Protein AF-A0A142XH70-F1 (afdb_monomer_lite)

Foldseek 3Di:
DDPPPVDPPPPPPPDPQPDAEAQAPQVLLVQLLVLLLVVCVVVVPDPLLSLLSNLLSSQLQLLCLAPQNQVQLVHDFFFHGHPHRLVNDGRPDCQLEDSLLVSLLCCCWFCVRNVVLVPGDPSSNLLNNCLSQQLVHHLQPFRAPSNQDDPVDDSQLSCQSRQCSNLSNVVVCVVQNPVRSVVSSVSSNVSSVVSVVVNVSHHHDDTHGDGGDDDGDPPTPSDPDDDAQDFQAKAADDVLQVLRVLLLLLLLLLQCQVFPSKWWADDDRMITIRGPDHLLVSLVQLLPWDWDWAQADPVGAGHDQQQTWTWTDGPPTPDIDTQRLQKDWDQDPNDTHIDTDPPQSQDDDPDGPNNQLVQLSVVSVVCSVVDDPVCSRHLQVDKDFGLHFSQSGQVQDDDPPDQADDSNVVSNTTIGRSSSRSSSSSSCRQQPAAADPVNQKTKFKGAHGTHRSVVVSCNGRVVDHHPPMWMWMWGWDDDHPGIHTHGIDTDPPDDDD

Structure (mmCIF, N/CA/C/O backbone):
data_AF-A0A142XH70-F1
#
_entry.id   AF-A0A142XH70-F1
#
loop_
_atom_site.group_PDB
_atom_site.id
_atom_site.type_symbol
_atom_site.label_atom_id
_atom_site.label_alt_id
_atom_site.label_comp_id
_atom_site.label_asym_id
_atom_site.label_entity_id
_atom_site.label_seq_id
_atom_site.pdbx_PDB_ins_code
_atom_site.Cartn_x
_atom_site.Cartn_y
_atom_site.Cartn_z
_atom_site.occupancy
_atom_site.B_iso_or_equiv
_atom_site.auth_seq_id
_atom_site.auth_comp_id
_atom_site.auth_asym_id
_atom_site.auth_atom_id
_atom_site.pdbx_PDB_model_num
ATOM 1 N N . MET A 1 1 ? 10.515 -39.634 -1.511 1.00 37.31 1 MET A N 1
ATOM 2 C CA . MET A 1 1 ? 10.393 -38.606 -2.564 1.00 37.31 1 MET A CA 1
ATOM 3 C C . MET A 1 1 ? 11.789 -38.116 -2.891 1.00 37.31 1 MET A C 1
ATOM 5 O O . MET A 1 1 ? 12.404 -37.463 -2.063 1.00 37.31 1 MET A O 1
ATOM 9 N N . ALA A 1 2 ? 12.336 -38.554 -4.024 1.00 27.33 2 ALA A N 1
ATOM 10 C CA . ALA A 1 2 ? 13.676 -38.179 -4.453 1.00 27.33 2 ALA A CA 1
ATOM 11 C C . ALA A 1 2 ? 13.659 -36.714 -4.901 1.00 27.33 2 ALA A C 1
ATOM 13 O O . ALA A 1 2 ? 12.906 -36.351 -5.803 1.00 27.33 2 ALA A O 1
ATOM 14 N N . HIS A 1 3 ? 14.461 -35.875 -4.250 1.00 28.91 3 HIS A N 1
ATOM 15 C CA . HIS A 1 3 ? 14.697 -34.512 -4.698 1.00 28.91 3 HIS A CA 1
ATOM 16 C C . HIS A 1 3 ? 15.323 -34.571 -6.092 1.00 28.91 3 HIS A C 1
ATOM 18 O O . HIS A 1 3 ? 16.450 -35.042 -6.257 1.00 28.91 3 HIS A O 1
ATOM 24 N N . LEU A 1 4 ? 14.580 -34.107 -7.097 1.00 26.92 4 LEU A N 1
ATOM 25 C CA . LEU A 1 4 ? 15.096 -33.811 -8.427 1.00 26.92 4 LEU A CA 1
ATOM 26 C C . LEU A 1 4 ? 16.029 -32.599 -8.295 1.00 26.92 4 LEU A C 1
ATOM 28 O O . LEU A 1 4 ? 15.672 -31.460 -8.572 1.00 26.92 4 LEU A O 1
ATOM 32 N N . ILE A 1 5 ? 17.241 -32.848 -7.800 1.00 30.89 5 ILE A N 1
ATOM 33 C CA . ILE A 1 5 ? 18.359 -31.933 -7.974 1.00 30.89 5 ILE A CA 1
ATOM 34 C C . ILE A 1 5 ? 18.705 -32.043 -9.451 1.00 30.89 5 ILE A C 1
ATOM 36 O O . ILE A 1 5 ? 19.364 -32.994 -9.879 1.00 30.89 5 ILE A O 1
ATOM 40 N N . HIS A 1 6 ? 18.225 -31.089 -10.244 1.00 29.34 6 HIS A N 1
ATOM 41 C CA . HIS A 1 6 ? 18.718 -30.900 -11.594 1.00 29.34 6 HIS A CA 1
ATOM 42 C C . HIS A 1 6 ? 20.184 -30.472 -11.464 1.00 29.34 6 HIS A C 1
ATOM 44 O O . HIS A 1 6 ? 20.504 -29.294 -11.337 1.00 29.34 6 HIS A O 1
ATOM 50 N N . ARG A 1 7 ? 21.101 -31.446 -11.426 1.00 28.70 7 ARG A N 1
ATOM 51 C CA . ARG A 1 7 ? 22.509 -31.161 -11.692 1.00 28.70 7 ARG A CA 1
ATOM 52 C C . ARG A 1 7 ? 22.536 -30.545 -13.091 1.00 28.70 7 ARG A C 1
ATOM 54 O O . ARG A 1 7 ? 21.964 -31.161 -14.001 1.00 28.70 7 ARG A O 1
ATOM 61 N N . PRO A 1 8 ? 23.141 -29.361 -13.287 1.00 31.95 8 PRO A N 1
ATOM 62 C CA . PRO A 1 8 ? 23.388 -28.870 -14.628 1.00 31.95 8 PRO A CA 1
ATOM 63 C C . PRO A 1 8 ? 24.138 -29.988 -15.339 1.00 31.95 8 PRO A C 1
ATOM 65 O O . PRO A 1 8 ? 25.173 -30.449 -14.850 1.00 31.95 8 PRO A O 1
ATOM 68 N N . ARG A 1 9 ? 23.585 -30.499 -16.443 1.00 33.81 9 ARG A N 1
ATOM 69 C CA . ARG A 1 9 ? 24.392 -31.317 -17.341 1.00 33.81 9 ARG A CA 1
ATOM 70 C C . ARG A 1 9 ? 25.577 -30.437 -17.701 1.00 33.81 9 ARG A C 1
ATOM 72 O O . ARG A 1 9 ? 25.390 -29.378 -18.293 1.00 33.81 9 ARG A O 1
ATOM 79 N N . THR A 1 10 ? 26.764 -30.865 -17.292 1.00 41.50 10 THR A N 1
ATOM 80 C CA . THR A 1 10 ? 28.046 -30.394 -17.793 1.00 41.50 10 THR A CA 1
ATOM 81 C C . THR A 1 10 ? 27.966 -30.410 -19.312 1.00 41.50 10 THR A C 1
ATOM 83 O O . THR A 1 10 ? 28.154 -31.444 -19.950 1.00 41.50 10 THR A O 1
ATOM 86 N N . ARG A 1 11 ? 27.633 -29.265 -19.909 1.00 36.25 11 ARG A N 1
ATOM 87 C CA . ARG A 1 11 ? 27.842 -29.041 -21.329 1.00 36.25 11 ARG A CA 1
ATOM 88 C C . ARG A 1 11 ? 29.256 -28.508 -21.455 1.00 36.25 11 ARG A C 1
ATOM 90 O O . ARG A 1 11 ? 29.499 -27.313 -21.533 1.00 36.25 11 ARG A O 1
ATOM 97 N N . ALA A 1 12 ? 30.189 -29.454 -21.472 1.00 37.94 12 ALA A N 1
ATOM 98 C CA . ALA A 1 12 ? 31.359 -29.317 -22.312 1.00 37.94 12 ALA A CA 1
ATOM 99 C C . ALA A 1 12 ? 30.855 -29.211 -23.761 1.00 37.94 12 ALA A C 1
ATOM 101 O O . ALA A 1 12 ? 30.708 -30.203 -24.466 1.00 37.94 12 ALA A O 1
ATOM 102 N N . VAL A 1 13 ? 30.502 -27.998 -24.169 1.00 37.31 13 VAL A N 1
ATOM 103 C CA . VAL A 1 13 ? 30.744 -27.550 -25.530 1.00 37.31 13 VAL A CA 1
ATOM 104 C C . VAL A 1 13 ? 31.841 -26.526 -25.350 1.00 37.31 13 VAL A C 1
ATOM 106 O O . VAL A 1 13 ? 31.617 -25.445 -24.812 1.00 37.31 13 VAL A O 1
ATOM 109 N N . VAL A 1 14 ? 33.055 -26.925 -25.714 1.00 38.94 14 VAL A N 1
ATOM 110 C CA . VAL A 1 14 ? 34.102 -25.981 -26.085 1.00 38.94 14 VAL A CA 1
ATOM 111 C C . VAL A 1 14 ? 33.528 -25.231 -27.285 1.00 38.94 14 VAL A C 1
ATOM 113 O O . VAL A 1 14 ? 33.648 -25.684 -28.417 1.00 38.94 14 VAL A O 1
ATOM 116 N N . LEU A 1 15 ? 32.774 -24.164 -27.016 1.00 40.44 15 LEU A N 1
ATOM 117 C CA . LEU A 1 15 ? 32.514 -23.134 -28.004 1.00 40.44 15 LEU A CA 1
ATOM 118 C C . LEU A 1 15 ? 33.882 -22.542 -28.316 1.00 40.44 15 LEU A C 1
ATOM 120 O O . LEU A 1 15 ? 34.674 -22.288 -27.402 1.00 40.44 15 LEU A O 1
ATOM 124 N N . GLU A 1 16 ? 34.190 -22.413 -29.597 1.00 41.97 16 GLU A N 1
ATOM 125 C CA . GLU A 1 16 ? 35.379 -21.723 -30.069 1.00 41.97 16 GLU A CA 1
ATOM 126 C C . GLU A 1 16 ? 35.459 -20.363 -29.362 1.00 41.97 16 GLU A C 1
ATOM 128 O O . GLU A 1 16 ? 34.686 -19.452 -29.634 1.00 41.97 16 GLU A O 1
ATOM 133 N N . ARG A 1 17 ? 36.377 -20.234 -28.395 1.00 49.09 17 ARG A N 1
ATOM 134 C CA . ARG A 1 17 ? 36.563 -19.057 -27.520 1.00 49.09 17 ARG A CA 1
ATOM 135 C C . ARG A 1 17 ? 37.072 -17.804 -28.260 1.00 49.09 17 ARG A C 1
ATOM 137 O O . ARG A 1 17 ? 37.673 -16.930 -27.643 1.00 49.09 17 ARG A O 1
ATOM 144 N N . ASN A 1 18 ? 36.872 -17.725 -29.573 1.00 51.84 18 ASN A N 1
ATOM 145 C CA . ASN A 1 18 ? 37.473 -16.719 -30.445 1.00 51.84 18 ASN A CA 1
ATOM 146 C C . ASN A 1 18 ? 36.469 -15.773 -31.111 1.00 51.84 18 ASN A C 1
ATOM 148 O O . ASN A 1 18 ? 36.910 -14.784 -31.698 1.00 51.84 18 ASN A O 1
ATOM 152 N N . GLU A 1 19 ? 35.158 -16.010 -31.020 1.00 73.50 19 GLU A N 1
ATOM 153 C CA . GLU A 1 19 ? 34.182 -15.041 -31.525 1.00 73.50 19 GLU A CA 1
ATOM 154 C C . GLU A 1 19 ? 34.046 -13.884 -30.532 1.00 73.50 19 GLU A C 1
ATOM 156 O O . GLU A 1 19 ? 33.446 -14.010 -29.465 1.00 73.50 19 GLU A O 1
ATOM 161 N N . LYS A 1 20 ? 34.671 -12.752 -30.870 1.00 83.75 20 LYS A N 1
ATOM 162 C CA . LYS A 1 20 ? 34.487 -11.498 -30.143 1.00 83.75 20 LYS A CA 1
ATOM 163 C C . LYS A 1 20 ? 33.174 -10.855 -30.582 1.00 83.75 20 LYS A C 1
ATOM 165 O O . LYS A 1 20 ? 32.917 -10.791 -31.782 1.00 83.75 20 LYS A O 1
ATOM 170 N N . ALA A 1 21 ? 32.393 -10.317 -29.650 1.00 86.81 21 ALA A N 1
ATOM 171 C CA . ALA A 1 21 ? 31.133 -9.645 -29.971 1.00 86.81 21 ALA A CA 1
ATOM 172 C C . ALA A 1 21 ? 30.991 -8.309 -29.240 1.00 86.81 21 ALA A C 1
ATOM 174 O O . ALA A 1 21 ? 31.447 -8.144 -28.105 1.00 86.81 21 ALA A O 1
ATOM 175 N N . TRP A 1 22 ? 30.346 -7.346 -29.898 1.00 88.62 22 TRP A N 1
ATOM 176 C CA . TRP A 1 22 ? 29.946 -6.099 -29.260 1.00 88.62 22 TRP A CA 1
ATOM 177 C C . TRP A 1 22 ? 28.791 -6.374 -28.278 1.00 88.62 22 TRP A C 1
ATOM 179 O O . TRP A 1 22 ? 27.820 -7.033 -28.660 1.00 88.62 22 TRP A O 1
ATOM 189 N N . PRO A 1 23 ? 28.846 -5.903 -27.017 1.00 91.25 23 PRO A N 1
ATOM 190 C CA . PRO A 1 23 ? 27.784 -6.123 -26.033 1.00 91.25 23 PRO A CA 1
ATOM 191 C C . PRO A 1 23 ? 26.613 -5.149 -26.254 1.00 91.25 23 PRO A C 1
ATOM 193 O O . PRO A 1 23 ? 26.291 -4.342 -25.375 1.00 91.25 23 PRO A O 1
ATOM 196 N N . SER A 1 24 ? 26.010 -5.186 -27.446 1.00 93.88 24 SER A N 1
ATOM 197 C CA . SER A 1 24 ? 24.950 -4.262 -27.853 1.00 93.88 24 SER A CA 1
ATOM 198 C C . SER A 1 24 ? 23.722 -4.359 -26.944 1.00 93.88 24 SER A C 1
ATOM 200 O O . SER A 1 24 ? 23.327 -5.443 -26.502 1.00 93.88 24 SER A O 1
ATOM 202 N N . LEU A 1 25 ? 23.106 -3.206 -26.666 1.00 95.69 25 LEU A N 1
ATOM 203 C CA . LEU A 1 25 ? 21.877 -3.121 -25.880 1.00 95.69 25 LEU A CA 1
ATOM 204 C C . LEU A 1 25 ? 20.743 -3.910 -26.541 1.00 95.69 25 LEU A C 1
ATOM 206 O O . LEU A 1 25 ? 20.131 -4.754 -25.895 1.00 95.69 25 LEU A O 1
ATOM 210 N N . ASP A 1 26 ? 20.524 -3.710 -27.839 1.00 94.75 26 ASP A N 1
ATOM 211 C CA . ASP A 1 26 ? 19.473 -4.407 -28.588 1.00 94.75 26 ASP A CA 1
ATOM 212 C C . ASP A 1 26 ? 19.679 -5.927 -28.603 1.00 94.75 26 ASP A C 1
ATOM 214 O O . ASP A 1 26 ? 18.725 -6.689 -28.429 1.00 94.75 26 ASP A O 1
ATOM 218 N N . GLY A 1 27 ? 20.930 -6.378 -28.759 1.00 94.50 27 GLY A N 1
ATOM 219 C CA . GLY A 1 27 ? 21.274 -7.797 -28.710 1.00 94.50 27 GLY A CA 1
ATOM 220 C C . GLY A 1 27 ? 20.956 -8.419 -27.351 1.00 94.50 27 GLY A C 1
ATOM 221 O O . GLY A 1 27 ? 20.403 -9.518 -27.290 1.00 94.50 27 GLY A O 1
ATOM 222 N N . HIS A 1 28 ? 21.244 -7.699 -26.264 1.00 96.38 28 HIS A N 1
ATOM 223 C CA . HIS A 1 28 ? 20.894 -8.124 -24.912 1.00 96.38 28 HIS A CA 1
ATOM 224 C C . HIS A 1 28 ? 19.377 -8.181 -24.694 1.00 96.38 28 HIS A C 1
ATOM 226 O O . HIS A 1 28 ? 18.849 -9.212 -24.281 1.00 96.38 28 HIS A O 1
ATOM 232 N N . LEU A 1 29 ? 18.647 -7.117 -25.044 1.00 97.62 29 LEU A N 1
ATOM 233 C CA . LEU A 1 29 ? 17.187 -7.064 -24.908 1.00 97.62 29 LEU A CA 1
ATOM 234 C C . LEU A 1 29 ? 16.500 -8.202 -25.682 1.00 97.62 29 LEU A C 1
ATOM 236 O O . LEU A 1 29 ? 15.580 -8.846 -25.168 1.00 97.62 29 LEU A O 1
ATOM 240 N N . ALA A 1 30 ? 16.967 -8.501 -26.899 1.00 97.62 30 ALA A N 1
ATOM 241 C CA . ALA A 1 30 ? 16.473 -9.620 -27.697 1.00 97.62 30 ALA A CA 1
ATOM 242 C C . ALA A 1 30 ? 16.797 -10.986 -27.062 1.00 97.62 30 ALA A C 1
ATOM 244 O O . ALA A 1 30 ? 15.931 -11.866 -27.030 1.00 97.62 30 ALA A O 1
ATOM 245 N N . GLY A 1 31 ? 18.010 -11.154 -26.527 1.00 97.19 31 GLY A N 1
ATOM 246 C CA . GLY A 1 31 ? 18.442 -12.370 -25.835 1.00 97.19 31 GLY A CA 1
ATOM 247 C C . GLY A 1 31 ? 17.608 -12.661 -24.588 1.00 97.19 31 GLY A C 1
ATOM 248 O O . GLY A 1 31 ? 17.019 -13.739 -24.469 1.00 97.19 31 GLY A O 1
ATOM 249 N N . VAL A 1 32 ? 17.463 -11.672 -23.701 1.00 98.38 32 VAL A N 1
ATOM 250 C CA . VAL A 1 32 ? 16.662 -11.784 -22.470 1.00 98.38 32 VAL A CA 1
ATOM 251 C C . VAL A 1 32 ? 15.197 -12.078 -22.794 1.00 98.38 32 VAL A C 1
ATOM 253 O O . VAL A 1 32 ? 14.593 -12.958 -22.174 1.00 98.38 32 VAL A O 1
ATOM 256 N N . LYS A 1 33 ? 14.632 -11.423 -23.817 1.00 98.50 33 LYS A N 1
ATOM 257 C CA . LYS A 1 33 ? 13.279 -11.710 -24.312 1.00 98.50 33 LYS A CA 1
ATOM 258 C C . LYS A 1 33 ? 13.118 -13.161 -24.763 1.00 98.50 33 LYS A C 1
ATOM 260 O O . LYS A 1 33 ? 12.180 -13.820 -24.320 1.00 98.50 33 LYS A O 1
ATOM 265 N N . GLY A 1 34 ? 14.029 -13.678 -25.589 1.00 98.12 34 GLY A N 1
ATOM 266 C CA . GLY A 1 34 ? 13.979 -15.067 -26.057 1.00 98.12 34 GLY A CA 1
ATOM 267 C C . GLY A 1 34 ? 14.081 -16.086 -24.915 1.00 98.12 34 GLY A C 1
ATOM 268 O O . GLY A 1 34 ? 13.356 -17.083 -24.894 1.00 98.12 34 GLY A O 1
ATOM 269 N N . ILE A 1 35 ? 14.921 -15.814 -23.912 1.00 98.44 35 ILE A N 1
ATOM 270 C CA . ILE A 1 35 ? 15.037 -16.658 -22.713 1.00 98.44 35 ILE A CA 1
ATOM 271 C C . ILE A 1 35 ? 13.744 -16.616 -21.888 1.00 98.44 35 ILE A C 1
ATOM 273 O O . ILE A 1 35 ? 13.253 -17.664 -21.467 1.00 98.44 35 ILE A O 1
ATOM 277 N N . ALA A 1 36 ? 13.155 -15.435 -21.686 1.00 98.19 36 ALA A N 1
ATOM 278 C CA . ALA A 1 36 ? 11.892 -15.290 -20.965 1.00 98.19 36 ALA A CA 1
ATOM 279 C C . ALA A 1 36 ? 10.721 -15.989 -21.680 1.00 98.19 36 ALA A C 1
ATOM 281 O O . ALA A 1 36 ? 9.878 -16.596 -21.016 1.00 98.19 36 ALA A O 1
ATOM 282 N N . GLU A 1 37 ? 10.681 -15.964 -23.018 1.00 98.12 37 GLU A N 1
ATOM 283 C CA . GLU A 1 37 ? 9.718 -16.729 -23.826 1.00 98.12 37 GLU A CA 1
ATOM 284 C C . GLU A 1 37 ? 9.872 -18.237 -23.590 1.00 98.12 37 GLU A C 1
ATOM 286 O O . GLU A 1 37 ? 8.887 -18.925 -23.309 1.00 98.12 37 GLU A O 1
ATOM 291 N N . ALA A 1 38 ? 11.107 -18.747 -23.618 1.00 97.94 38 ALA A N 1
ATOM 292 C CA . ALA A 1 38 ? 11.390 -20.157 -23.365 1.00 97.94 38 ALA A CA 1
ATOM 293 C C . ALA A 1 38 ? 11.015 -20.584 -21.935 1.00 97.94 38 ALA A C 1
ATOM 295 O O . ALA A 1 38 ? 10.392 -21.632 -21.751 1.00 97.94 38 ALA A O 1
ATOM 296 N N . ILE A 1 39 ? 11.346 -19.766 -20.927 1.00 97.56 39 ILE A N 1
ATOM 297 C CA . ILE A 1 39 ? 10.954 -19.992 -19.527 1.00 97.56 39 ILE A CA 1
ATOM 298 C C . ILE A 1 39 ? 9.427 -20.036 -19.408 1.00 97.56 39 ILE A C 1
ATOM 300 O O . ILE A 1 39 ? 8.882 -20.969 -18.819 1.00 97.56 39 ILE A O 1
ATOM 304 N N . SER A 1 40 ? 8.731 -19.059 -19.993 1.00 97.19 40 SER A N 1
ATOM 305 C CA . SER A 1 40 ? 7.270 -18.950 -19.909 1.00 97.19 40 SER A CA 1
ATOM 306 C C . SER A 1 40 ? 6.566 -20.152 -20.539 1.00 97.19 40 SER A C 1
ATOM 308 O O . SER A 1 40 ? 5.614 -20.675 -19.959 1.00 97.19 40 SER A O 1
ATOM 310 N N . LEU A 1 41 ? 7.064 -20.622 -21.689 1.00 97.06 41 LEU A N 1
ATOM 311 C CA . LEU A 1 41 ? 6.550 -21.805 -22.376 1.00 97.06 41 LEU A CA 1
ATOM 312 C C . LEU A 1 41 ? 6.750 -23.078 -21.543 1.00 97.06 41 LEU A C 1
ATOM 314 O O . LEU A 1 41 ? 5.814 -23.856 -21.380 1.00 97.06 41 LEU A O 1
ATOM 318 N N . GLN A 1 42 ? 7.951 -23.281 -20.995 1.00 97.69 42 GLN A N 1
ATOM 319 C CA . GLN A 1 42 ? 8.280 -24.463 -20.186 1.00 97.69 42 GLN A CA 1
ATOM 320 C C . GLN A 1 42 ? 7.468 -24.532 -18.888 1.00 97.69 42 GLN A C 1
ATOM 322 O O . GLN A 1 42 ? 7.090 -25.615 -18.449 1.00 97.69 42 GLN A O 1
ATOM 327 N N . LEU A 1 43 ? 7.192 -23.380 -18.275 1.00 97.31 43 LEU A N 1
ATOM 328 C CA . LEU A 1 43 ? 6.396 -23.290 -17.051 1.00 97.31 43 LEU A CA 1
ATOM 329 C C . LEU A 1 43 ? 4.883 -23.317 -17.305 1.00 97.31 43 LEU A C 1
ATOM 331 O O . LEU A 1 43 ? 4.120 -23.427 -16.348 1.00 97.31 43 LEU A O 1
ATOM 335 N N . GLY A 1 44 ? 4.442 -23.203 -18.562 1.00 97.00 44 GLY A N 1
ATOM 336 C CA . GLY A 1 44 ? 3.022 -23.144 -18.905 1.00 97.00 44 GLY A CA 1
ATOM 337 C C . GLY A 1 44 ? 2.317 -21.931 -18.292 1.00 97.00 44 GLY A C 1
ATOM 338 O O . GLY A 1 44 ? 1.202 -22.061 -17.788 1.00 97.00 44 GLY A O 1
ATOM 339 N N . LEU A 1 45 ? 2.974 -20.764 -18.285 1.00 96.50 45 LEU A N 1
ATOM 340 C CA . LEU A 1 45 ? 2.374 -19.541 -17.747 1.00 96.50 45 LEU A CA 1
ATOM 341 C C . LEU A 1 45 ? 1.122 -19.162 -18.545 1.00 96.50 45 LEU A C 1
ATOM 343 O O . LEU A 1 45 ? 1.080 -19.298 -19.769 1.00 96.50 45 LEU A O 1
ATOM 347 N N . VAL A 1 46 ? 0.108 -18.645 -17.849 1.00 96.06 46 VAL A N 1
ATOM 348 C CA . VAL A 1 46 ? -1.110 -18.146 -18.503 1.00 96.06 46 VAL A CA 1
ATOM 349 C C . VAL A 1 46 ? -0.768 -17.012 -19.484 1.00 96.06 46 VAL A C 1
ATOM 351 O O . VAL A 1 46 ? 0.179 -16.266 -19.218 1.00 96.06 46 VAL A O 1
ATOM 354 N N . PRO A 1 47 ? -1.519 -16.843 -20.592 1.00 95.19 47 PRO A N 1
ATOM 355 C CA . PRO A 1 47 ? -1.132 -15.955 -21.692 1.00 95.19 47 PRO A CA 1
ATOM 356 C C . PRO A 1 47 ? -0.752 -14.528 -21.273 1.00 95.19 47 PRO A C 1
ATOM 358 O O . PRO A 1 47 ? 0.291 -14.034 -21.696 1.00 95.19 47 PRO A O 1
ATOM 361 N N . ASP A 1 48 ? -1.532 -13.900 -20.390 1.00 95.00 48 ASP A N 1
ATOM 362 C CA . ASP A 1 48 ? -1.264 -12.537 -19.910 1.00 95.00 48 ASP A CA 1
ATOM 363 C C . ASP A 1 48 ? 0.049 -12.443 -19.119 1.00 95.00 48 ASP A C 1
ATOM 365 O O . ASP A 1 48 ? 0.837 -11.519 -19.319 1.00 95.00 48 ASP A O 1
ATOM 369 N N . VAL A 1 49 ? 0.328 -13.428 -18.260 1.00 97.94 49 VAL A N 1
ATOM 370 C CA . VAL A 1 49 ? 1.564 -13.486 -17.464 1.00 97.94 49 VAL A CA 1
ATOM 371 C C . VAL A 1 49 ? 2.768 -13.786 -18.356 1.00 97.94 49 VAL A C 1
ATOM 373 O O . VAL A 1 49 ? 3.805 -13.138 -18.223 1.00 97.94 49 VAL A O 1
ATOM 376 N N . ALA A 1 50 ? 2.631 -14.730 -19.292 1.00 97.75 50 ALA A N 1
ATOM 377 C CA . ALA A 1 50 ? 3.672 -15.059 -20.263 1.00 97.75 50 ALA A CA 1
ATOM 378 C C . ALA A 1 50 ? 4.028 -13.842 -21.129 1.00 97.75 50 ALA A C 1
ATOM 380 O O . ALA A 1 50 ? 5.201 -13.549 -21.365 1.00 97.75 50 ALA A O 1
ATOM 381 N N . ASN A 1 51 ? 3.018 -13.095 -21.573 1.00 97.69 51 ASN A N 1
ATOM 382 C CA . ASN A 1 51 ? 3.224 -11.915 -22.391 1.00 97.69 51 ASN A CA 1
ATOM 383 C C . ASN A 1 51 ? 3.827 -10.747 -21.593 1.00 97.69 51 ASN A C 1
ATOM 385 O O . ASN A 1 51 ? 4.734 -10.086 -22.099 1.00 97.69 51 ASN A O 1
ATOM 389 N N . ALA A 1 52 ? 3.420 -10.542 -20.335 1.00 98.38 52 ALA A N 1
ATOM 390 C CA . ALA A 1 52 ? 4.062 -9.577 -19.443 1.00 98.38 52 ALA A CA 1
ATOM 391 C C . ALA A 1 52 ? 5.538 -9.924 -19.192 1.00 98.38 52 ALA A C 1
ATOM 393 O O . ALA A 1 52 ? 6.390 -9.040 -19.281 1.00 98.38 52 ALA A O 1
ATOM 394 N N . ALA A 1 53 ? 5.865 -11.197 -18.939 1.00 98.12 53 ALA A N 1
ATOM 395 C CA . ALA A 1 53 ? 7.241 -11.668 -18.761 1.00 98.12 53 ALA A CA 1
ATOM 396 C C . ALA A 1 53 ? 8.090 -11.444 -20.024 1.00 98.12 53 ALA A C 1
ATOM 398 O O . ALA A 1 53 ? 9.198 -10.922 -19.949 1.00 98.12 53 ALA A O 1
ATOM 399 N N . ARG A 1 54 ? 7.545 -11.767 -21.199 1.00 98.38 54 ARG A N 1
ATOM 400 C CA . ARG A 1 54 ? 8.197 -11.568 -22.500 1.00 98.38 54 ARG A CA 1
ATOM 401 C C . ARG A 1 54 ? 8.457 -10.097 -22.828 1.00 98.38 54 ARG A C 1
ATOM 403 O O . ARG A 1 54 ? 9.553 -9.746 -23.258 1.00 98.38 54 ARG A O 1
ATOM 410 N N . LEU A 1 55 ? 7.449 -9.237 -22.681 1.00 98.44 55 LEU A N 1
ATOM 411 C CA . LEU A 1 55 ? 7.583 -7.815 -23.000 1.00 98.44 55 LEU A CA 1
ATOM 412 C C . LEU A 1 55 ? 8.488 -7.101 -21.993 1.00 98.44 55 LEU A C 1
ATOM 414 O O . LEU A 1 55 ? 9.373 -6.362 -22.408 1.00 98.44 55 LEU A O 1
ATOM 418 N N . SER A 1 56 ? 8.327 -7.372 -20.693 1.00 98.44 56 SER A N 1
ATOM 419 C CA . SER A 1 56 ? 9.221 -6.819 -19.668 1.00 98.44 56 SER A CA 1
ATOM 420 C C . SER A 1 56 ? 10.670 -7.244 -19.901 1.00 98.44 56 SER A C 1
ATOM 422 O O . SER A 1 56 ? 11.550 -6.397 -19.846 1.00 98.44 56 SER A O 1
ATOM 424 N N . ALA A 1 57 ? 10.926 -8.498 -20.278 1.00 98.31 57 ALA A N 1
ATOM 425 C CA . ALA A 1 57 ? 12.254 -8.974 -20.663 1.00 98.31 57 ALA A CA 1
ATOM 426 C C . ALA A 1 57 ? 12.873 -8.186 -21.823 1.00 98.31 57 ALA A C 1
ATOM 428 O O . ALA A 1 57 ? 14.029 -7.776 -21.739 1.00 98.31 57 ALA A O 1
ATOM 429 N N . GLY A 1 58 ? 12.092 -7.902 -22.864 1.00 98.12 58 GLY A N 1
ATOM 430 C CA . GLY A 1 58 ? 12.558 -7.103 -23.997 1.00 98.12 58 GLY A CA 1
ATOM 431 C C . GLY A 1 58 ? 12.721 -5.610 -23.708 1.00 98.12 58 GLY A C 1
ATOM 432 O O . GLY A 1 58 ? 13.321 -4.922 -24.526 1.00 98.12 58 GLY A O 1
ATOM 433 N N . TRP A 1 59 ? 12.186 -5.101 -22.593 1.00 98.38 59 TRP A N 1
ATOM 434 C CA . TRP A 1 59 ? 12.121 -3.662 -22.303 1.00 98.38 59 TRP A CA 1
ATOM 435 C C . TRP A 1 59 ? 12.743 -3.254 -20.961 1.00 98.38 59 TRP A C 1
ATOM 437 O O . TRP A 1 59 ? 12.761 -2.069 -20.634 1.00 98.38 59 TRP A O 1
ATOM 447 N N . HIS A 1 60 ? 13.247 -4.202 -20.165 1.00 98.06 60 HIS A N 1
ATOM 448 C CA . HIS A 1 60 ? 13.706 -3.932 -18.799 1.00 98.06 60 HIS A CA 1
ATOM 449 C C . HIS A 1 60 ? 14.848 -2.909 -18.737 1.00 98.06 60 HIS A C 1
ATOM 451 O O . HIS A 1 60 ? 14.901 -2.092 -17.816 1.00 98.06 60 HIS A O 1
ATOM 457 N N . ASP A 1 61 ? 15.687 -2.901 -19.770 1.00 97.75 61 ASP A N 1
ATOM 458 C CA . ASP A 1 61 ? 16.939 -2.156 -19.842 1.00 97.75 61 ASP A CA 1
ATOM 459 C C . ASP A 1 61 ? 16.929 -0.996 -20.850 1.00 97.75 61 ASP A C 1
ATOM 461 O O . ASP A 1 61 ? 17.978 -0.416 -21.121 1.00 97.75 61 ASP A O 1
ATOM 465 N N . LEU A 1 62 ? 15.765 -0.598 -21.381 1.00 97.12 62 LEU A N 1
ATOM 466 C CA . LEU A 1 62 ? 15.650 0.548 -22.304 1.00 97.12 62 LEU A CA 1
ATOM 467 C C . LEU A 1 62 ? 16.309 1.820 -21.750 1.00 97.12 62 LEU A C 1
ATOM 469 O O . LEU A 1 62 ? 16.996 2.541 -22.471 1.00 97.12 62 LEU A O 1
ATOM 473 N N . GLY A 1 63 ? 16.184 2.056 -20.443 1.00 96.25 63 GLY A N 1
ATOM 474 C CA . GLY A 1 63 ? 16.808 3.181 -19.758 1.00 96.25 63 GLY A CA 1
ATOM 475 C C . GLY A 1 63 ? 18.339 3.199 -19.816 1.00 96.25 63 GLY A C 1
ATOM 476 O O . GLY A 1 63 ? 18.935 4.240 -19.546 1.00 96.25 63 GLY A O 1
ATOM 477 N N . LYS A 1 64 ? 19.003 2.101 -20.197 1.00 96.31 64 LYS A N 1
ATOM 478 C CA . LYS A 1 64 ? 20.454 2.094 -20.428 1.00 96.31 64 LYS A CA 1
ATOM 479 C C . LYS A 1 64 ? 20.853 2.921 -21.645 1.00 96.31 64 LYS A C 1
ATOM 481 O O . LYS A 1 64 ? 21.996 3.353 -21.704 1.00 96.31 64 LYS A O 1
ATOM 486 N N . ASP A 1 65 ? 19.945 3.209 -22.578 1.00 95.38 65 ASP A N 1
ATOM 487 C CA . ASP A 1 65 ? 20.206 4.098 -23.721 1.00 95.38 65 ASP A CA 1
ATOM 488 C C . ASP A 1 65 ? 20.466 5.560 -23.303 1.00 95.38 65 ASP A C 1
ATOM 490 O O . ASP A 1 65 ? 21.047 6.340 -24.057 1.00 95.38 65 ASP A O 1
ATOM 494 N N . ARG A 1 66 ? 20.092 5.949 -22.073 1.00 94.81 66 ARG A N 1
ATOM 495 C CA . ARG A 1 66 ? 20.352 7.299 -21.561 1.00 94.81 66 ARG A CA 1
ATOM 496 C C . ARG A 1 66 ? 21.838 7.623 -21.601 1.00 94.81 66 ARG A C 1
ATOM 498 O O . ARG A 1 66 ? 22.692 6.829 -21.199 1.00 94.81 66 ARG A O 1
ATOM 505 N N . GLY A 1 67 ? 22.153 8.846 -22.006 1.00 94.62 67 GLY A N 1
ATOM 506 C CA . GLY A 1 67 ? 23.526 9.312 -22.087 1.00 94.62 67 GLY A CA 1
ATOM 507 C C . GLY A 1 67 ? 24.259 9.273 -20.746 1.00 94.62 67 GLY A C 1
ATOM 508 O O . GLY A 1 67 ? 25.463 9.018 -20.733 1.00 94.62 67 GLY A O 1
ATOM 509 N N . VAL A 1 68 ? 23.573 9.509 -19.622 1.00 93.88 68 VAL A N 1
ATOM 510 C CA . VAL A 1 68 ? 24.153 9.343 -18.274 1.00 93.88 68 VAL A CA 1
ATOM 511 C C . VAL A 1 68 ? 24.652 7.916 -18.035 1.00 93.88 68 VAL A C 1
ATOM 513 O O . VAL A 1 68 ? 25.766 7.739 -17.544 1.00 93.88 68 VAL A O 1
ATOM 516 N N . TRP A 1 69 ? 23.887 6.908 -18.457 1.00 95.44 69 TRP A N 1
ATOM 517 C CA . TRP A 1 69 ? 24.253 5.507 -18.288 1.00 95.44 69 TRP A CA 1
ATOM 518 C C . TRP A 1 69 ? 25.367 5.103 -19.260 1.00 95.44 69 TRP A C 1
ATOM 520 O O . TRP A 1 69 ? 26.378 4.551 -18.832 1.00 95.44 69 TRP A O 1
ATOM 530 N N . GLN A 1 70 ? 25.246 5.455 -20.545 1.00 95.19 70 GLN A N 1
ATOM 531 C CA . GLN A 1 70 ? 26.239 5.102 -21.571 1.00 95.19 70 GLN A CA 1
ATOM 532 C C . GLN A 1 70 ? 27.616 5.736 -21.308 1.00 95.19 70 GLN A C 1
ATOM 534 O O . GLN A 1 70 ? 28.640 5.069 -21.468 1.00 95.19 70 GLN A O 1
ATOM 539 N N . ARG A 1 71 ? 27.662 6.991 -20.827 1.00 93.00 71 ARG A N 1
ATOM 540 C CA . ARG A 1 71 ? 28.913 7.614 -20.350 1.00 93.00 71 ARG A CA 1
ATOM 541 C C . ARG A 1 71 ? 29.496 6.851 -19.165 1.00 93.00 71 ARG A C 1
ATOM 543 O O . ARG A 1 71 ? 30.687 6.555 -19.173 1.00 93.00 71 ARG A O 1
ATOM 550 N N . GLY A 1 72 ? 28.663 6.513 -18.178 1.00 91.75 72 GLY A N 1
ATOM 551 C CA . GLY A 1 72 ? 29.076 5.728 -17.013 1.00 91.75 72 GLY A CA 1
ATOM 552 C C . GLY A 1 72 ? 29.612 4.342 -17.386 1.00 91.75 72 GLY A C 1
ATOM 553 O O . GLY A 1 72 ? 30.539 3.856 -16.746 1.00 91.75 72 GLY A O 1
ATOM 554 N N . ALA A 1 73 ? 29.085 3.732 -18.451 1.00 91.75 73 ALA A N 1
ATOM 555 C CA . ALA A 1 73 ? 29.525 2.440 -18.976 1.00 91.75 73 ALA A CA 1
ATOM 556 C C . ALA A 1 73 ? 30.831 2.492 -19.799 1.00 91.75 73 ALA A C 1
ATOM 558 O O . ALA A 1 73 ? 31.362 1.437 -20.163 1.00 91.75 73 ALA A O 1
ATOM 559 N N . GLY A 1 74 ? 31.356 3.692 -20.079 1.00 90.19 74 GLY A N 1
ATOM 560 C CA . GLY A 1 74 ? 32.571 3.908 -20.871 1.00 90.19 74 GLY A CA 1
ATOM 561 C C . GLY A 1 74 ? 32.354 3.900 -22.388 1.00 90.19 74 GLY A C 1
ATOM 562 O O . GLY A 1 74 ? 33.320 3.740 -23.135 1.00 90.19 74 GLY A O 1
ATOM 563 N N . ASN A 1 75 ? 31.111 4.050 -22.856 1.00 92.38 75 ASN A N 1
ATOM 564 C CA . ASN A 1 75 ? 30.800 4.057 -24.284 1.00 92.38 75 ASN A CA 1
ATOM 565 C C . ASN A 1 75 ? 31.128 5.414 -24.945 1.00 92.38 75 ASN A C 1
ATOM 567 O O . ASN A 1 75 ? 31.243 6.441 -24.268 1.00 92.38 75 ASN A O 1
ATOM 571 N N . THR A 1 76 ? 31.248 5.445 -26.276 1.00 90.50 76 THR A N 1
ATOM 572 C CA . THR A 1 76 ? 31.419 6.678 -27.068 1.00 90.50 76 THR A CA 1
ATOM 573 C C . THR A 1 76 ? 30.181 6.981 -27.904 1.00 90.50 76 THR A C 1
ATOM 575 O O . THR A 1 76 ? 29.459 6.072 -28.294 1.00 90.50 76 THR A O 1
ATOM 578 N N . ARG A 1 77 ? 29.904 8.270 -28.154 1.00 87.25 77 ARG A N 1
ATOM 579 C CA . ARG A 1 77 ? 28.652 8.737 -28.791 1.00 87.25 77 ARG A CA 1
ATOM 580 C C . ARG A 1 77 ? 28.439 8.257 -30.231 1.00 87.25 77 ARG A C 1
ATOM 582 O O . ARG A 1 77 ? 27.327 8.371 -30.728 1.00 87.25 77 ARG A O 1
ATOM 589 N N . ASP A 1 78 ? 29.498 7.804 -30.886 1.00 89.44 78 ASP A N 1
ATOM 590 C CA . ASP A 1 78 ? 29.548 7.278 -32.253 1.00 89.44 78 ASP A CA 1
ATOM 591 C C . ASP A 1 78 ? 29.441 5.743 -32.322 1.00 89.44 78 ASP A C 1
ATOM 593 O O . ASP A 1 78 ? 29.485 5.161 -33.408 1.00 89.44 78 ASP A O 1
ATOM 597 N N . ALA A 1 79 ? 29.292 5.086 -31.170 1.00 92.06 79 ALA A N 1
ATOM 598 C CA . ALA A 1 79 ? 29.074 3.654 -31.066 1.00 92.06 79 ALA A CA 1
ATOM 599 C C . ALA A 1 79 ? 27.626 3.335 -30.675 1.00 92.06 79 ALA A C 1
ATOM 601 O O . ALA A 1 79 ? 26.943 4.121 -30.014 1.00 92.06 79 ALA A O 1
ATOM 602 N N . ALA A 1 80 ? 27.163 2.148 -31.058 1.00 93.56 80 ALA A N 1
ATOM 603 C CA . ALA A 1 80 ? 25.872 1.621 -30.645 1.00 93.56 80 ALA A CA 1
ATOM 604 C C . ALA A 1 80 ? 25.780 1.516 -29.106 1.00 93.56 80 ALA A C 1
ATOM 606 O O . ALA A 1 80 ? 26.799 1.260 -28.448 1.00 93.56 80 ALA A O 1
ATOM 607 N N . PRO A 1 81 ? 24.584 1.701 -28.511 1.00 95.44 81 PRO A N 1
ATOM 608 C CA . PRO A 1 81 ? 24.394 1.573 -27.070 1.00 95.44 81 PRO A CA 1
ATOM 609 C C . PRO A 1 81 ? 24.820 0.189 -26.570 1.00 95.44 81 PRO A C 1
ATOM 611 O O . PRO A 1 81 ? 24.557 -0.824 -27.221 1.00 95.44 81 PRO A O 1
ATOM 614 N N . VAL A 1 82 ? 25.449 0.135 -25.396 1.00 94.31 82 VAL A N 1
ATOM 615 C CA . VAL A 1 82 ? 25.864 -1.126 -24.760 1.00 94.31 82 VAL A CA 1
ATOM 616 C C . VAL A 1 82 ? 24.920 -1.526 -23.630 1.00 94.31 82 VAL A C 1
ATOM 618 O O . VAL A 1 82 ? 24.338 -0.664 -22.975 1.00 94.31 82 VAL A O 1
ATOM 621 N N . ALA A 1 83 ? 24.787 -2.830 -23.378 1.00 93.12 83 ALA A N 1
ATOM 622 C CA . ALA A 1 83 ? 24.042 -3.382 -22.237 1.00 93.12 83 ALA A CA 1
ATOM 623 C C . ALA A 1 83 ? 24.890 -3.525 -20.963 1.00 93.12 83 ALA A C 1
ATOM 625 O O . ALA A 1 83 ? 24.368 -3.607 -19.844 1.00 93.12 83 ALA A O 1
ATOM 626 N N . LYS A 1 84 ? 26.214 -3.591 -21.131 1.00 88.81 84 LYS A N 1
ATOM 627 C CA . LYS A 1 84 ? 27.206 -3.855 -20.083 1.00 88.81 84 LYS A CA 1
ATOM 628 C C . LYS A 1 84 ? 28.355 -2.860 -20.185 1.00 88.81 84 LYS A C 1
ATOM 630 O O . LYS A 1 84 ? 28.578 -2.252 -21.227 1.00 88.81 84 LYS A O 1
ATOM 635 N N . THR A 1 85 ? 29.093 -2.696 -19.095 1.00 85.38 85 THR A N 1
ATOM 636 C CA . THR A 1 85 ? 30.261 -1.815 -19.080 1.00 85.38 85 THR A CA 1
ATOM 637 C C . THR A 1 85 ? 31.430 -2.457 -19.822 1.00 85.38 85 THR A C 1
ATOM 639 O O . THR A 1 85 ? 31.694 -3.650 -19.680 1.00 85.38 85 THR A O 1
ATOM 642 N N . LEU A 1 86 ? 32.172 -1.662 -20.597 1.00 78.50 86 LEU A N 1
ATOM 643 C CA . LEU A 1 86 ? 33.240 -2.171 -21.474 1.00 78.50 86 LEU A CA 1
ATOM 644 C C . LEU A 1 86 ? 34.479 -2.692 -20.719 1.00 78.50 86 LEU A C 1
ATOM 646 O O . LEU A 1 86 ? 35.382 -3.273 -21.316 1.00 78.50 86 LEU A O 1
ATOM 650 N N . HIS A 1 87 ? 34.544 -2.486 -19.402 1.00 72.19 87 HIS A N 1
ATOM 651 C CA . HIS A 1 87 ? 35.683 -2.874 -18.563 1.00 72.19 87 HIS A CA 1
ATOM 652 C C . HIS A 1 87 ? 35.272 -3.627 -17.288 1.00 72.19 87 HIS A C 1
ATOM 654 O O . HIS A 1 87 ? 36.064 -3.717 -16.351 1.00 72.19 87 HIS A O 1
ATOM 660 N N . GLY A 1 88 ? 34.029 -4.119 -17.210 1.00 67.94 88 GLY A N 1
ATOM 661 C CA . GLY A 1 88 ? 33.529 -4.888 -16.062 1.00 67.94 88 GLY A CA 1
ATOM 662 C C . GLY A 1 88 ? 33.408 -4.101 -14.749 1.00 67.94 88 GLY A C 1
ATOM 663 O O . GLY A 1 88 ? 33.143 -4.684 -13.700 1.00 67.94 88 GLY A O 1
ATOM 664 N N . ARG A 1 89 ? 33.603 -2.777 -14.778 1.00 68.94 89 ARG A N 1
ATOM 665 C CA . ARG A 1 89 ? 33.387 -1.895 -13.622 1.00 68.94 89 ARG A CA 1
ATOM 666 C C . ARG A 1 89 ? 31.925 -1.460 -13.554 1.00 68.94 89 ARG A C 1
ATOM 668 O O . ARG A 1 89 ? 31.305 -1.339 -14.607 1.00 68.94 89 ARG A O 1
ATOM 675 N N . PRO A 1 90 ? 31.358 -1.199 -12.368 1.00 76.19 90 PRO A N 1
ATOM 676 C CA . PRO A 1 90 ? 30.046 -0.570 -12.273 1.00 76.19 90 PRO A CA 1
ATOM 677 C C . PRO A 1 90 ? 30.025 0.771 -13.023 1.00 76.19 90 PRO A C 1
ATOM 679 O O . PRO A 1 90 ? 31.045 1.462 -13.030 1.00 76.19 90 PRO A O 1
ATOM 682 N N . PRO A 1 91 ? 28.893 1.156 -13.636 1.00 80.81 91 PRO A N 1
ATOM 683 C CA . PRO A 1 91 ? 28.774 2.462 -14.269 1.00 80.81 91 PRO A CA 1
ATOM 684 C C . PRO A 1 91 ? 28.989 3.586 -13.246 1.00 80.81 91 PRO A C 1
ATOM 686 O O . PRO A 1 91 ? 28.401 3.584 -12.162 1.00 80.81 91 PRO A O 1
ATOM 689 N N . GLU A 1 92 ? 29.846 4.544 -13.589 1.00 83.81 92 GLU A N 1
ATOM 690 C CA . GLU A 1 92 ? 30.224 5.654 -12.707 1.00 83.81 92 GLU A CA 1
ATOM 691 C C . GLU A 1 92 ? 29.301 6.875 -12.893 1.00 83.81 92 GLU A C 1
ATOM 693 O O . GLU A 1 92 ? 28.678 7.050 -13.939 1.00 83.81 92 GLU A O 1
ATOM 698 N N . ASN A 1 93 ? 29.236 7.754 -11.884 1.00 84.75 93 ASN A N 1
ATOM 699 C CA . ASN A 1 93 ? 28.568 9.068 -11.950 1.00 84.75 93 ASN A CA 1
ATOM 700 C C . ASN A 1 93 ? 27.070 9.048 -12.320 1.00 84.75 93 ASN A C 1
ATOM 702 O O . ASN A 1 93 ? 26.563 9.988 -12.933 1.00 84.75 93 ASN A O 1
ATOM 706 N N . LEU A 1 94 ? 26.341 8.004 -11.912 1.00 87.94 94 LEU A N 1
ATOM 707 C CA . LEU A 1 94 ? 24.897 7.905 -12.154 1.00 87.94 94 LEU A CA 1
ATOM 708 C C . LEU A 1 94 ? 24.060 8.906 -11.335 1.00 87.94 94 LEU A C 1
ATOM 710 O O . LEU A 1 94 ? 22.936 9.195 -11.717 1.00 87.94 94 LEU A O 1
ATOM 714 N N . ASN A 1 95 ? 24.575 9.453 -10.225 1.00 87.25 95 ASN A N 1
ATOM 715 C CA . ASN A 1 95 ? 23.902 10.490 -9.418 1.00 87.25 95 ASN A CA 1
ATOM 716 C C . ASN A 1 95 ? 22.435 10.173 -9.054 1.00 87.25 95 ASN A C 1
ATOM 718 O O . ASN A 1 95 ? 21.566 11.033 -9.135 1.00 87.25 95 ASN A O 1
ATOM 722 N N . GLY A 1 96 ? 22.154 8.925 -8.665 1.00 87.88 96 GLY A N 1
ATOM 723 C CA . GLY A 1 96 ? 20.798 8.475 -8.326 1.00 87.88 96 GLY A CA 1
ATOM 724 C C . GLY A 1 96 ? 19.971 7.985 -9.518 1.00 87.88 96 GLY A C 1
ATOM 725 O O . GLY A 1 96 ? 18.924 7.384 -9.298 1.00 87.88 96 GLY A O 1
ATOM 726 N N . PHE A 1 97 ? 20.454 8.147 -10.755 1.00 93.31 97 PHE A N 1
ATOM 727 C CA . PHE A 1 97 ? 19.811 7.614 -11.954 1.00 93.31 97 PHE A CA 1
ATOM 728 C C . PHE A 1 97 ? 19.591 6.101 -11.860 1.00 93.31 97 PHE A C 1
ATOM 730 O O . PHE A 1 97 ? 20.495 5.334 -11.510 1.00 93.31 97 PHE A O 1
ATOM 737 N N . ARG A 1 98 ? 18.380 5.688 -12.228 1.00 94.19 98 ARG A N 1
ATOM 738 C CA . ARG A 1 98 ? 17.918 4.303 -12.271 1.00 94.19 98 ARG A CA 1
ATOM 739 C C . ARG A 1 98 ? 17.435 3.998 -13.678 1.00 94.19 98 ARG A C 1
ATOM 741 O O . ARG A 1 98 ? 16.432 4.562 -14.119 1.00 94.19 98 ARG A O 1
ATOM 748 N N . HIS A 1 99 ? 18.125 3.099 -14.381 1.00 95.50 99 HIS A N 1
ATOM 749 C CA . HIS A 1 99 ? 17.705 2.706 -15.726 1.00 95.50 99 HIS A CA 1
ATOM 750 C C . HIS A 1 99 ? 16.342 2.011 -15.700 1.00 95.50 99 HIS A C 1
ATOM 752 O O . HIS A 1 99 ? 15.608 2.111 -16.670 1.00 95.50 99 HIS A O 1
ATOM 758 N N . GLU A 1 100 ? 15.946 1.415 -14.574 1.00 96.88 100 GLU A N 1
ATOM 759 C CA . GLU A 1 100 ? 14.626 0.805 -14.414 1.00 96.88 100 GLU A CA 1
ATOM 760 C C . GLU A 1 100 ? 13.518 1.857 -14.494 1.00 96.88 100 GLU A C 1
ATOM 762 O O . GLU A 1 100 ? 12.547 1.668 -15.217 1.00 96.88 100 GLU A O 1
ATOM 767 N N . LEU A 1 101 ? 13.678 2.995 -13.804 1.00 95.75 101 LEU A N 1
ATOM 768 C CA . LEU A 1 101 ? 12.718 4.100 -13.861 1.00 95.75 101 LEU A CA 1
ATOM 769 C C . LEU A 1 101 ? 12.643 4.685 -15.278 1.00 95.75 101 LEU A C 1
ATOM 771 O O . LEU A 1 101 ? 11.549 4.902 -15.798 1.00 95.75 101 LEU A O 1
ATOM 775 N N . ALA A 1 102 ? 13.798 4.895 -15.912 1.00 95.69 102 ALA A N 1
ATOM 776 C CA . ALA A 1 102 ? 13.875 5.399 -17.280 1.00 95.69 102 ALA A CA 1
ATOM 777 C C . ALA A 1 102 ? 13.227 4.439 -18.297 1.00 95.69 102 ALA A C 1
ATOM 779 O O . ALA A 1 102 ? 12.519 4.896 -19.193 1.00 95.69 102 ALA A O 1
ATOM 780 N N . SER A 1 103 ? 13.371 3.119 -18.119 1.00 97.31 103 SER A N 1
ATOM 781 C CA . SER A 1 1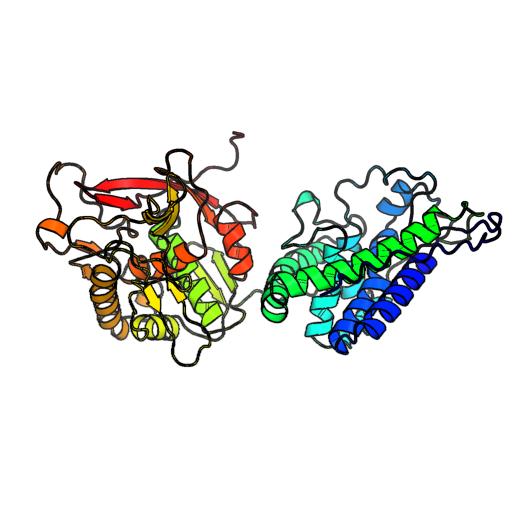03 ? 12.670 2.118 -18.932 1.00 97.31 103 SER A CA 1
ATOM 782 C C . SER A 1 103 ? 11.149 2.240 -18.803 1.00 97.31 103 SER A C 1
ATOM 784 O O . SER A 1 103 ? 10.443 2.156 -19.802 1.00 97.31 103 SER A O 1
ATOM 786 N N . LEU A 1 104 ? 10.618 2.487 -17.599 1.00 96.56 104 LEU A N 1
ATOM 787 C CA . LEU A 1 104 ? 9.173 2.686 -17.403 1.00 96.56 104 LEU A CA 1
ATOM 788 C C . LEU A 1 104 ? 8.659 3.952 -18.096 1.00 96.56 104 LEU A C 1
ATOM 790 O O . LEU A 1 104 ? 7.560 3.939 -18.653 1.00 96.56 104 LEU A O 1
ATOM 794 N N . ILE A 1 105 ? 9.451 5.029 -18.070 1.00 94.50 105 ILE A N 1
ATOM 795 C CA . ILE A 1 105 ? 9.153 6.271 -18.793 1.00 94.50 105 ILE A CA 1
ATOM 796 C C . ILE A 1 105 ? 9.052 5.984 -20.296 1.00 94.50 105 ILE A C 1
ATOM 798 O O . ILE A 1 105 ? 8.072 6.380 -20.925 1.00 94.50 105 ILE A O 1
ATOM 802 N N . ASP A 1 106 ? 10.008 5.246 -20.862 1.00 94.62 106 ASP A N 1
ATOM 803 C CA . ASP A 1 106 ? 9.972 4.893 -22.283 1.00 94.62 106 ASP A CA 1
ATOM 804 C C . ASP A 1 106 ? 8.763 3.996 -22.599 1.00 94.62 106 ASP A C 1
ATOM 806 O O . ASP A 1 106 ? 7.998 4.291 -23.513 1.00 94.62 106 ASP A O 1
ATOM 810 N N . ILE A 1 107 ? 8.484 2.972 -21.787 1.00 95.56 107 ILE A N 1
ATOM 811 C CA . ILE A 1 107 ? 7.326 2.087 -22.003 1.00 95.56 107 ILE A CA 1
ATOM 812 C C . ILE A 1 107 ? 6.001 2.862 -22.022 1.00 95.56 107 ILE A C 1
ATOM 814 O O . ILE A 1 107 ? 5.142 2.572 -22.854 1.00 95.56 107 ILE A O 1
ATOM 818 N N . LYS A 1 108 ? 5.812 3.837 -21.123 1.00 93.00 108 LYS A N 1
ATOM 819 C CA . LYS A 1 108 ? 4.548 4.586 -21.038 1.00 93.00 108 LYS A CA 1
ATOM 820 C C . LYS A 1 108 ? 4.418 5.698 -22.069 1.00 93.00 108 LYS A C 1
ATOM 822 O O . LYS A 1 108 ? 3.306 5.941 -22.533 1.00 93.00 108 LYS A O 1
ATOM 827 N N . PHE A 1 109 ? 5.504 6.399 -22.383 1.00 90.31 109 PHE A N 1
ATOM 828 C CA . PHE A 1 109 ? 5.417 7.673 -23.101 1.00 90.31 109 PHE A CA 1
ATOM 829 C C . PHE A 1 109 ? 6.027 7.628 -24.501 1.00 90.31 109 PHE A C 1
ATOM 831 O O . PHE A 1 109 ? 5.524 8.306 -25.391 1.00 90.31 109 PHE A O 1
ATOM 838 N N . ASP A 1 110 ? 7.049 6.810 -24.745 1.00 90.31 110 ASP A N 1
ATOM 839 C CA . ASP A 1 110 ? 7.686 6.731 -26.058 1.00 90.31 110 ASP A CA 1
ATOM 840 C C . ASP A 1 110 ? 6.841 5.887 -27.037 1.00 90.31 110 ASP A C 1
ATOM 842 O O . ASP A 1 110 ? 6.637 4.697 -26.782 1.00 90.31 110 ASP A O 1
ATOM 846 N N . PRO A 1 111 ? 6.367 6.447 -28.173 1.00 89.50 111 PRO A N 1
ATOM 847 C CA . PRO A 1 111 ? 5.457 5.774 -29.111 1.00 89.50 111 PRO A CA 1
ATOM 848 C C . PRO A 1 111 ? 5.938 4.419 -29.632 1.00 89.50 111 PRO A C 1
ATOM 850 O O . PRO A 1 111 ? 5.108 3.570 -29.970 1.00 89.50 111 PRO A O 1
ATOM 853 N N . LEU A 1 112 ? 7.259 4.206 -29.672 1.00 89.81 112 LEU A N 1
ATOM 854 C CA . LEU A 1 112 ? 7.874 2.935 -30.061 1.00 89.81 112 LEU A CA 1
ATOM 855 C C . LEU A 1 112 ? 7.440 1.777 -29.145 1.00 89.81 112 LEU A C 1
ATOM 857 O O . LEU A 1 112 ? 7.275 0.647 -29.604 1.00 89.81 112 LEU A O 1
ATOM 861 N N . HIS A 1 113 ? 7.206 2.072 -27.868 1.00 93.69 113 HIS A N 1
ATOM 862 C CA . HIS A 1 113 ? 6.849 1.099 -26.842 1.00 93.69 113 HIS A CA 1
ATOM 863 C C . HIS A 1 113 ? 5.398 1.262 -26.386 1.00 93.69 113 HIS A C 1
ATOM 865 O O . HIS A 1 113 ? 4.663 0.272 -26.300 1.00 93.69 113 HIS A O 1
ATOM 871 N N . SER A 1 114 ? 4.954 2.505 -26.179 1.00 92.94 114 SER A N 1
ATOM 872 C CA . SER A 1 114 ? 3.633 2.822 -25.634 1.00 92.94 114 SER A CA 1
ATOM 873 C C . SER A 1 114 ? 2.494 2.312 -26.515 1.00 92.94 114 SER A C 1
ATOM 875 O O . SER A 1 114 ? 1.516 1.781 -25.994 1.00 92.94 114 SER A O 1
ATOM 877 N N . SER A 1 115 ? 2.650 2.335 -27.843 1.00 92.62 115 SER A N 1
ATOM 878 C CA . SER A 1 115 ? 1.658 1.778 -28.774 1.00 92.62 115 SER A CA 1
ATOM 879 C C . SER A 1 115 ? 1.415 0.286 -28.526 1.00 92.62 115 SER A C 1
ATOM 881 O O . SER A 1 115 ? 0.273 -0.163 -28.475 1.00 92.62 115 SER A O 1
ATOM 883 N N . THR A 1 116 ? 2.482 -0.492 -28.314 1.00 95.88 116 THR A N 1
ATOM 884 C CA . THR A 1 116 ? 2.359 -1.924 -28.000 1.00 95.88 116 THR A CA 1
ATOM 885 C C . THR A 1 116 ? 1.837 -2.120 -26.581 1.00 95.88 116 THR A C 1
ATOM 887 O O . THR A 1 116 ? 0.950 -2.945 -26.367 1.00 95.88 116 THR A O 1
ATOM 890 N N . PHE A 1 117 ? 2.340 -1.353 -25.613 1.00 95.75 117 PHE A N 1
ATOM 891 C CA . PHE A 1 117 ? 1.913 -1.404 -24.215 1.00 95.75 117 PHE A CA 1
ATOM 892 C C . PHE A 1 117 ? 0.399 -1.173 -24.056 1.00 95.75 117 PHE A C 1
ATOM 894 O O . PHE A 1 117 ? -0.278 -1.973 -23.411 1.00 95.75 117 PHE A O 1
ATOM 901 N N . LEU A 1 118 ? -0.154 -0.153 -24.719 1.00 94.38 118 LEU A N 1
ATOM 902 C CA . LEU A 1 118 ? -1.571 0.213 -24.626 1.00 94.38 118 LEU A CA 1
ATOM 903 C C . LEU A 1 118 ? -2.525 -0.842 -25.209 1.00 94.38 118 LEU A C 1
ATOM 905 O O . LEU A 1 118 ? -3.695 -0.868 -24.839 1.00 94.38 118 LEU A O 1
ATOM 909 N N . THR A 1 119 ? -2.043 -1.734 -26.083 1.00 96.25 119 THR A N 1
ATOM 910 C CA . THR A 1 119 ? -2.852 -2.852 -26.615 1.00 96.25 119 THR A CA 1
ATOM 911 C C . THR A 1 119 ? -2.943 -4.050 -25.667 1.00 96.25 119 THR A C 1
ATOM 913 O O . THR A 1 119 ? -3.733 -4.960 -25.912 1.00 96.25 119 THR A O 1
ATOM 916 N N . GLN A 1 120 ? -2.144 -4.077 -24.594 1.00 97.25 120 GLN A N 1
ATOM 917 C CA . GLN A 1 120 ? -2.150 -5.179 -23.631 1.00 97.25 120 GLN A CA 1
ATOM 918 C C . GLN A 1 120 ? -3.328 -5.079 -22.658 1.00 97.25 120 GLN A C 1
ATOM 920 O O . GLN A 1 120 ? -3.858 -3.994 -22.418 1.00 97.25 120 GLN A O 1
ATOM 925 N N . THR A 1 121 ? -3.714 -6.207 -22.054 1.00 95.81 121 THR A N 1
ATOM 926 C CA . THR A 1 121 ? -4.732 -6.224 -20.991 1.00 95.81 121 THR A CA 1
ATOM 927 C C . THR A 1 121 ? -4.266 -5.407 -19.778 1.00 95.81 121 THR A C 1
ATOM 929 O O . THR A 1 121 ? -3.058 -5.334 -19.531 1.00 95.81 121 THR A O 1
ATOM 932 N N . PRO A 1 122 ? -5.177 -4.834 -18.966 1.00 93.19 122 PRO A N 1
ATOM 933 C CA . PRO A 1 122 ? -4.788 -4.075 -17.773 1.00 93.19 122 PRO A CA 1
ATOM 934 C C . PRO A 1 122 ? -3.873 -4.863 -16.822 1.00 93.19 122 PRO A C 1
ATOM 936 O O . PRO A 1 122 ? -2.863 -4.348 -16.351 1.00 93.19 122 PRO A O 1
ATOM 939 N N . THR A 1 123 ? -4.161 -6.150 -16.603 1.00 91.56 123 THR A N 1
ATOM 940 C CA . THR A 1 123 ? -3.327 -7.028 -15.768 1.00 91.56 123 THR A CA 1
ATOM 941 C C . THR A 1 123 ? -1.927 -7.219 -16.354 1.00 91.56 123 THR A C 1
ATOM 943 O O . THR A 1 123 ? -0.939 -7.175 -15.618 1.00 91.56 123 THR A O 1
ATOM 946 N N . CYS A 1 124 ? -1.821 -7.402 -17.675 1.00 96.50 124 CYS A N 1
ATOM 947 C CA . CYS A 1 124 ? -0.536 -7.510 -18.360 1.00 96.50 124 CYS A CA 1
ATOM 948 C C . CYS A 1 124 ? 0.257 -6.198 -18.276 1.00 96.50 124 CYS A C 1
ATOM 950 O O . CYS A 1 124 ? 1.463 -6.246 -18.041 1.00 96.50 124 CYS A O 1
ATOM 952 N N . GLN A 1 125 ? -0.397 -5.044 -18.443 1.00 97.00 125 GLN A N 1
ATOM 953 C CA . GLN A 1 125 ? 0.234 -3.724 -18.337 1.00 97.00 125 GLN A CA 1
ATOM 954 C C . GLN A 1 125 ? 0.865 -3.516 -16.954 1.00 97.00 125 GLN A C 1
ATOM 956 O O . GLN A 1 125 ? 2.051 -3.194 -16.860 1.00 97.00 125 GLN A O 1
ATOM 961 N N . GLU A 1 126 ? 0.103 -3.762 -15.884 1.00 96.00 126 GLU A N 1
ATOM 962 C CA . GLU A 1 126 ? 0.599 -3.586 -14.518 1.00 96.00 126 GLU A CA 1
ATOM 963 C C . GLU A 1 126 ? 1.724 -4.568 -14.187 1.00 96.00 126 GLU A C 1
ATOM 965 O O . GLU A 1 126 ? 2.762 -4.161 -13.664 1.00 96.00 126 GLU A O 1
ATOM 970 N N . LEU A 1 127 ? 1.572 -5.852 -14.531 1.00 98.19 127 LEU A N 1
ATOM 971 C CA . LEU A 1 127 ? 2.617 -6.839 -14.266 1.00 98.19 127 LEU A CA 1
ATOM 972 C C . LEU A 1 127 ? 3.900 -6.520 -15.044 1.00 98.19 127 LEU A C 1
ATOM 974 O O . LEU A 1 127 ? 4.984 -6.583 -14.474 1.00 98.19 127 LEU A O 1
ATOM 978 N N . LEU A 1 128 ? 3.797 -6.129 -16.315 1.00 98.12 128 LEU A N 1
ATOM 979 C CA . LEU A 1 128 ? 4.942 -5.762 -17.148 1.00 98.12 128 LEU A CA 1
ATOM 980 C C . LEU A 1 128 ? 5.741 -4.613 -16.528 1.00 98.12 128 LEU A C 1
ATOM 982 O O . LEU A 1 128 ? 6.948 -4.755 -16.322 1.00 98.12 128 LEU A O 1
ATOM 986 N N . LEU A 1 129 ? 5.077 -3.496 -16.204 1.00 97.69 129 LEU A N 1
ATOM 987 C CA . LEU A 1 129 ? 5.735 -2.338 -15.591 1.00 97.69 129 LEU A CA 1
ATOM 988 C C . LEU A 1 129 ? 6.364 -2.717 -14.248 1.00 97.69 129 LEU A C 1
ATOM 990 O O . LEU A 1 129 ? 7.455 -2.268 -13.914 1.00 97.69 129 LEU A O 1
ATOM 994 N N . HIS A 1 130 ? 5.706 -3.580 -13.478 1.00 97.94 130 HIS A N 1
ATOM 995 C CA . HIS A 1 130 ? 6.224 -4.040 -12.197 1.00 97.94 130 HIS A CA 1
ATOM 996 C C . HIS A 1 130 ? 7.483 -4.898 -12.336 1.00 97.94 130 HIS A C 1
ATOM 998 O O . HIS A 1 130 ? 8.454 -4.696 -11.609 1.00 97.94 130 HIS A O 1
ATOM 1004 N N . LEU A 1 131 ? 7.512 -5.830 -13.288 1.00 98.31 131 LEU A N 1
ATOM 1005 C CA . LEU A 1 131 ? 8.695 -6.652 -13.544 1.00 98.31 131 LEU A CA 1
ATOM 1006 C C . LEU A 1 131 ? 9.885 -5.776 -13.963 1.0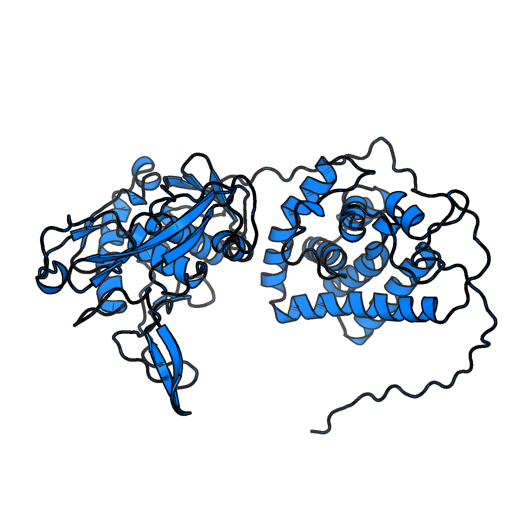0 98.31 131 LEU A C 1
ATOM 1008 O O . LEU A 1 131 ? 10.966 -5.902 -13.386 1.00 98.31 131 LEU A O 1
ATOM 1012 N N . VAL A 1 132 ? 9.670 -4.816 -14.870 1.00 98.31 132 VAL A N 1
ATOM 1013 C CA . VAL A 1 132 ? 10.704 -3.841 -15.257 1.00 98.31 132 VAL A CA 1
ATOM 1014 C C . VAL A 1 132 ? 11.161 -3.006 -14.059 1.00 98.31 132 VAL A C 1
ATOM 1016 O O . VAL A 1 132 ? 12.359 -2.869 -13.845 1.00 98.31 132 VAL A O 1
ATOM 1019 N N . ALA A 1 133 ? 10.251 -2.510 -13.220 1.00 96.94 133 ALA A N 1
ATOM 1020 C CA . ALA A 1 133 ? 10.610 -1.705 -12.050 1.00 96.94 133 ALA A CA 1
ATOM 1021 C C . ALA A 1 133 ? 11.481 -2.463 -11.029 1.00 96.94 133 ALA A C 1
ATOM 1023 O O . ALA A 1 133 ? 12.305 -1.864 -10.334 1.00 96.94 133 ALA A O 1
ATOM 1024 N N . THR A 1 134 ? 11.265 -3.777 -10.905 1.00 96.62 134 THR A N 1
ATOM 1025 C CA . THR A 1 134 ? 11.758 -4.585 -9.780 1.00 96.62 134 THR A CA 1
ATOM 1026 C C . THR A 1 134 ? 12.916 -5.518 -10.105 1.00 96.62 134 THR A C 1
ATOM 1028 O O . THR A 1 134 ? 13.428 -6.171 -9.191 1.00 96.62 134 THR A O 1
ATOM 1031 N N . HIS A 1 135 ? 13.391 -5.570 -11.353 1.00 95.00 135 HIS A N 1
ATOM 1032 C CA . HIS A 1 135 ? 14.421 -6.540 -11.746 1.00 95.00 135 HIS A CA 1
ATOM 1033 C C . HIS A 1 135 ? 15.762 -6.367 -10.997 1.00 95.00 135 HIS A C 1
ATOM 1035 O O . HIS A 1 135 ? 16.440 -7.355 -10.732 1.00 95.00 135 HIS A O 1
ATOM 1041 N N . HIS A 1 136 ? 16.091 -5.170 -10.496 1.00 90.94 136 HIS A N 1
ATOM 1042 C CA . HIS A 1 136 ? 17.207 -4.950 -9.555 1.00 90.94 136 HIS A CA 1
ATOM 1043 C C . HIS A 1 136 ? 16.765 -4.667 -8.104 1.00 90.94 136 HIS A C 1
ATOM 1045 O O . HIS A 1 136 ? 17.483 -4.042 -7.320 1.00 90.94 136 HIS A O 1
ATOM 1051 N N . GLY A 1 137 ? 15.568 -5.119 -7.723 1.00 81.00 137 GLY A N 1
ATOM 1052 C CA . GLY A 1 137 ? 15.040 -5.043 -6.357 1.00 81.00 137 GLY A CA 1
ATOM 1053 C C . GLY A 1 137 ? 14.473 -3.682 -5.937 1.00 81.00 137 GLY A C 1
ATOM 1054 O O . GLY A 1 137 ? 14.140 -3.509 -4.765 1.00 81.00 137 GLY A O 1
ATOM 1055 N N . ARG A 1 138 ? 14.354 -2.718 -6.861 1.00 85.31 138 ARG A N 1
ATOM 1056 C CA . ARG A 1 138 ? 13.648 -1.436 -6.643 1.00 85.31 138 ARG A CA 1
ATOM 1057 C C . ARG A 1 138 ? 12.156 -1.576 -6.929 1.00 85.31 138 ARG A C 1
ATOM 1059 O O . ARG A 1 138 ? 11.705 -2.678 -7.192 1.00 85.31 138 ARG A O 1
ATOM 1066 N N . GLY A 1 139 ? 11.351 -0.529 -6.738 1.00 87.12 139 GLY A N 1
ATOM 1067 C CA . GLY A 1 139 ? 9.907 -0.581 -7.019 1.00 87.12 139 GLY A CA 1
ATOM 1068 C C . GLY A 1 139 ? 9.070 -1.482 -6.090 1.00 87.12 139 GLY A C 1
ATOM 1069 O O . GLY A 1 139 ? 7.888 -1.689 -6.347 1.00 87.12 139 GLY A O 1
ATOM 1070 N N . ARG A 1 140 ? 9.643 -2.006 -4.991 1.00 89.81 140 ARG A N 1
ATOM 1071 C CA . ARG A 1 140 ? 8.951 -2.836 -3.980 1.00 89.81 140 ARG A CA 1
ATOM 1072 C C . ARG A 1 140 ? 8.937 -2.161 -2.597 1.00 89.81 140 ARG A C 1
ATOM 1074 O O . ARG A 1 140 ? 9.821 -2.438 -1.791 1.00 89.81 140 ARG A O 1
ATOM 1081 N N . PRO A 1 141 ? 7.968 -1.292 -2.265 1.00 90.50 141 PRO A N 1
ATOM 1082 C CA . PRO A 1 141 ? 6.810 -0.886 -3.064 1.00 90.50 141 PRO A CA 1
ATOM 1083 C C . PRO A 1 141 ? 7.008 0.411 -3.870 1.00 90.50 141 PRO A C 1
ATOM 1085 O O . PRO A 1 141 ? 6.052 0.884 -4.467 1.00 90.50 141 PRO A O 1
ATOM 1088 N N . HIS A 1 142 ? 8.180 1.056 -3.827 1.00 88.75 142 HIS A N 1
ATOM 1089 C CA . HIS A 1 142 ? 8.372 2.395 -4.404 1.00 88.75 142 HIS A CA 1
ATOM 1090 C C . HIS A 1 142 ? 9.823 2.642 -4.851 1.00 88.75 142 HIS A C 1
ATOM 1092 O O . HIS A 1 142 ? 10.719 1.848 -4.545 1.00 88.75 142 HIS A O 1
ATOM 1098 N N . PHE A 1 143 ? 10.039 3.757 -5.554 1.00 89.50 143 PHE A N 1
ATOM 1099 C CA . PHE A 1 143 ? 11.358 4.344 -5.791 1.00 89.50 143 PHE A CA 1
ATOM 1100 C C . PHE A 1 143 ? 11.630 5.429 -4.735 1.00 89.50 143 PHE A C 1
ATOM 1102 O O . PHE A 1 143 ? 10.788 6.314 -4.570 1.00 89.50 143 PHE A O 1
ATOM 1109 N N . PRO A 1 144 ? 12.768 5.391 -4.017 1.00 85.81 144 PRO A N 1
ATOM 1110 C CA . PRO A 1 144 ? 13.160 6.468 -3.109 1.00 85.81 144 PRO A CA 1
ATOM 1111 C C . PRO A 1 144 ? 13.269 7.816 -3.833 1.00 85.81 144 PRO A C 1
ATOM 1113 O O . PRO A 1 144 ? 13.677 7.853 -4.989 1.00 85.81 144 PRO A O 1
ATOM 1116 N N . LEU A 1 145 ? 13.013 8.930 -3.136 1.00 81.56 145 LEU A N 1
ATOM 1117 C CA . LEU A 1 145 ? 13.024 10.276 -3.734 1.00 81.56 145 LEU A CA 1
ATOM 1118 C C . LEU A 1 145 ? 14.335 10.606 -4.475 1.00 81.56 145 LEU A C 1
ATOM 1120 O O . LEU A 1 145 ? 14.311 11.148 -5.572 1.00 81.56 145 LEU A O 1
ATOM 1124 N N . LYS A 1 146 ? 15.483 10.204 -3.917 1.00 85.88 146 LYS A N 1
ATOM 1125 C CA . LYS A 1 146 ? 16.811 10.387 -4.538 1.00 85.88 146 LYS A CA 1
ATOM 1126 C C . LYS A 1 146 ? 17.021 9.607 -5.847 1.00 85.88 146 LYS A C 1
ATOM 1128 O O . LYS A 1 146 ? 17.991 9.851 -6.550 1.00 85.88 146 LYS A O 1
ATOM 1133 N N . GLU A 1 147 ? 16.167 8.624 -6.114 1.00 88.56 147 GLU A N 1
ATOM 1134 C CA . GLU A 1 147 ? 16.186 7.746 -7.290 1.00 88.56 147 GLU A CA 1
ATOM 1135 C C . GLU A 1 147 ? 15.005 8.041 -8.236 1.00 88.56 147 GLU A C 1
ATOM 1137 O O . GLU A 1 147 ? 14.882 7.414 -9.283 1.00 88.56 147 GLU A O 1
ATOM 1142 N N . ALA A 1 148 ? 14.132 8.988 -7.876 1.00 86.88 148 ALA A N 1
ATOM 1143 C CA . ALA A 1 148 ? 12.881 9.318 -8.557 1.00 86.88 148 ALA A CA 1
ATOM 1144 C C . ALA A 1 148 ? 13.066 10.381 -9.661 1.00 86.88 148 ALA A C 1
ATOM 1146 O O . ALA A 1 148 ? 12.264 11.306 -9.776 1.00 86.88 148 ALA A O 1
ATOM 1147 N N . THR A 1 149 ? 14.138 10.283 -10.451 1.00 89.56 149 THR A N 1
ATOM 1148 C CA . THR A 1 149 ? 14.489 11.275 -11.482 1.00 89.56 149 THR A CA 1
ATOM 1149 C C . THR A 1 149 ? 15.093 10.623 -12.729 1.00 89.56 149 THR A C 1
ATOM 1151 O O . THR A 1 149 ? 15.772 9.598 -12.646 1.00 89.56 149 THR A O 1
ATOM 1154 N N . ASP A 1 150 ? 14.852 11.238 -13.888 1.00 92.50 150 ASP A N 1
ATOM 1155 C CA . ASP A 1 150 ? 15.532 10.955 -15.155 1.00 92.50 150 ASP A CA 1
ATOM 1156 C C . ASP A 1 150 ? 16.086 12.291 -15.689 1.00 92.50 150 ASP A C 1
ATOM 1158 O O . ASP A 1 150 ? 15.297 13.155 -16.067 1.00 92.50 150 ASP A O 1
ATOM 1162 N N . PRO A 1 151 ? 17.417 12.495 -15.732 1.00 91.31 151 PRO A N 1
ATOM 1163 C CA . PRO A 1 151 ? 18.015 13.779 -16.101 1.00 91.31 151 PRO A CA 1
ATOM 1164 C C . PRO A 1 151 ? 17.814 14.155 -17.577 1.00 91.31 151 PRO A C 1
ATOM 1166 O O . PRO A 1 151 ? 18.156 15.265 -17.979 1.00 91.31 151 PRO A O 1
ATOM 1169 N N . GLU A 1 152 ? 17.313 13.237 -18.405 1.00 91.75 152 GLU A N 1
ATOM 1170 C CA . GLU A 1 152 ? 17.123 13.438 -19.844 1.00 91.75 152 GLU A CA 1
ATOM 1171 C C . GLU A 1 152 ? 15.637 13.499 -20.231 1.00 91.75 152 GLU A C 1
ATOM 1173 O O . GLU A 1 152 ? 15.307 13.535 -21.423 1.00 91.75 152 GLU A O 1
ATOM 1178 N N . ARG A 1 153 ? 14.731 13.506 -19.245 1.00 90.50 153 ARG A N 1
ATOM 1179 C CA . ARG A 1 153 ? 13.277 13.587 -19.432 1.00 90.50 153 ARG A CA 1
ATOM 1180 C C . ARG A 1 153 ? 12.664 14.604 -18.459 1.00 90.50 153 ARG A C 1
ATOM 1182 O O . ARG A 1 153 ? 13.270 14.906 -17.438 1.00 90.50 153 ARG A O 1
ATOM 1189 N N . PRO A 1 154 ? 11.475 15.162 -18.753 1.00 88.00 154 PRO A N 1
ATOM 1190 C CA . PRO A 1 154 ? 10.804 16.066 -17.822 1.00 88.00 154 PRO A CA 1
ATOM 1191 C C . PRO A 1 154 ? 10.469 15.381 -16.489 1.00 88.00 154 PRO A C 1
ATOM 1193 O O . PRO A 1 154 ? 10.002 14.240 -16.483 1.00 88.00 154 PRO A O 1
ATOM 1196 N N . ASP A 1 155 ? 10.596 16.109 -15.375 1.00 85.50 155 ASP A N 1
ATOM 1197 C CA . ASP A 1 155 ? 10.285 15.597 -14.028 1.00 85.50 155 ASP A CA 1
ATOM 1198 C C . ASP A 1 155 ? 8.859 15.038 -13.914 1.00 85.50 155 ASP A C 1
ATOM 1200 O O . ASP A 1 155 ? 8.617 14.078 -13.184 1.00 85.50 155 ASP A O 1
ATOM 1204 N N . THR A 1 156 ? 7.912 15.592 -14.676 1.00 84.44 156 THR A N 1
ATOM 1205 C CA . THR A 1 156 ? 6.515 15.136 -14.706 1.00 84.44 156 THR A CA 1
ATOM 1206 C C . THR A 1 156 ? 6.370 13.673 -15.136 1.00 84.44 156 THR A C 1
ATOM 1208 O O . THR A 1 156 ? 5.483 12.980 -14.631 1.00 84.44 156 THR A O 1
ATOM 1211 N N . ALA A 1 157 ? 7.253 13.170 -16.006 1.00 87.69 157 ALA A N 1
ATOM 1212 C CA . ALA A 1 157 ? 7.248 11.772 -16.430 1.00 87.69 157 ALA A CA 1
ATOM 1213 C C . ALA A 1 157 ? 7.672 10.846 -15.280 1.00 87.69 157 ALA A C 1
ATOM 1215 O O . ALA A 1 157 ? 6.972 9.882 -14.963 1.00 87.69 157 ALA A O 1
ATOM 1216 N N . ALA A 1 158 ? 8.780 11.175 -14.609 1.00 89.19 158 ALA A N 1
ATOM 1217 C CA . ALA A 1 158 ? 9.269 10.425 -13.454 1.00 89.19 158 ALA A CA 1
ATOM 1218 C C . ALA A 1 158 ? 8.256 10.450 -12.299 1.00 89.19 158 ALA A C 1
ATOM 1220 O O . ALA A 1 158 ? 7.942 9.406 -11.727 1.00 89.19 158 ALA A O 1
ATOM 1221 N N . GLN A 1 159 ? 7.676 11.618 -12.009 1.00 84.88 159 GLN A N 1
ATOM 1222 C CA . GLN A 1 159 ? 6.654 11.786 -10.975 1.00 84.88 159 GLN A CA 1
ATOM 1223 C C . GLN A 1 159 ? 5.417 10.918 -11.235 1.00 84.88 159 GLN A C 1
ATOM 1225 O O . GLN A 1 159 ? 4.923 10.292 -10.300 1.00 84.88 159 GLN A O 1
ATOM 1230 N N . SER A 1 160 ? 4.948 10.815 -12.487 1.00 84.31 160 SER A N 1
ATOM 1231 C CA . SER A 1 160 ? 3.835 9.919 -12.847 1.00 84.31 160 SER A CA 1
ATOM 1232 C C . SER A 1 160 ? 4.163 8.454 -12.544 1.00 84.31 160 SER A C 1
ATOM 1234 O O . SER A 1 160 ? 3.366 7.773 -11.899 1.00 84.31 160 SER A O 1
ATOM 1236 N N . ILE A 1 161 ? 5.348 7.970 -12.934 1.00 90.31 161 ILE A N 1
ATOM 1237 C CA . ILE A 1 161 ? 5.767 6.586 -12.659 1.00 90.31 161 ILE A CA 1
ATOM 1238 C C . ILE A 1 161 ? 5.869 6.315 -11.156 1.00 90.31 161 ILE A C 1
ATOM 1240 O O . ILE A 1 161 ? 5.374 5.299 -10.656 1.00 90.31 161 ILE A O 1
ATOM 1244 N N . VAL A 1 162 ? 6.520 7.221 -10.428 1.00 88.69 162 VAL A N 1
ATOM 1245 C CA . VAL A 1 162 ? 6.753 7.098 -8.985 1.00 88.69 162 VAL A CA 1
ATOM 1246 C C . VAL A 1 162 ? 5.429 7.099 -8.230 1.00 88.69 162 VAL A C 1
ATOM 1248 O O . VAL A 1 162 ? 5.248 6.274 -7.337 1.00 88.69 162 VAL A O 1
ATOM 1251 N N . ALA A 1 163 ? 4.491 7.960 -8.630 1.00 82.31 163 ALA A N 1
ATOM 1252 C CA . ALA A 1 163 ? 3.176 8.067 -8.014 1.00 82.31 163 ALA A CA 1
ATOM 1253 C C . ALA A 1 163 ? 2.304 6.822 -8.207 1.00 82.31 163 ALA A C 1
ATOM 1255 O O . ALA A 1 163 ? 1.444 6.608 -7.364 1.00 82.31 163 ALA A O 1
ATOM 1256 N N . GLU A 1 164 ? 2.511 6.036 -9.273 1.00 87.69 164 GLU A N 1
ATOM 1257 C CA . GLU A 1 164 ? 1.733 4.826 -9.610 1.00 87.69 164 GLU A CA 1
ATOM 1258 C C . GLU A 1 164 ? 2.353 3.514 -9.103 1.00 87.69 164 GLU A C 1
ATOM 1260 O O . GLU A 1 164 ? 1.682 2.484 -8.999 1.00 87.69 164 GLU A O 1
ATOM 1265 N N . THR A 1 165 ? 3.659 3.520 -8.830 1.00 91.81 165 THR A N 1
ATOM 1266 C CA . THR A 1 165 ? 4.408 2.313 -8.447 1.00 91.81 165 THR A CA 1
ATOM 1267 C C . THR A 1 165 ? 3.847 1.637 -7.182 1.00 91.81 165 THR A C 1
ATOM 1269 O O . THR A 1 165 ? 3.678 0.413 -7.198 1.00 91.81 165 THR A O 1
ATOM 1272 N N . PRO A 1 166 ? 3.479 2.367 -6.110 1.00 89.94 166 PRO A N 1
ATOM 1273 C CA . PRO A 1 166 ? 2.940 1.729 -4.914 1.00 89.94 166 PRO A CA 1
ATOM 1274 C C . PRO A 1 166 ? 1.554 1.096 -5.115 1.00 89.94 166 PRO A C 1
ATOM 1276 O O . PRO A 1 166 ? 1.267 0.043 -4.539 1.00 89.94 166 PRO A O 1
ATOM 1279 N N . GLN A 1 167 ? 0.699 1.696 -5.944 1.00 87.19 167 GLN A N 1
ATOM 1280 C CA . GLN A 1 167 ? -0.633 1.176 -6.267 1.00 87.19 167 GLN A CA 1
ATOM 1281 C C . GLN A 1 167 ? -0.513 -0.091 -7.103 1.00 87.19 167 GLN A C 1
ATOM 1283 O O . GLN A 1 167 ? -1.129 -1.102 -6.764 1.00 87.19 167 GLN A O 1
ATOM 1288 N N . ARG A 1 168 ? 0.359 -0.073 -8.117 1.00 92.81 168 ARG A N 1
ATOM 1289 C CA . ARG A 1 168 ? 0.715 -1.254 -8.910 1.00 92.81 168 ARG A CA 1
ATOM 1290 C C . ARG A 1 168 ? 1.193 -2.402 -8.032 1.00 92.81 168 ARG A C 1
ATOM 1292 O O . ARG A 1 168 ? 0.695 -3.520 -8.153 1.00 92.81 168 ARG A O 1
ATOM 1299 N N . PHE A 1 169 ? 2.102 -2.124 -7.096 1.00 94.00 169 PHE A N 1
ATOM 1300 C CA . PHE A 1 169 ? 2.583 -3.138 -6.162 1.00 94.00 169 PHE A CA 1
ATOM 1301 C C . PHE A 1 169 ? 1.442 -3.741 -5.334 1.00 94.00 169 PHE A C 1
ATOM 1303 O O . PHE A 1 169 ? 1.370 -4.961 -5.191 1.00 94.00 169 PHE A O 1
ATOM 1310 N N . ALA A 1 170 ? 0.531 -2.919 -4.807 1.00 91.19 170 ALA A N 1
ATOM 1311 C CA . ALA A 1 170 ? -0.599 -3.410 -4.022 1.00 91.19 170 ALA A CA 1
ATOM 1312 C C . ALA A 1 170 ? -1.597 -4.232 -4.851 1.00 91.19 170 ALA A C 1
ATOM 1314 O O . ALA A 1 170 ? -2.034 -5.290 -4.394 1.00 91.19 170 ALA A O 1
ATOM 1315 N N . LEU A 1 171 ? -1.911 -3.782 -6.069 1.00 91.31 171 LEU A N 1
ATOM 1316 C CA . LEU A 1 171 ? -2.779 -4.489 -7.009 1.00 91.31 171 LEU A CA 1
ATOM 1317 C C . LEU A 1 171 ? -2.222 -5.882 -7.317 1.00 91.31 171 LEU A C 1
ATOM 1319 O O . LEU A 1 171 ? -2.915 -6.884 -7.158 1.00 91.31 171 LEU A O 1
ATOM 1323 N N . LEU A 1 172 ? -0.942 -5.965 -7.675 1.00 94.81 172 LEU A N 1
ATOM 1324 C CA . LEU A 1 172 ? -0.308 -7.234 -8.029 1.00 94.81 172 LEU A CA 1
ATOM 1325 C C . LEU A 1 172 ? -0.103 -8.149 -6.817 1.00 94.81 172 LEU A C 1
ATOM 1327 O O . LEU A 1 172 ? -0.192 -9.368 -6.941 1.00 94.81 172 LEU A O 1
ATOM 1331 N N . GLN A 1 173 ? 0.135 -7.586 -5.630 1.00 93.12 173 GLN A N 1
ATOM 1332 C CA . GLN A 1 173 ? 0.182 -8.351 -4.379 1.00 93.12 173 GLN A CA 1
ATOM 1333 C C . GLN A 1 173 ? -1.161 -8.994 -4.043 1.00 93.12 173 GLN A C 1
ATOM 1335 O O . GLN A 1 173 ? -1.195 -10.079 -3.464 1.00 93.12 173 GLN A O 1
ATOM 1340 N N . ARG A 1 174 ? -2.266 -8.335 -4.388 1.00 89.69 174 ARG A N 1
ATOM 1341 C CA . ARG A 1 174 ? -3.608 -8.881 -4.207 1.00 89.69 174 ARG A CA 1
ATOM 1342 C C . ARG A 1 174 ? -3.909 -9.992 -5.210 1.00 89.69 174 ARG A C 1
ATOM 1344 O O . ARG A 1 174 ? -4.480 -11.000 -4.809 1.00 89.69 174 ARG A O 1
ATOM 1351 N N . GLU A 1 175 ? -3.501 -9.810 -6.462 1.00 92.62 175 GLU A N 1
ATOM 1352 C CA . GLU A 1 175 ? -3.722 -10.781 -7.538 1.00 92.62 175 GLU A CA 1
ATOM 1353 C C . GLU A 1 175 ? -2.880 -12.052 -7.353 1.00 92.62 175 GLU A C 1
ATOM 1355 O O . GLU A 1 175 ? -3.397 -13.164 -7.342 1.00 92.62 175 GLU A O 1
ATOM 1360 N N . TYR A 1 176 ? -1.570 -11.896 -7.150 1.00 94.75 176 TYR A N 1
ATOM 1361 C CA . TYR A 1 176 ? -0.622 -13.016 -7.157 1.00 94.75 176 TYR A CA 1
ATOM 1362 C C . TYR A 1 176 ? -0.177 -13.457 -5.758 1.00 94.75 176 TYR A C 1
ATOM 1364 O O . TYR A 1 176 ? 0.510 -14.471 -5.601 1.00 94.75 176 TYR A O 1
ATOM 1372 N N . GLY A 1 177 ? -0.525 -12.702 -4.716 1.00 93.38 177 GLY A N 1
ATOM 1373 C CA . GLY A 1 177 ? -0.004 -12.919 -3.372 1.00 93.38 177 GLY A CA 1
ATOM 1374 C C . GLY A 1 177 ? 1.494 -12.609 -3.248 1.00 93.38 177 GLY A C 1
ATOM 1375 O O . GLY A 1 177 ? 2.227 -12.414 -4.220 1.00 93.38 177 GLY A O 1
ATOM 1376 N N . ARG A 1 178 ? 1.983 -12.633 -2.003 1.00 91.94 178 ARG A N 1
ATOM 1377 C CA . ARG A 1 178 ? 3.381 -12.290 -1.668 1.00 91.94 178 ARG A CA 1
ATOM 1378 C C . ARG A 1 178 ? 4.400 -13.163 -2.384 1.00 91.94 178 ARG A C 1
ATOM 1380 O O . ARG A 1 178 ? 5.398 -12.658 -2.893 1.00 91.94 178 ARG A O 1
ATOM 1387 N N . TRP A 1 179 ? 4.141 -14.467 -2.401 1.00 96.00 179 TRP A N 1
ATOM 1388 C CA . TRP A 1 179 ? 5.046 -15.454 -2.978 1.00 96.00 179 TRP A CA 1
ATOM 1389 C C . TRP A 1 179 ? 4.900 -15.552 -4.493 1.00 96.00 179 TRP A C 1
ATOM 1391 O O . TRP A 1 179 ? 5.916 -15.657 -5.170 1.00 96.00 179 TRP A O 1
ATOM 1401 N N . GLY A 1 180 ? 3.678 -15.454 -5.027 1.00 96.69 180 GLY A N 1
ATOM 1402 C CA . GLY A 1 180 ? 3.455 -15.484 -6.472 1.00 96.69 180 GLY A CA 1
ATOM 1403 C C . GLY A 1 180 ? 4.098 -14.288 -7.162 1.00 96.69 180 GLY A C 1
ATOM 1404 O O . GLY A 1 180 ? 4.866 -14.476 -8.100 1.00 96.69 180 GLY A O 1
ATOM 1405 N N . LEU A 1 181 ? 3.910 -13.070 -6.641 1.00 96.31 181 LEU A N 1
ATOM 1406 C CA . LEU A 1 181 ? 4.545 -11.889 -7.229 1.00 96.31 181 LEU A CA 1
ATOM 1407 C C . LEU A 1 181 ? 6.079 -11.952 -7.142 1.00 96.31 181 LEU A C 1
ATOM 1409 O O . LEU A 1 181 ? 6.766 -11.672 -8.118 1.00 96.31 181 LEU A O 1
ATOM 1413 N N . ALA A 1 182 ? 6.629 -12.375 -5.998 1.00 96.00 182 ALA A N 1
ATOM 1414 C CA . ALA A 1 182 ? 8.077 -12.561 -5.849 1.00 96.00 182 ALA A CA 1
ATOM 1415 C C . ALA A 1 182 ? 8.641 -13.652 -6.782 1.00 96.00 182 ALA A C 1
ATOM 1417 O O . ALA A 1 182 ? 9.772 -13.543 -7.262 1.00 96.00 182 ALA A O 1
ATOM 1418 N N . TYR A 1 183 ? 7.867 -14.705 -7.050 1.00 97.12 183 TYR A N 1
ATOM 1419 C CA . TYR A 1 183 ? 8.231 -15.738 -8.012 1.00 97.12 183 TYR A CA 1
ATOM 1420 C C . TYR A 1 183 ? 8.294 -15.176 -9.438 1.00 97.12 183 TYR A C 1
ATOM 1422 O O . TYR A 1 183 ? 9.317 -15.346 -10.097 1.00 97.12 183 TYR A O 1
ATOM 1430 N N . LEU A 1 184 ? 7.275 -14.429 -9.877 1.00 97.19 184 LEU A N 1
ATOM 1431 C CA . LEU A 1 184 ? 7.230 -13.818 -11.213 1.00 97.19 184 LEU A CA 1
ATOM 1432 C C . LEU A 1 184 ? 8.403 -12.857 -11.466 1.00 97.19 184 LEU A C 1
ATOM 1434 O O . LEU A 1 184 ? 9.036 -12.914 -12.515 1.00 97.19 184 LEU A O 1
ATOM 1438 N N . GLU A 1 185 ? 8.774 -12.043 -10.480 1.00 97.25 185 GLU A N 1
ATOM 1439 C CA . GLU A 1 185 ? 9.960 -11.172 -10.561 1.00 97.25 185 GLU A CA 1
ATOM 1440 C C . GLU A 1 185 ? 11.269 -11.941 -10.694 1.00 97.25 185 GLU A C 1
ATOM 1442 O O . GLU A 1 185 ? 12.248 -11.460 -11.263 1.00 97.25 185 GLU A O 1
ATOM 1447 N N . SER A 1 186 ? 11.319 -13.144 -10.127 1.00 96.69 186 SER A N 1
ATOM 1448 C CA . SER A 1 186 ? 12.496 -14.001 -10.221 1.00 96.69 186 SER A CA 1
ATOM 1449 C C . SER A 1 186 ? 12.673 -14.565 -11.629 1.00 96.69 186 SER A C 1
ATOM 1451 O O . SER A 1 186 ? 13.805 -14.847 -12.007 1.00 96.69 186 SER A O 1
ATOM 1453 N N . LEU A 1 187 ? 11.600 -14.674 -12.422 1.00 96.69 187 LEU A N 1
ATOM 1454 C CA . LEU A 1 187 ? 11.674 -15.146 -13.808 1.00 96.69 187 LEU A CA 1
ATOM 1455 C C . LEU A 1 187 ? 12.409 -14.148 -14.705 1.00 96.69 187 LEU A C 1
ATOM 1457 O O . LEU A 1 187 ? 13.311 -14.549 -15.438 1.00 96.69 187 LEU A O 1
ATOM 1461 N N . LEU A 1 188 ? 12.083 -12.853 -14.601 1.00 97.31 188 LEU A N 1
ATOM 1462 C CA . LEU A 1 188 ? 12.789 -11.812 -15.354 1.00 97.31 188 LEU A CA 1
ATOM 1463 C C . LEU A 1 188 ? 14.261 -11.730 -14.932 1.00 97.31 188 LEU A C 1
ATOM 1465 O O . LEU A 1 188 ? 15.142 -11.724 -15.783 1.00 97.31 188 LEU A O 1
ATOM 1469 N N . ARG A 1 189 ? 14.536 -11.759 -13.622 1.00 96.69 189 ARG A N 1
ATOM 1470 C CA . ARG A 1 189 ? 15.915 -11.771 -13.103 1.00 96.69 189 ARG A CA 1
ATOM 1471 C C . ARG A 1 189 ? 16.713 -12.977 -13.588 1.00 96.69 189 ARG A C 1
ATOM 1473 O O . ARG A 1 189 ? 17.889 -12.842 -13.897 1.00 96.69 189 ARG A O 1
ATOM 1480 N N . ALA A 1 190 ? 16.089 -14.151 -13.659 1.00 96.88 190 ALA A N 1
ATOM 1481 C CA . ALA A 1 190 ? 16.736 -15.341 -14.195 1.00 96.88 190 ALA A CA 1
ATOM 1482 C C . ALA A 1 190 ? 17.060 -15.182 -15.688 1.00 96.88 190 ALA A C 1
ATOM 1484 O O . ALA A 1 190 ? 18.163 -15.527 -16.098 1.00 96.88 190 ALA A O 1
ATOM 1485 N N . ALA A 1 191 ? 16.133 -14.639 -16.484 1.00 97.44 191 ALA A N 1
ATOM 1486 C CA . ALA A 1 191 ? 16.363 -14.395 -17.906 1.00 97.44 191 ALA A CA 1
ATOM 1487 C C . ALA A 1 191 ? 17.497 -13.382 -18.148 1.00 97.44 191 ALA A C 1
ATOM 1489 O O . ALA A 1 191 ? 18.380 -13.650 -18.961 1.00 97.44 191 ALA A O 1
ATOM 1490 N N . ASP A 1 192 ? 17.505 -12.274 -17.400 1.00 97.12 192 ASP A N 1
ATOM 1491 C CA . ASP A 1 192 ? 18.558 -11.252 -17.456 1.00 97.12 192 ASP A CA 1
ATOM 1492 C C . ASP A 1 192 ? 19.930 -11.837 -17.075 1.00 97.12 192 ASP A C 1
ATOM 1494 O O . ASP A 1 192 ? 20.894 -11.722 -17.832 1.00 97.12 192 ASP A O 1
ATOM 1498 N N . VAL A 1 193 ? 20.018 -12.574 -15.961 1.00 94.69 193 VAL A N 1
ATOM 1499 C CA . VAL A 1 193 ? 21.274 -13.211 -15.527 1.00 94.69 193 VAL A CA 1
ATOM 1500 C C . VAL A 1 193 ? 21.804 -14.206 -16.563 1.00 94.69 193 VAL A C 1
ATOM 1502 O O . VAL A 1 193 ? 23.010 -14.235 -16.807 1.00 94.69 193 VAL A O 1
ATOM 1505 N N . LEU A 1 194 ? 20.938 -15.011 -17.183 1.00 94.25 194 LEU A N 1
ATOM 1506 C CA . LEU A 1 194 ? 21.357 -16.000 -18.180 1.00 94.25 194 LEU A CA 1
ATOM 1507 C C . LEU A 1 194 ? 21.930 -15.346 -19.446 1.00 94.25 194 LEU A C 1
ATOM 1509 O O . LEU A 1 194 ? 22.938 -15.826 -19.965 1.00 94.25 194 LEU A O 1
ATOM 1513 N N . ASP A 1 195 ? 21.338 -14.250 -19.931 1.00 93.75 195 ASP A N 1
ATOM 1514 C CA . ASP A 1 195 ? 21.904 -13.526 -21.076 1.00 93.75 195 ASP A CA 1
ATOM 1515 C C . ASP A 1 195 ? 23.148 -12.713 -20.688 1.00 93.75 195 ASP A C 1
ATOM 1517 O O . ASP A 1 195 ? 24.134 -12.679 -21.422 1.00 93.75 195 ASP A O 1
ATOM 1521 N N . SER A 1 196 ? 23.145 -12.120 -19.494 1.00 90.00 196 SER A N 1
ATOM 1522 C CA . SER A 1 196 ? 24.302 -11.433 -18.922 1.00 90.00 196 SER A CA 1
ATOM 1523 C C . SER A 1 196 ? 25.537 -12.339 -18.855 1.00 90.00 196 SER A C 1
ATOM 1525 O O . SER A 1 196 ? 26.618 -11.906 -19.244 1.00 90.00 196 SER A O 1
ATOM 1527 N N . GLN A 1 197 ? 25.381 -13.596 -18.422 1.00 88.81 197 GLN A N 1
ATOM 1528 C CA . GLN A 1 197 ? 26.468 -14.585 -18.388 1.00 88.81 197 GLN A CA 1
ATOM 1529 C C . GLN A 1 197 ? 27.025 -14.868 -19.783 1.00 88.81 197 GLN A C 1
ATOM 1531 O O . GLN A 1 197 ? 28.238 -14.880 -19.969 1.00 88.81 197 GLN A O 1
ATOM 1536 N N . ARG A 1 198 ? 26.149 -15.018 -20.787 1.00 87.56 198 ARG A N 1
ATOM 1537 C CA . ARG A 1 198 ? 26.566 -15.178 -22.188 1.00 87.56 198 ARG A CA 1
ATOM 1538 C C . ARG A 1 198 ? 27.436 -14.002 -22.643 1.00 87.56 198 ARG A C 1
ATOM 1540 O O . ARG A 1 198 ? 28.440 -14.228 -23.311 1.00 87.56 198 ARG A O 1
ATOM 1547 N N . ILE A 1 199 ? 27.065 -12.768 -22.295 1.00 84.62 199 ILE A N 1
ATOM 1548 C CA . ILE A 1 199 ? 27.837 -11.565 -22.644 1.00 84.62 199 ILE A CA 1
ATOM 1549 C C . ILE A 1 199 ? 29.174 -11.527 -21.893 1.00 84.62 199 ILE A C 1
ATOM 1551 O O . ILE A 1 199 ? 30.199 -11.255 -22.507 1.00 84.62 199 ILE A O 1
ATOM 1555 N N . GLU A 1 200 ? 29.181 -11.815 -20.591 1.00 84.75 200 GLU A N 1
ATOM 1556 C CA . GLU A 1 200 ? 30.389 -11.799 -19.749 1.00 84.75 200 GLU A CA 1
ATOM 1557 C C . GLU A 1 200 ? 31.418 -12.860 -20.167 1.00 84.75 200 GLU A C 1
ATOM 1559 O O . GLU A 1 200 ? 32.622 -12.605 -20.118 1.00 84.75 200 GLU A O 1
ATOM 1564 N N . ASP A 1 201 ? 30.953 -14.015 -20.645 1.00 84.25 201 ASP A N 1
ATOM 1565 C CA . ASP A 1 201 ? 31.802 -15.079 -21.185 1.00 84.25 201 ASP A CA 1
ATOM 1566 C C . ASP A 1 201 ? 32.307 -14.787 -22.615 1.00 84.25 201 ASP A C 1
ATOM 1568 O O . ASP A 1 201 ? 33.193 -15.491 -23.112 1.00 84.25 201 ASP A O 1
ATOM 1572 N N . THR A 1 202 ? 31.771 -13.757 -23.283 1.00 82.31 202 THR A N 1
ATOM 1573 C CA . THR A 1 202 ? 32.132 -13.384 -24.658 1.00 82.31 202 THR A CA 1
ATOM 1574 C C . THR A 1 202 ? 33.188 -12.271 -24.662 1.00 82.31 202 THR A C 1
ATOM 1576 O O . THR A 1 202 ? 32.946 -11.186 -24.131 1.00 82.31 202 THR A O 1
ATOM 1579 N N . PRO A 1 203 ? 34.366 -12.472 -25.283 1.00 85.44 203 PRO A N 1
ATOM 1580 C CA . PRO A 1 203 ? 35.349 -11.404 -25.431 1.00 85.44 203 PRO A CA 1
ATOM 1581 C C . PRO A 1 203 ? 34.773 -10.191 -26.177 1.00 85.44 203 PRO A C 1
ATOM 1583 O O . PRO A 1 203 ? 34.087 -10.340 -27.188 1.00 85.44 203 PRO A O 1
ATOM 1586 N N . ILE A 1 204 ? 35.095 -8.982 -25.711 1.00 86.62 204 ILE A N 1
ATOM 1587 C CA . ILE A 1 204 ? 34.587 -7.741 -26.312 1.00 86.62 204 ILE A CA 1
ATOM 1588 C C . ILE A 1 204 ? 35.118 -7.593 -27.745 1.00 86.62 204 ILE A C 1
ATOM 1590 O O . ILE A 1 204 ? 36.331 -7.619 -27.982 1.00 86.62 204 ILE A O 1
ATOM 1594 N N . GLY A 1 205 ? 34.185 -7.463 -28.689 1.00 86.62 205 GLY A N 1
ATOM 1595 C CA . GLY A 1 205 ? 34.431 -7.186 -30.103 1.00 86.62 205 GLY A CA 1
ATOM 1596 C C . GLY A 1 205 ? 34.617 -5.705 -30.412 1.00 86.62 205 GLY A C 1
ATOM 1597 O O . GLY A 1 205 ? 34.618 -4.854 -29.521 1.00 86.62 205 GLY A O 1
ATOM 1598 N N . ASP A 1 206 ? 34.790 -5.405 -31.696 1.00 89.44 206 ASP A N 1
ATOM 1599 C CA . ASP A 1 206 ? 34.920 -4.030 -32.170 1.00 89.44 206 ASP A CA 1
ATOM 1600 C C . ASP A 1 206 ? 33.620 -3.242 -31.961 1.00 89.44 206 ASP A C 1
ATOM 1602 O O . ASP A 1 206 ? 32.529 -3.809 -31.892 1.00 89.44 206 ASP A O 1
ATOM 1606 N N . ARG A 1 207 ? 33.744 -1.915 -31.850 1.00 89.31 207 ARG A N 1
ATOM 1607 C CA . ARG A 1 207 ? 32.591 -1.023 -31.694 1.00 89.31 207 ARG A CA 1
ATOM 1608 C C . ARG A 1 207 ? 31.706 -1.085 -32.931 1.00 89.31 207 ARG A C 1
ATOM 1610 O O . ARG A 1 207 ? 32.177 -0.831 -34.039 1.00 89.31 207 ARG A O 1
ATOM 1617 N N . GLU A 1 208 ? 30.421 -1.338 -32.730 1.00 91.25 208 GLU A N 1
ATOM 1618 C CA . GLU A 1 208 ? 29.429 -1.200 -33.792 1.00 91.25 208 GLU A CA 1
ATOM 1619 C C . GLU A 1 208 ? 29.056 0.280 -33.968 1.00 91.25 208 GLU A C 1
ATOM 1621 O O . GLU A 1 208 ? 28.842 0.967 -32.964 1.00 91.25 208 GLU A O 1
ATOM 1626 N N . PRO A 1 209 ? 28.964 0.800 -35.205 1.00 92.31 209 PRO A N 1
ATOM 1627 C CA . PRO A 1 209 ? 28.502 2.163 -35.449 1.00 92.31 209 PRO A CA 1
ATOM 1628 C C . PRO A 1 209 ? 27.086 2.387 -34.911 1.00 92.31 209 PRO A C 1
ATOM 1630 O O . PRO A 1 209 ? 26.187 1.581 -35.147 1.00 92.31 209 PRO A O 1
ATOM 1633 N N . GLY A 1 210 ? 26.866 3.508 -34.232 1.00 90.81 210 GLY A N 1
ATOM 1634 C CA . GLY A 1 210 ? 25.552 3.874 -33.712 1.00 90.81 210 GLY A CA 1
ATOM 1635 C C . GLY A 1 210 ? 25.583 5.203 -32.971 1.00 90.81 210 GLY A C 1
ATOM 1636 O O . GLY A 1 210 ? 26.594 5.898 -32.973 1.00 90.81 210 GLY A O 1
ATOM 1637 N N . THR A 1 211 ? 24.465 5.585 -32.361 1.00 89.94 211 THR A N 1
ATOM 1638 C CA . THR A 1 211 ? 24.377 6.844 -31.610 1.00 89.94 211 THR A CA 1
ATOM 1639 C C . THR A 1 211 ? 23.477 6.710 -30.398 1.00 89.94 211 THR A C 1
ATOM 1641 O O . THR A 1 211 ? 22.415 6.098 -30.497 1.00 89.94 211 THR A O 1
ATOM 1644 N N . TRP A 1 212 ? 23.858 7.365 -29.302 1.00 91.88 212 TRP A N 1
ATOM 1645 C CA . TRP A 1 212 ? 23.060 7.482 -28.082 1.00 91.88 212 TRP A CA 1
ATOM 1646 C C . TRP A 1 212 ? 23.174 8.886 -27.453 1.00 91.88 212 TRP A C 1
ATOM 1648 O O . TRP A 1 212 ? 24.184 9.580 -27.644 1.00 91.88 212 TRP A O 1
ATOM 1658 N N . PRO A 1 213 ? 22.176 9.311 -26.656 1.00 88.44 213 PRO A N 1
ATOM 1659 C CA . PRO A 1 213 ? 20.881 8.647 -26.489 1.00 88.44 213 PRO A CA 1
ATOM 1660 C C . PRO A 1 213 ? 20.053 8.725 -27.776 1.00 88.44 213 PRO A C 1
ATOM 1662 O O . PRO A 1 213 ? 20.226 9.642 -28.588 1.00 88.44 213 PRO A O 1
ATOM 1665 N N . ARG A 1 214 ? 19.139 7.777 -27.973 1.00 84.12 214 ARG A N 1
ATOM 1666 C CA . ARG A 1 214 ? 18.167 7.836 -29.063 1.00 84.12 214 ARG A CA 1
ATOM 1667 C C . ARG A 1 214 ? 17.335 9.114 -28.938 1.00 84.12 214 ARG A C 1
ATOM 1669 O O . ARG A 1 214 ? 16.890 9.501 -27.855 1.00 84.12 214 ARG A O 1
ATOM 1676 N N . SER A 1 215 ? 17.085 9.765 -30.073 1.00 82.06 215 SER A N 1
ATOM 1677 C CA . SER A 1 215 ? 16.157 10.898 -30.127 1.00 82.06 215 SER A CA 1
ATOM 1678 C C . SER A 1 215 ? 14.721 10.426 -29.903 1.00 82.06 215 SER A C 1
ATOM 1680 O O . SER A 1 215 ? 14.275 9.460 -30.524 1.00 82.06 215 SER A O 1
ATOM 1682 N N . VAL A 1 216 ? 13.993 11.124 -29.033 1.00 78.19 216 VAL A N 1
ATOM 1683 C CA . VAL A 1 216 ? 12.557 10.902 -28.825 1.00 78.19 216 VAL A CA 1
ATOM 1684 C C . VAL A 1 216 ? 11.769 11.925 -29.647 1.00 78.19 216 VAL A C 1
ATOM 1686 O O . VAL A 1 216 ? 12.229 13.066 -29.754 1.00 78.19 216 VAL A O 1
ATOM 1689 N N . PRO A 1 217 ? 10.610 11.558 -30.232 1.00 78.62 217 PRO A N 1
ATOM 1690 C CA . PRO A 1 217 ? 9.751 12.520 -30.916 1.00 78.62 217 PRO A CA 1
ATOM 1691 C C . PRO A 1 217 ? 9.402 13.728 -30.030 1.00 78.62 217 PRO A C 1
ATOM 1693 O O . PRO A 1 217 ? 9.214 13.602 -28.818 1.00 78.62 217 PRO A O 1
ATOM 1696 N N . THR A 1 218 ? 9.336 14.920 -30.627 1.00 75.00 218 THR A N 1
ATOM 1697 C CA . THR A 1 218 ? 9.103 16.183 -29.900 1.00 75.00 218 THR A CA 1
ATOM 1698 C C . THR A 1 218 ? 7.655 16.369 -29.448 1.00 75.00 218 THR A C 1
ATOM 1700 O O . THR A 1 218 ? 7.378 17.238 -28.627 1.00 75.00 218 THR A O 1
ATOM 1703 N N . ASP A 1 219 ? 6.733 15.570 -29.976 1.00 77.81 219 ASP A N 1
ATOM 1704 C CA . ASP A 1 219 ? 5.291 15.590 -29.729 1.00 77.81 219 ASP A CA 1
ATOM 1705 C C . ASP A 1 219 ? 4.835 14.596 -28.645 1.00 77.81 219 ASP A C 1
ATOM 1707 O O . ASP A 1 219 ? 3.636 14.424 -28.421 1.00 77.81 219 ASP A O 1
ATOM 1711 N N . VAL A 1 220 ? 5.772 13.959 -27.933 1.00 78.56 220 VAL A N 1
ATOM 1712 C CA . VAL A 1 220 ? 5.440 13.040 -26.839 1.00 78.56 220 VAL A CA 1
ATOM 1713 C C . VAL A 1 220 ? 4.765 13.774 -25.680 1.00 78.56 220 VAL A C 1
ATOM 1715 O O . VAL A 1 220 ? 5.315 14.697 -25.075 1.00 78.56 220 VAL A O 1
ATOM 1718 N N . ALA A 1 221 ? 3.575 13.300 -25.312 1.00 78.75 221 ALA A N 1
ATOM 1719 C CA . ALA A 1 221 ? 2.893 13.705 -24.093 1.00 78.75 221 ALA A CA 1
ATOM 1720 C C . ALA A 1 221 ? 3.523 13.000 -22.879 1.00 78.75 221 ALA A C 1
ATOM 1722 O O . ALA A 1 221 ? 3.153 11.883 -22.525 1.00 78.75 221 ALA A O 1
ATOM 1723 N N . TRP A 1 222 ? 4.465 13.678 -22.223 1.00 71.62 222 TRP A N 1
ATOM 1724 C CA . TRP A 1 222 ? 5.234 13.169 -21.074 1.00 71.62 222 TRP A CA 1
ATOM 1725 C C . TRP A 1 222 ? 4.455 13.055 -19.758 1.00 71.62 222 TRP A C 1
ATOM 1727 O O . TRP A 1 222 ? 5.006 12.647 -18.740 1.00 71.62 222 TRP A O 1
ATOM 1737 N N . SER A 1 223 ? 3.173 13.414 -19.756 1.00 62.31 223 SER A N 1
ATOM 1738 C CA . SER A 1 223 ? 2.310 13.258 -18.594 1.00 62.31 223 SER A CA 1
ATOM 1739 C C . SER A 1 223 ? 0.924 12.800 -19.017 1.00 62.31 223 SER A C 1
ATOM 1741 O O . SER A 1 223 ? 0.171 13.552 -19.635 1.00 62.31 223 SER A O 1
ATOM 1743 N N . GLN A 1 224 ? 0.544 11.610 -18.575 1.00 57.56 224 GLN A N 1
ATOM 1744 C CA . GLN A 1 224 ? -0.832 11.385 -18.164 1.00 57.56 224 GLN A CA 1
ATOM 1745 C C . GLN A 1 224 ? -0.806 11.495 -16.647 1.00 57.56 224 GLN A C 1
ATOM 1747 O O . GLN A 1 224 ? -0.528 10.516 -15.959 1.00 57.56 224 GLN A O 1
ATOM 1752 N N . ALA A 1 225 ? -0.979 12.707 -16.111 1.00 52.34 225 ALA A N 1
ATOM 1753 C CA . ALA A 1 225 ? -1.199 12.831 -14.678 1.00 52.34 225 ALA A CA 1
ATOM 1754 C C . ALA A 1 225 ? -2.439 11.990 -14.363 1.00 52.34 225 ALA A C 1
ATOM 1756 O O . ALA A 1 225 ? -3.523 12.276 -14.879 1.00 52.34 225 ALA A O 1
ATOM 1757 N N . ARG A 1 226 ? -2.274 10.917 -13.578 1.00 58.78 226 ARG A N 1
ATOM 1758 C CA . ARG A 1 226 ? -3.416 10.172 -13.052 1.00 58.78 226 ARG A CA 1
ATOM 1759 C C . ARG A 1 226 ? -4.336 11.202 -12.407 1.00 58.78 226 ARG A C 1
ATOM 1761 O O . ARG A 1 226 ? -3.874 12.003 -11.591 1.00 58.78 226 ARG A O 1
ATOM 1768 N N . ALA A 1 227 ? -5.606 11.218 -12.814 1.00 63.62 227 ALA A N 1
ATOM 1769 C CA . ALA A 1 227 ? -6.575 12.116 -12.206 1.00 63.62 227 ALA A CA 1
ATOM 1770 C C . ALA A 1 227 ? -6.522 11.913 -10.682 1.00 63.62 227 ALA A C 1
ATOM 1772 O O . ALA A 1 227 ? -6.486 10.758 -10.237 1.00 63.62 227 ALA A O 1
ATOM 1773 N N . PRO A 1 228 ? -6.454 12.993 -9.887 1.00 70.06 228 PRO A N 1
ATOM 1774 C CA . PRO A 1 228 ? -6.366 12.867 -8.443 1.00 70.06 228 PRO A CA 1
ATOM 1775 C C . PRO A 1 228 ? -7.536 12.025 -7.934 1.00 70.06 228 PRO A C 1
ATOM 1777 O O . PRO A 1 228 ? -8.676 12.180 -8.385 1.00 70.06 228 PRO A O 1
ATOM 1780 N N . ALA A 1 229 ? -7.240 11.106 -7.015 1.00 82.06 229 ALA A N 1
ATOM 1781 C CA . ALA A 1 229 ? -8.255 10.255 -6.420 1.00 82.06 229 ALA A CA 1
ATOM 1782 C C . ALA A 1 229 ? -9.356 11.133 -5.806 1.00 82.06 229 ALA A C 1
ATOM 1784 O O . ALA A 1 229 ? -9.081 12.044 -5.024 1.00 82.06 229 ALA A O 1
ATOM 1785 N N . THR A 1 230 ? -10.609 10.885 -6.184 1.00 91.38 230 THR A N 1
ATOM 1786 C CA . THR A 1 230 ? -11.748 11.628 -5.637 1.00 91.38 230 THR A CA 1
ATOM 1787 C C . THR A 1 230 ? -12.256 10.900 -4.394 1.00 91.38 230 THR A C 1
ATOM 1789 O O . THR A 1 230 ? -12.624 9.727 -4.499 1.00 91.38 230 THR A O 1
ATOM 1792 N N . PRO A 1 231 ? -12.266 11.539 -3.212 1.00 95.75 231 PRO A N 1
ATOM 1793 C CA . PRO A 1 231 ? -12.696 10.876 -1.992 1.00 95.75 231 PRO A CA 1
ATOM 1794 C C . PRO A 1 231 ? -14.213 10.697 -1.958 1.00 95.75 231 PRO A C 1
ATOM 1796 O O . PRO A 1 231 ? -14.966 11.623 -2.255 1.00 95.75 231 PRO A O 1
ATOM 1799 N N . THR A 1 232 ? -14.661 9.522 -1.524 1.00 97.56 232 THR A N 1
ATOM 1800 C CA . THR A 1 232 ? -16.070 9.256 -1.179 1.00 97.56 232 THR A CA 1
ATOM 1801 C C . THR A 1 232 ? -16.298 9.234 0.332 1.00 97.56 232 THR A C 1
ATOM 1803 O O . THR A 1 232 ? -17.435 9.311 0.801 1.00 97.56 232 THR A O 1
ATOM 1806 N N . ILE A 1 233 ? -15.213 9.167 1.109 1.00 98.31 233 ILE A N 1
ATOM 1807 C CA . ILE A 1 233 ? -15.199 9.256 2.566 1.00 98.31 233 ILE A CA 1
ATOM 1808 C C . ILE A 1 233 ? -14.203 10.342 2.966 1.00 98.31 233 ILE A C 1
ATOM 1810 O O . ILE A 1 233 ? -13.057 10.324 2.519 1.00 98.31 233 ILE A O 1
ATOM 1814 N N . SER A 1 234 ? -14.633 11.244 3.847 1.00 98.12 234 SER A N 1
ATOM 1815 C CA . SER A 1 234 ? -13.785 12.265 4.464 1.00 98.12 234 SER A CA 1
ATOM 1816 C C . SER A 1 234 ? -14.170 12.414 5.931 1.00 98.12 234 SER A C 1
ATOM 1818 O O . SER A 1 234 ? -15.352 12.576 6.239 1.00 98.12 234 SER A O 1
ATOM 1820 N N . VAL A 1 235 ? -13.186 12.364 6.827 1.00 98.38 235 VAL A N 1
ATOM 1821 C CA . VAL A 1 235 ? -13.370 12.584 8.270 1.00 98.38 235 VAL A CA 1
ATOM 1822 C C . VAL A 1 235 ? -12.340 13.583 8.785 1.00 98.38 235 VAL A C 1
ATOM 1824 O O . VAL A 1 235 ? -11.179 13.540 8.382 1.00 98.38 235 VAL A O 1
ATOM 1827 N N . ASN A 1 236 ? -12.750 14.479 9.679 1.00 98.44 236 ASN A N 1
ATOM 1828 C CA . ASN A 1 236 ? -11.842 15.359 10.407 1.00 98.44 236 ASN A CA 1
ATOM 1829 C C . ASN A 1 236 ? -10.944 14.520 11.314 1.00 98.44 236 ASN A C 1
ATOM 1831 O O . ASN A 1 236 ? -11.410 13.581 11.962 1.00 98.44 236 ASN A O 1
ATOM 1835 N N . VAL A 1 237 ? -9.663 14.868 11.372 1.00 97.56 237 VAL A N 1
ATOM 1836 C CA . VAL A 1 237 ? -8.682 14.157 12.188 1.00 97.56 237 VAL A CA 1
ATOM 1837 C C . VAL A 1 237 ? -7.694 15.138 12.802 1.00 97.56 237 VAL A C 1
ATOM 1839 O O . VAL A 1 237 ? -7.146 16.000 12.119 1.00 97.56 237 VAL A O 1
ATOM 1842 N N . ASP A 1 238 ? -7.414 14.959 14.089 1.00 96.06 238 ASP A N 1
ATOM 1843 C CA . ASP A 1 238 ? -6.208 15.472 14.726 1.00 96.06 238 ASP A CA 1
ATOM 1844 C C . ASP A 1 238 ? -5.191 14.328 14.837 1.00 96.06 238 ASP A C 1
ATOM 1846 O O . ASP A 1 238 ? -5.324 13.473 15.717 1.00 96.06 238 ASP A O 1
ATOM 1850 N N . PRO A 1 239 ? -4.143 14.284 13.993 1.00 95.81 239 PRO A N 1
ATOM 1851 C CA . PRO A 1 239 ? -3.138 13.230 14.071 1.00 95.81 239 PRO A CA 1
ATOM 1852 C C . PRO A 1 239 ? -2.331 13.234 15.378 1.00 95.81 239 PRO A C 1
ATOM 1854 O O . PRO A 1 239 ? -1.638 12.255 15.647 1.00 95.81 239 PRO A O 1
ATOM 1857 N N . ARG A 1 240 ? -2.412 14.284 16.217 1.00 95.44 240 ARG A N 1
ATOM 1858 C CA . ARG A 1 240 ? -1.860 14.258 17.586 1.00 95.44 240 ARG A CA 1
ATOM 1859 C C . ARG A 1 240 ? -2.678 13.375 18.523 1.00 95.44 240 ARG A C 1
ATOM 1861 O O . ARG A 1 240 ? -2.168 12.980 19.565 1.00 95.44 240 ARG A O 1
ATOM 1868 N N . ASN A 1 241 ? -3.917 13.042 18.175 1.00 95.88 241 ASN A N 1
ATOM 1869 C CA . ASN A 1 241 ? -4.672 11.978 18.814 1.00 95.88 241 ASN A CA 1
ATOM 1870 C C . ASN A 1 241 ? -4.336 10.645 18.104 1.00 95.88 241 ASN A C 1
ATOM 1872 O O . ASN A 1 241 ? -4.863 10.378 17.020 1.00 95.88 241 ASN A O 1
ATOM 1876 N N . PRO A 1 242 ? -3.476 9.778 18.680 1.00 96.31 242 PRO A N 1
ATOM 1877 C CA . PRO A 1 242 ? -3.098 8.523 18.029 1.00 96.31 242 PRO A CA 1
ATOM 1878 C C . PRO A 1 242 ? -4.287 7.570 17.847 1.00 96.31 242 PRO A C 1
ATOM 1880 O O . PRO A 1 242 ? -4.299 6.799 16.892 1.00 96.31 242 PRO A O 1
ATOM 1883 N N . GLY A 1 243 ? -5.311 7.647 18.705 1.00 96.88 243 GLY A N 1
ATOM 1884 C CA . GLY A 1 243 ? -6.561 6.911 18.525 1.00 96.88 243 GLY A CA 1
ATOM 1885 C C . GLY A 1 243 ? -7.250 7.280 17.215 1.00 96.88 243 GLY A C 1
ATOM 1886 O O . GLY A 1 243 ? -7.604 6.396 16.441 1.00 96.88 243 GLY A O 1
ATOM 1887 N N . GLN A 1 244 ? -7.377 8.577 16.918 1.00 97.94 244 GLN A N 1
ATOM 1888 C CA . GLN A 1 244 ? -7.955 9.037 15.651 1.00 97.94 244 GLN A CA 1
ATOM 1889 C C . GLN A 1 244 ? -7.092 8.644 14.447 1.00 97.94 244 GLN A C 1
ATOM 1891 O O . GLN A 1 244 ? -7.625 8.190 13.438 1.00 97.94 244 GLN A O 1
ATOM 1896 N N . PHE A 1 245 ? -5.763 8.736 14.555 1.00 98.44 245 PHE A N 1
ATOM 1897 C CA . PHE A 1 245 ? -4.860 8.265 13.500 1.00 98.44 245 PHE A CA 1
ATOM 1898 C C . PHE A 1 245 ? -5.055 6.769 13.192 1.00 98.44 245 PHE A C 1
ATOM 1900 O O . PHE A 1 245 ? -5.231 6.384 12.032 1.00 98.44 245 PHE A O 1
ATOM 1907 N N . PHE A 1 246 ? -5.070 5.911 14.218 1.00 98.44 246 PHE A N 1
ATOM 1908 C CA . PHE A 1 246 ? -5.321 4.484 14.019 1.00 98.44 246 PHE A CA 1
ATOM 1909 C C . PHE A 1 246 ? -6.756 4.221 13.558 1.00 98.44 246 PHE A C 1
ATOM 1911 O O . PHE A 1 246 ? -6.974 3.293 12.784 1.00 98.44 246 PHE A O 1
ATOM 1918 N N . ALA A 1 247 ? -7.727 5.045 13.951 1.00 98.69 247 ALA A N 1
ATOM 1919 C CA . ALA A 1 247 ? -9.085 4.962 13.432 1.00 98.69 247 ALA A CA 1
ATOM 1920 C C . ALA A 1 247 ? -9.141 5.256 11.926 1.00 98.69 247 ALA A C 1
ATOM 1922 O O . ALA A 1 247 ? -9.771 4.496 11.196 1.00 98.69 247 ALA A O 1
ATOM 1923 N N . CYS A 1 248 ? -8.413 6.261 11.427 1.00 98.81 248 CYS A N 1
ATOM 1924 C CA . CYS A 1 248 ? -8.243 6.494 9.987 1.00 98.81 248 CYS A CA 1
ATOM 1925 C C . CYS A 1 248 ? -7.653 5.270 9.274 1.00 98.81 248 CYS A C 1
ATOM 1927 O O . CYS A 1 248 ? -8.172 4.828 8.248 1.00 98.81 248 CYS A O 1
ATOM 1929 N N . CYS A 1 249 ? -6.617 4.660 9.856 1.00 98.69 249 CYS A N 1
ATOM 1930 C CA . CYS A 1 249 ? -6.043 3.417 9.339 1.00 98.69 249 CYS A CA 1
ATOM 1931 C C . CYS A 1 249 ? -7.073 2.271 9.313 1.00 98.69 249 CYS A C 1
ATOM 1933 O O . CYS A 1 249 ? -7.094 1.474 8.377 1.00 98.69 249 CYS A O 1
ATOM 1935 N N . GLY A 1 250 ? -7.951 2.203 10.318 1.00 98.44 250 GLY A N 1
ATOM 1936 C CA . GLY A 1 250 ? -9.049 1.242 10.382 1.00 98.44 250 GLY A CA 1
ATOM 1937 C C . GLY A 1 250 ? -10.128 1.482 9.331 1.00 98.44 250 GLY A C 1
ATOM 1938 O O . GLY A 1 250 ? -10.606 0.521 8.733 1.00 98.44 250 GLY A O 1
ATOM 1939 N N . ILE A 1 251 ? -10.466 2.747 9.051 1.00 98.75 251 ILE A N 1
ATOM 1940 C CA . ILE A 1 251 ? -11.361 3.120 7.946 1.00 98.75 251 ILE A CA 1
ATOM 1941 C C . ILE A 1 251 ? -10.766 2.634 6.625 1.00 98.75 251 ILE A C 1
ATOM 1943 O O . ILE A 1 251 ? -11.468 1.982 5.863 1.00 98.75 251 ILE A O 1
ATOM 1947 N N . LEU A 1 252 ? -9.480 2.889 6.367 1.00 98.56 252 LEU A N 1
ATOM 1948 C CA . LEU A 1 252 ? -8.822 2.449 5.134 1.00 98.56 252 LEU A CA 1
ATOM 1949 C C . LEU A 1 252 ? -8.766 0.917 5.010 1.00 98.56 252 LEU A C 1
ATOM 1951 O O . LEU A 1 252 ? -9.074 0.379 3.949 1.00 98.56 252 LEU A O 1
ATOM 1955 N N . GLU A 1 253 ? -8.420 0.210 6.091 1.00 96.75 253 GLU A N 1
ATOM 1956 C CA . GLU A 1 253 ? -8.411 -1.259 6.117 1.00 96.75 253 GLU A CA 1
ATOM 1957 C C . GLU A 1 253 ? -9.795 -1.843 5.816 1.00 96.75 253 GLU A C 1
ATOM 1959 O O . GLU A 1 253 ? -9.908 -2.778 5.027 1.00 96.75 253 GLU A O 1
ATOM 1964 N N . LEU A 1 254 ? -10.852 -1.308 6.435 1.00 96.62 254 LEU A N 1
ATOM 1965 C CA . LEU A 1 254 ? -12.217 -1.760 6.172 1.00 96.62 254 LEU A CA 1
ATOM 1966 C C . LEU A 1 254 ? -12.682 -1.380 4.771 1.00 96.62 254 LEU A C 1
ATOM 1968 O O . LEU A 1 254 ? -13.304 -2.203 4.105 1.00 96.62 254 LEU A O 1
ATOM 1972 N N . ALA A 1 255 ? -12.370 -0.168 4.314 1.00 96.94 255 ALA A N 1
ATOM 1973 C CA . ALA A 1 255 ? -12.768 0.311 3.002 1.00 96.94 255 ALA A CA 1
ATOM 1974 C C . ALA A 1 255 ? -12.189 -0.561 1.887 1.00 96.94 255 ALA A C 1
ATOM 1976 O O . ALA A 1 255 ? -12.953 -0.964 1.029 1.00 96.94 255 ALA A O 1
ATOM 1977 N N . ASP A 1 256 ? -10.905 -0.934 1.910 1.00 94.12 256 ASP A N 1
ATOM 1978 C CA . ASP A 1 256 ? -10.325 -1.813 0.870 1.00 94.12 256 ASP A CA 1
ATOM 1979 C C . ASP A 1 256 ? -10.873 -3.245 0.932 1.00 94.12 256 ASP A C 1
ATOM 1981 O O . ASP A 1 256 ? -10.944 -3.971 -0.064 1.00 94.12 256 ASP A O 1
ATOM 1985 N N . ARG A 1 257 ? -11.285 -3.666 2.126 1.00 92.81 257 ARG A N 1
ATOM 1986 C CA . ARG A 1 257 ? -11.850 -4.991 2.348 1.00 92.81 257 ARG A CA 1
ATOM 1987 C C . ARG A 1 257 ? -13.287 -5.104 1.845 1.00 92.81 257 ARG A C 1
ATOM 1989 O O . ARG A 1 257 ? -13.646 -6.146 1.300 1.00 92.81 257 ARG A O 1
ATOM 1996 N N . LEU A 1 258 ? -14.080 -4.050 2.034 1.00 94.00 258 LEU A N 1
ATOM 1997 C CA . LEU A 1 258 ? -15.450 -3.936 1.526 1.00 94.00 258 LEU A CA 1
ATOM 1998 C C . LEU A 1 258 ? -15.469 -3.538 0.041 1.00 94.00 258 LEU A C 1
ATOM 2000 O O . LEU A 1 258 ? -16.258 -4.035 -0.757 1.00 94.00 258 LEU A O 1
ATOM 2004 N N . TRP A 1 259 ? -14.554 -2.655 -0.341 1.00 93.94 259 TRP A N 1
ATOM 2005 C CA . TRP A 1 259 ? -14.432 -2.054 -1.665 1.00 93.94 259 TRP A CA 1
ATOM 2006 C C . TRP A 1 259 ? -12.979 -2.132 -2.139 1.00 93.94 259 TRP A C 1
ATOM 2008 O O . TRP A 1 259 ? -12.227 -1.162 -2.042 1.00 93.94 259 TRP A O 1
ATOM 2018 N N . PRO A 1 260 ? -12.590 -3.309 -2.653 1.00 90.81 260 PRO A N 1
ATOM 2019 C CA . PRO A 1 260 ? -11.308 -3.560 -3.293 1.00 90.81 260 PRO A CA 1
ATOM 2020 C C . PRO A 1 260 ? -10.736 -2.410 -4.118 1.00 90.81 260 PRO A C 1
ATOM 2022 O O . PRO A 1 260 ? -11.367 -1.963 -5.072 1.00 90.81 260 PRO A O 1
ATOM 2025 N N . GLY A 1 261 ? -9.509 -2.001 -3.796 1.00 88.75 261 GLY A N 1
ATOM 2026 C CA . GLY A 1 261 ? -8.832 -0.888 -4.460 1.00 88.75 261 GLY A CA 1
ATOM 2027 C C . GLY A 1 261 ? -9.030 0.452 -3.754 1.00 88.75 261 GLY A C 1
ATOM 2028 O O . GLY A 1 261 ? -8.811 1.490 -4.375 1.00 88.75 261 GLY A O 1
ATOM 2029 N N . ALA A 1 262 ? -9.444 0.451 -2.483 1.00 94.56 262 ALA A N 1
ATOM 2030 C CA . ALA A 1 262 ? -9.554 1.688 -1.724 1.00 94.56 262 ALA A CA 1
ATOM 2031 C C . ALA A 1 262 ? -8.170 2.305 -1.479 1.00 94.56 262 ALA A C 1
ATOM 2033 O O . ALA A 1 262 ? -7.211 1.616 -1.124 1.00 94.56 262 ALA A O 1
ATOM 2034 N N . GLU A 1 263 ? -8.084 3.624 -1.611 1.00 95.69 263 GLU A N 1
ATOM 2035 C CA . GLU A 1 263 ? -6.870 4.397 -1.349 1.00 95.69 263 GLU A CA 1
ATOM 2036 C C . GLU A 1 263 ? -7.169 5.487 -0.323 1.00 95.69 263 GLU A C 1
ATOM 2038 O O . GLU A 1 263 ? -8.200 6.148 -0.420 1.00 95.69 263 GLU A O 1
ATOM 2043 N N . GLY A 1 264 ? -6.275 5.698 0.646 1.00 97.06 264 GLY A N 1
ATOM 2044 C CA . GLY A 1 264 ? -6.444 6.717 1.683 1.00 97.06 264 GLY A CA 1
ATOM 2045 C C . GLY A 1 264 ? -5.266 7.676 1.780 1.00 97.06 264 GLY A C 1
ATOM 2046 O O . GLY A 1 264 ? -4.151 7.308 1.408 1.00 97.06 264 GLY A O 1
ATOM 2047 N N . TRP A 1 265 ? -5.507 8.901 2.254 1.00 97.25 265 TRP A N 1
ATOM 2048 C CA . TRP A 1 265 ? -4.487 9.942 2.452 1.00 97.25 265 TRP A CA 1
ATOM 2049 C C . TRP A 1 265 ? -4.920 11.004 3.463 1.00 97.25 265 TRP A C 1
ATOM 2051 O O . TRP A 1 265 ? -6.109 11.174 3.736 1.00 97.25 265 TRP A O 1
ATOM 2061 N N . PHE A 1 266 ? -3.947 11.734 4.011 1.00 97.62 266 PHE A N 1
ATOM 2062 C CA . PHE A 1 266 ? -4.179 12.870 4.899 1.00 97.62 266 PHE A CA 1
ATOM 2063 C C . PHE A 1 266 ? -4.001 14.180 4.134 1.00 97.62 266 PHE A C 1
ATOM 2065 O O . PHE A 1 266 ? -2.976 14.394 3.492 1.00 97.62 266 PHE A O 1
ATOM 2072 N N . ALA A 1 267 ? -4.973 15.084 4.233 1.00 96.06 267 ALA A N 1
ATOM 2073 C CA . ALA A 1 267 ? -4.863 16.432 3.684 1.00 96.06 267 ALA A CA 1
ATOM 2074 C C . ALA A 1 267 ? -5.763 17.399 4.457 1.00 96.06 267 ALA A C 1
ATOM 2076 O O . ALA A 1 267 ? -6.858 17.036 4.868 1.00 96.06 267 ALA A O 1
ATOM 2077 N N . ASN A 1 268 ? -5.314 18.644 4.642 1.00 94.00 268 ASN A N 1
ATOM 2078 C CA . ASN A 1 268 ? -6.143 19.744 5.162 1.00 94.00 268 ASN A CA 1
ATOM 2079 C C . ASN A 1 268 ? -6.869 19.442 6.494 1.00 94.00 268 ASN A C 1
ATOM 2081 O O . ASN A 1 268 ? -8.010 19.851 6.687 1.00 94.00 268 ASN A O 1
ATOM 2085 N N . GLY A 1 269 ? -6.227 18.710 7.414 1.00 95.19 269 GLY A N 1
ATOM 2086 C CA . GLY A 1 269 ? -6.837 18.322 8.698 1.00 95.19 269 GLY A CA 1
ATOM 2087 C C . GLY A 1 269 ? -7.899 17.220 8.592 1.00 95.19 269 GLY A C 1
ATOM 2088 O O . GLY A 1 269 ? -8.633 16.969 9.547 1.00 95.19 269 GLY A O 1
ATOM 2089 N N . GLN A 1 270 ? -7.990 16.558 7.441 1.00 98.00 270 GLN A N 1
ATOM 2090 C CA . GLN A 1 270 ? -8.897 15.451 7.185 1.00 98.00 270 GLN A CA 1
ATOM 2091 C C . GLN A 1 270 ? -8.137 14.199 6.752 1.00 98.00 270 GLN A C 1
ATOM 2093 O O . GLN A 1 270 ? -7.006 14.249 6.258 1.00 98.00 270 GLN A O 1
ATOM 2098 N N . PHE A 1 271 ? -8.790 13.061 6.945 1.00 98.56 271 PHE A N 1
ATOM 2099 C CA . PHE A 1 271 ? -8.433 11.809 6.310 1.00 98.56 271 PHE A CA 1
ATOM 2100 C C . PHE A 1 271 ? -9.467 11.474 5.247 1.00 98.56 271 PHE A C 1
ATOM 2102 O O . PHE A 1 271 ? -10.674 11.493 5.502 1.00 98.56 271 PHE A O 1
ATOM 2109 N N . HIS A 1 272 ? -8.970 11.160 4.064 1.00 98.50 272 HIS A N 1
ATOM 2110 C CA . HIS A 1 272 ? -9.755 10.897 2.877 1.00 98.50 272 HIS A CA 1
ATOM 2111 C C . HIS A 1 272 ? -9.598 9.444 2.458 1.00 98.50 272 HIS A C 1
ATOM 2113 O O . HIS A 1 272 ? -8.505 8.889 2.569 1.00 98.50 272 HIS A O 1
ATOM 2119 N N . VAL A 1 273 ? -10.671 8.849 1.939 1.00 98.44 273 VAL A N 1
ATOM 2120 C CA . VAL A 1 273 ? -10.624 7.554 1.255 1.00 98.44 273 VAL A CA 1
ATOM 2121 C C . VAL A 1 273 ? -11.378 7.642 -0.066 1.00 98.44 273 VAL A C 1
ATOM 2123 O O . VAL A 1 273 ? -12.547 8.033 -0.109 1.00 98.44 273 VAL A O 1
ATOM 2126 N N . ALA A 1 274 ? -10.705 7.256 -1.146 1.00 97.31 274 ALA A N 1
ATOM 2127 C CA . ALA A 1 274 ? -11.304 7.004 -2.446 1.00 97.31 274 ALA A CA 1
ATOM 2128 C C . ALA A 1 274 ? -11.667 5.520 -2.535 1.00 97.31 274 ALA A C 1
ATOM 2130 O O . ALA A 1 274 ? -10.796 4.656 -2.446 1.00 97.31 274 ALA A O 1
ATOM 2131 N N . CYS A 1 275 ? -12.957 5.223 -2.672 1.00 96.00 275 CYS A N 1
ATOM 2132 C CA . CYS A 1 275 ? -13.486 3.871 -2.833 1.00 96.00 275 CYS A CA 1
ATOM 2133 C C . CYS A 1 275 ? -14.868 3.934 -3.502 1.00 96.00 275 CYS A C 1
ATOM 2135 O O . CYS A 1 275 ? -15.383 5.017 -3.768 1.00 96.00 275 CYS A O 1
ATOM 2137 N N . THR A 1 276 ? -15.497 2.790 -3.770 1.00 96.19 276 THR A N 1
ATOM 2138 C CA . THR A 1 276 ? -16.850 2.747 -4.360 1.00 96.19 276 THR A CA 1
ATOM 2139 C C . THR A 1 276 ? -17.978 2.850 -3.326 1.00 96.19 276 THR A C 1
ATOM 2141 O O . THR A 1 276 ? -19.150 2.873 -3.698 1.00 96.19 276 THR A O 1
ATOM 2144 N N . GLY A 1 277 ? -17.643 2.916 -2.035 1.00 96.12 277 GLY A N 1
ATOM 2145 C CA . GLY A 1 277 ? -18.595 2.980 -0.929 1.00 96.12 277 GLY A CA 1
ATOM 2146 C C . GLY A 1 277 ? -18.684 4.330 -0.228 1.00 96.12 277 GLY A C 1
ATOM 2147 O O . GLY A 1 277 ? -18.099 5.325 -0.655 1.00 96.12 277 GLY A O 1
ATOM 2148 N N . THR A 1 278 ? -19.417 4.343 0.886 1.00 97.31 278 THR A N 1
ATOM 2149 C CA . THR A 1 278 ? -19.639 5.521 1.736 1.00 97.31 278 THR A CA 1
ATOM 2150 C C . THR A 1 278 ? -19.297 5.221 3.192 1.00 97.31 278 THR A C 1
ATOM 2152 O O . THR A 1 278 ? -19.270 4.065 3.621 1.00 97.31 278 THR A O 1
ATOM 2155 N N . LEU A 1 279 ? -19.091 6.270 3.992 1.00 98.19 279 LEU A N 1
ATOM 2156 C CA . LEU A 1 279 ? -18.802 6.115 5.418 1.00 98.19 279 LEU A CA 1
ATOM 2157 C C . LEU A 1 279 ? -19.956 5.428 6.163 1.00 98.19 279 LEU A C 1
ATOM 2159 O O . LEU A 1 279 ? -19.724 4.585 7.020 1.00 98.19 279 LEU A O 1
ATOM 2163 N N . GLU A 1 280 ? -21.199 5.745 5.805 1.00 97.44 280 GLU A N 1
ATOM 2164 C CA . GLU A 1 280 ? -22.392 5.133 6.396 1.00 97.44 280 GLU A CA 1
ATOM 2165 C C . GLU A 1 280 ? -22.445 3.622 6.146 1.00 97.44 280 GLU A C 1
ATOM 2167 O O . GLU A 1 280 ? -22.664 2.850 7.081 1.00 97.44 280 GLU A O 1
ATOM 2172 N N . ALA A 1 281 ? -22.178 3.185 4.911 1.00 97.06 281 ALA A N 1
ATOM 2173 C CA . ALA A 1 281 ? -22.138 1.766 4.570 1.00 97.06 281 ALA A CA 1
ATOM 2174 C C . ALA A 1 281 ? -21.002 1.034 5.308 1.00 97.06 281 ALA A C 1
ATOM 2176 O O . ALA A 1 281 ? -21.197 -0.086 5.781 1.00 97.06 281 ALA A O 1
ATOM 2177 N N . LEU A 1 282 ? -19.841 1.682 5.470 1.00 97.81 282 LEU A N 1
ATOM 2178 C CA . LEU A 1 282 ? -18.696 1.131 6.201 1.00 97.81 282 LEU A CA 1
ATOM 2179 C C . LEU A 1 282 ? -19.029 0.927 7.681 1.00 97.81 282 LEU A C 1
ATOM 2181 O O . LEU A 1 282 ? -18.804 -0.154 8.227 1.00 97.81 282 LEU A O 1
ATOM 2185 N N . LEU A 1 283 ? -19.588 1.951 8.330 1.00 98.19 283 LEU A N 1
ATOM 2186 C CA . LEU A 1 283 ? -19.973 1.888 9.740 1.00 98.19 283 LEU A CA 1
ATOM 2187 C C . LEU A 1 283 ? -21.112 0.884 9.967 1.00 98.19 283 LEU A C 1
ATOM 2189 O O . LEU A 1 283 ? -21.075 0.131 10.939 1.00 98.19 283 LEU A O 1
ATOM 2193 N N . SER A 1 284 ? -22.071 0.804 9.040 1.00 97.25 284 SER A N 1
ATOM 2194 C CA . SER A 1 284 ? -23.139 -0.203 9.067 1.00 97.25 284 SER A CA 1
ATOM 2195 C C . SER A 1 284 ? -22.576 -1.623 8.998 1.00 97.25 284 SER A C 1
ATOM 2197 O O . SER A 1 284 ? -22.974 -2.485 9.780 1.00 97.25 284 SER A O 1
ATOM 2199 N N . ALA A 1 285 ? -21.607 -1.870 8.108 1.00 96.94 285 ALA A N 1
ATOM 2200 C CA .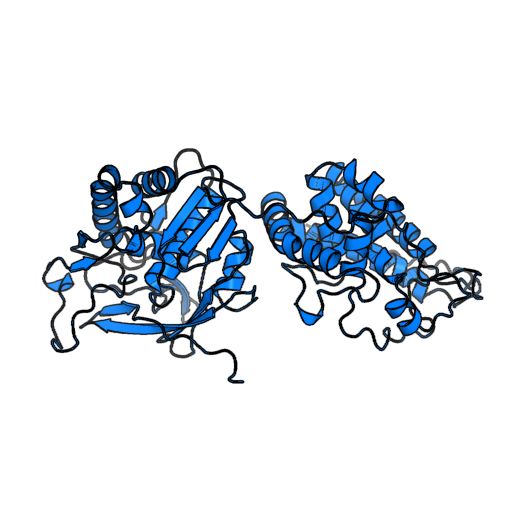 ALA A 1 285 ? -20.937 -3.163 8.002 1.00 96.94 285 ALA A CA 1
ATOM 2201 C C . ALA A 1 285 ? -20.142 -3.509 9.274 1.00 96.94 285 ALA A C 1
ATOM 2203 O O . ALA A 1 285 ? -20.193 -4.649 9.735 1.00 96.94 285 ALA A O 1
ATOM 2204 N N . LEU A 1 286 ? -19.451 -2.531 9.873 1.00 97.31 286 LEU A N 1
ATOM 2205 C CA . LEU A 1 286 ? -18.727 -2.701 11.137 1.00 97.31 286 LEU A CA 1
ATOM 2206 C C . LEU A 1 286 ? -19.658 -3.075 12.296 1.00 97.31 286 LEU A C 1
ATOM 2208 O O . LEU A 1 286 ? -19.378 -4.014 13.039 1.00 97.31 286 LEU A O 1
ATOM 2212 N N . VAL A 1 287 ? -20.769 -2.358 12.448 1.00 97.06 287 VAL A N 1
ATOM 2213 C CA . VAL A 1 287 ? -21.755 -2.630 13.499 1.00 97.06 287 VAL A CA 1
ATOM 2214 C C . VAL A 1 287 ? -22.459 -3.972 13.267 1.00 97.06 287 VAL A C 1
ATOM 2216 O O . VAL A 1 287 ? -22.670 -4.731 14.216 1.00 97.06 287 VAL A O 1
ATOM 2219 N N . GLY A 1 288 ? -22.775 -4.292 12.010 1.00 95.88 288 GLY A N 1
ATOM 2220 C CA . GLY A 1 288 ? -23.412 -5.550 11.619 1.00 95.88 288 GLY A CA 1
ATOM 2221 C C . GLY A 1 288 ? -22.526 -6.786 11.811 1.00 95.88 288 GLY A C 1
ATOM 2222 O O . GLY A 1 288 ? -23.048 -7.881 12.013 1.00 95.88 288 GLY A O 1
ATOM 2223 N N . ALA A 1 289 ? -21.200 -6.631 11.811 1.00 95.00 289 ALA A N 1
ATOM 2224 C CA . ALA A 1 289 ? -20.265 -7.729 12.034 1.00 95.00 289 ALA A CA 1
ATOM 2225 C C . ALA A 1 289 ? -20.233 -8.138 13.520 1.00 95.00 289 ALA A C 1
ATOM 2227 O O . ALA A 1 289 ? -19.708 -7.425 14.382 1.00 95.00 289 ALA A O 1
ATOM 2228 N N . ALA A 1 290 ? -20.814 -9.298 13.838 1.00 93.19 290 ALA A N 1
ATOM 2229 C CA . ALA A 1 290 ? -20.728 -9.895 15.170 1.00 93.19 290 ALA A CA 1
ATOM 2230 C C . ALA A 1 290 ? -19.300 -10.370 15.474 1.00 93.19 290 ALA A C 1
ATOM 2232 O O . ALA A 1 290 ? -18.733 -11.097 14.659 1.00 93.19 290 ALA A O 1
ATOM 2233 N N . PRO A 1 291 ? -18.711 -9.976 16.621 1.00 95.50 291 PRO A N 1
ATOM 2234 C CA . PRO A 1 291 ? -17.417 -10.495 17.029 1.00 95.50 291 PRO A CA 1
ATOM 2235 C C . PRO A 1 291 ? -17.546 -11.930 17.534 1.00 95.50 291 PRO A C 1
ATOM 2237 O O . PRO A 1 291 ? -18.335 -12.217 18.434 1.00 95.50 291 PRO A O 1
ATOM 2240 N N . GLU A 1 292 ? -16.713 -12.814 17.007 1.00 96.00 292 GLU A N 1
ATOM 2241 C CA . GLU A 1 292 ? -16.486 -14.141 17.564 1.00 96.00 292 GLU A CA 1
ATOM 2242 C C . GLU A 1 292 ? -15.171 -14.143 18.345 1.00 96.00 292 GLU A C 1
ATOM 2244 O O . GLU A 1 292 ? -14.136 -13.695 17.853 1.00 96.00 292 GLU A O 1
ATOM 2249 N N . GLN A 1 293 ? -15.198 -14.624 19.584 1.00 96.62 293 GLN A N 1
ATOM 2250 C CA . GLN A 1 293 ? -13.988 -14.750 20.387 1.00 96.62 293 GLN A CA 1
ATOM 2251 C C . GLN A 1 293 ? -13.270 -16.063 20.071 1.00 96.62 293 GLN A C 1
ATOM 2253 O O . GLN A 1 293 ? -13.859 -17.134 20.173 1.00 96.62 293 GLN A O 1
ATOM 2258 N N . ILE A 1 294 ? -11.971 -15.987 19.780 1.00 96.75 294 ILE A N 1
ATOM 2259 C CA . ILE A 1 294 ? -11.135 -17.161 19.513 1.00 96.75 294 ILE A CA 1
ATOM 2260 C C . ILE A 1 294 ? -10.375 -17.549 20.784 1.00 96.75 294 ILE A C 1
ATOM 2262 O O . ILE A 1 294 ? -9.382 -16.916 21.143 1.00 96.75 294 ILE A O 1
ATOM 2266 N N . THR A 1 295 ? -10.802 -18.617 21.456 1.00 96.12 295 THR A N 1
ATOM 2267 C CA . THR A 1 295 ? -10.079 -19.188 22.610 1.00 96.12 295 THR A CA 1
ATOM 2268 C C . THR A 1 295 ? -9.115 -20.305 22.227 1.00 96.12 295 THR A C 1
ATOM 2270 O O . THR A 1 295 ? -8.299 -20.696 23.050 1.00 96.12 295 THR A O 1
ATOM 2273 N N . ARG A 1 296 ? -9.151 -20.787 20.979 1.00 95.69 296 ARG A N 1
ATOM 2274 C CA . ARG A 1 296 ? -8.221 -21.795 20.465 1.00 95.69 296 ARG A CA 1
ATOM 2275 C C . ARG A 1 296 ? -7.758 -21.442 19.057 1.00 95.69 296 ARG A C 1
ATOM 2277 O O . ARG A 1 296 ? -8.573 -21.275 18.154 1.00 95.69 296 ARG A O 1
ATOM 2284 N N . LEU A 1 297 ? -6.449 -21.309 18.873 1.00 93.25 297 LEU A N 1
ATOM 2285 C CA . LEU A 1 297 ? -5.841 -20.946 17.592 1.00 93.25 297 LEU A CA 1
ATOM 2286 C C . LEU A 1 297 ? -5.822 -22.136 16.619 1.00 93.25 297 LEU A C 1
ATOM 2288 O O . LEU A 1 297 ? -5.894 -23.294 17.025 1.00 93.25 297 LEU A O 1
ATOM 2292 N N . ALA A 1 298 ? -5.641 -21.860 15.323 1.00 89.62 298 ALA A N 1
ATOM 2293 C CA . ALA A 1 298 ? -5.603 -22.887 14.271 1.00 89.62 298 ALA A CA 1
ATOM 2294 C C . ALA A 1 298 ? -4.475 -23.925 14.447 1.00 89.62 298 ALA A C 1
ATOM 2296 O O . ALA A 1 298 ? -4.589 -25.052 13.978 1.00 89.62 298 ALA A O 1
ATOM 2297 N N . ASN A 1 299 ? -3.396 -23.560 15.144 1.00 88.62 299 ASN A N 1
ATOM 2298 C CA . ASN A 1 299 ? -2.302 -24.467 15.502 1.00 88.62 299 ASN A CA 1
ATOM 2299 C C . ASN A 1 299 ? -2.563 -25.259 16.803 1.00 88.62 299 ASN A C 1
ATOM 2301 O O . ASN A 1 299 ? -1.669 -25.949 17.284 1.00 88.62 299 ASN A O 1
ATOM 2305 N N . GLY A 1 300 ? -3.762 -25.148 17.382 1.00 92.44 300 GLY A N 1
ATOM 2306 C CA . GLY A 1 300 ? -4.203 -25.875 18.572 1.00 92.44 300 GLY A CA 1
ATOM 2307 C C . GLY A 1 300 ? -3.906 -25.198 19.912 1.00 92.44 300 GLY A C 1
ATOM 2308 O O . GLY A 1 300 ? -4.358 -25.725 20.928 1.00 92.44 300 GLY A O 1
ATOM 2309 N N . LEU A 1 301 ? -3.195 -24.062 19.932 1.00 93.38 301 LEU A N 1
ATOM 2310 C CA . LEU A 1 301 ? -2.868 -23.336 21.165 1.00 93.38 301 LEU A CA 1
ATOM 2311 C C . LEU A 1 301 ? -4.117 -22.734 21.817 1.00 93.38 301 LEU A C 1
ATOM 2313 O O . LEU A 1 301 ? -4.893 -22.038 21.161 1.00 93.38 301 LEU A O 1
ATOM 2317 N N . GLU A 1 302 ? -4.261 -22.958 23.120 1.00 95.12 302 GLU A N 1
ATOM 2318 C CA . GLU A 1 302 ? -5.298 -22.342 23.949 1.00 95.12 302 GLU A CA 1
ATOM 2319 C C . GLU A 1 302 ? -4.935 -20.891 24.292 1.00 95.12 302 GLU A C 1
ATOM 2321 O O . GLU A 1 302 ? -3.781 -20.572 24.590 1.00 95.12 302 GLU A O 1
ATOM 2326 N N . VAL A 1 303 ? -5.937 -20.014 24.292 1.00 94.62 303 VAL A N 1
ATOM 2327 C CA . VAL A 1 303 ? -5.810 -18.587 24.586 1.00 94.62 303 VAL A CA 1
ATOM 2328 C C . VAL A 1 303 ? -6.741 -18.224 25.730 1.00 94.62 303 VAL A C 1
ATOM 2330 O O . VAL A 1 303 ? -7.952 -18.439 25.673 1.00 94.62 303 VAL A O 1
ATOM 2333 N N . LYS A 1 304 ? -6.186 -17.604 26.775 1.00 93.88 304 LYS A N 1
ATOM 2334 C CA . LYS A 1 304 ? -6.986 -17.076 27.888 1.00 93.88 304 LYS A CA 1
ATOM 2335 C C . LYS A 1 304 ? -7.975 -16.033 27.363 1.00 93.88 304 LYS A C 1
ATOM 2337 O O . LYS A 1 304 ? -7.578 -15.135 26.624 1.00 93.88 304 LYS A O 1
ATOM 2342 N N . THR A 1 305 ? -9.221 -16.067 27.836 1.00 94.38 305 THR A N 1
ATOM 2343 C CA . THR A 1 305 ? -10.296 -15.117 27.477 1.00 94.38 305 THR A CA 1
ATOM 2344 C C . THR A 1 305 ? -9.865 -13.649 27.581 1.00 94.38 305 THR A C 1
ATOM 2346 O O . THR A 1 305 ? -10.290 -12.821 26.779 1.00 94.38 305 THR A O 1
ATOM 2349 N N . LEU A 1 306 ? -8.980 -13.334 28.536 1.00 94.12 306 LEU A N 1
ATOM 2350 C CA . LEU A 1 306 ? -8.394 -12.005 28.744 1.00 94.12 306 LEU A CA 1
ATOM 2351 C C . LEU A 1 306 ? -7.653 -11.457 27.509 1.00 94.12 306 LEU A C 1
ATOM 2353 O O . LEU A 1 306 ? -7.587 -10.246 27.332 1.00 94.12 306 LEU A O 1
ATOM 2357 N N . LEU A 1 307 ? -7.099 -12.332 26.668 1.00 94.56 307 LEU A N 1
ATOM 2358 C CA . LEU A 1 307 ? -6.290 -11.987 25.492 1.00 94.56 307 LEU A CA 1
ATOM 2359 C C . LEU A 1 307 ? -6.853 -12.559 24.186 1.00 94.56 307 LEU A C 1
ATOM 2361 O O . LEU A 1 307 ? -6.269 -12.339 23.127 1.00 94.56 307 LEU A O 1
ATOM 2365 N N . ALA A 1 308 ? -7.952 -13.308 24.258 1.00 96.00 308 ALA A N 1
ATOM 2366 C CA . ALA A 1 308 ? -8.518 -14.020 23.124 1.00 96.00 308 ALA A CA 1
ATOM 2367 C C . ALA A 1 308 ? -8.800 -13.060 21.948 1.00 96.00 308 ALA A C 1
ATOM 2369 O O . ALA A 1 308 ? -9.457 -12.030 22.153 1.00 96.00 308 ALA A O 1
ATOM 2370 N N . PRO A 1 309 ? -8.296 -13.366 20.738 1.00 97.12 309 PRO A N 1
ATOM 2371 C CA . PRO A 1 309 ? -8.583 -12.593 19.540 1.00 97.12 309 PRO A CA 1
ATOM 2372 C C . PRO A 1 309 ? -10.077 -12.456 19.262 1.00 97.12 309 PRO A C 1
ATOM 2374 O O . PRO A 1 309 ? -10.874 -13.315 19.648 1.00 97.12 309 PRO A O 1
ATOM 2377 N N . LEU A 1 310 ? -10.438 -11.401 18.536 1.00 97.56 310 LEU A N 1
ATOM 2378 C CA . LEU A 1 310 ? -11.786 -11.214 18.006 1.00 97.56 310 LEU A CA 1
ATOM 2379 C C . LEU A 1 310 ? -11.778 -11.422 16.501 1.00 97.56 310 LEU A C 1
ATOM 2381 O O . LEU A 1 310 ? -10.990 -10.802 15.795 1.00 97.56 310 LEU A O 1
ATOM 2385 N N . GLN A 1 311 ? -12.667 -12.264 16.002 1.00 96.94 311 GLN A N 1
ATOM 2386 C CA . GLN A 1 311 ? -12.883 -12.466 14.584 1.00 96.94 311 GLN A CA 1
ATOM 2387 C C . GLN A 1 311 ? -14.151 -11.742 14.141 1.00 96.94 311 GLN A C 1
ATOM 2389 O O . GLN A 1 311 ? -15.208 -11.903 14.742 1.00 96.94 311 GLN A O 1
ATOM 2394 N N . LEU A 1 312 ? -14.037 -10.942 13.084 1.00 96.25 312 LEU A N 1
ATOM 2395 C CA . LEU A 1 312 ? -15.152 -10.249 12.449 1.00 96.25 312 LEU A CA 1
ATOM 2396 C C . LEU A 1 312 ? -15.369 -10.824 11.052 1.00 96.25 312 LEU A C 1
ATOM 2398 O O . LEU A 1 312 ? -14.428 -10.921 10.257 1.00 96.25 312 LEU A O 1
ATOM 2402 N N . VAL A 1 313 ? -16.613 -11.162 10.737 1.00 94.19 313 VAL A N 1
ATOM 2403 C CA . VAL A 1 313 ? -17.029 -11.584 9.398 1.00 94.19 313 VAL A CA 1
ATOM 2404 C C . VAL A 1 313 ? -17.981 -10.533 8.842 1.00 94.19 313 VAL A C 1
ATOM 2406 O O . VAL A 1 313 ? -18.957 -10.165 9.492 1.00 94.19 313 VAL A O 1
ATOM 2409 N N . PHE A 1 314 ? -17.682 -10.044 7.641 1.00 92.06 314 PHE A N 1
ATOM 2410 C CA . PHE A 1 314 ? -18.485 -9.037 6.955 1.00 92.06 314 PHE A CA 1
ATOM 2411 C C . PHE A 1 314 ? -19.329 -9.716 5.880 1.00 92.06 314 PHE A C 1
ATOM 2413 O O . PHE A 1 314 ? -18.797 -10.407 5.009 1.00 92.06 314 PHE A O 1
ATOM 2420 N N . SER A 1 315 ? -20.646 -9.525 5.935 1.00 84.50 315 SER A N 1
ATOM 2421 C CA . SER A 1 315 ? -21.585 -10.108 4.973 1.00 84.50 315 SER A CA 1
ATOM 2422 C C . SER A 1 315 ? -21.194 -9.770 3.534 1.00 84.50 315 SER A C 1
ATOM 2424 O O . SER A 1 315 ? -20.861 -8.626 3.234 1.00 84.50 315 SER A O 1
ATOM 2426 N N . GLY A 1 316 ? -21.229 -10.765 2.644 1.00 79.00 316 GLY A N 1
ATOM 2427 C CA . GLY A 1 316 ? -20.914 -10.591 1.221 1.00 79.00 316 GLY A CA 1
ATOM 2428 C C . GLY A 1 316 ? -19.422 -10.494 0.876 1.00 79.00 316 GLY A C 1
ATOM 2429 O O . GLY A 1 316 ? -19.102 -10.302 -0.292 1.00 79.00 316 GLY A O 1
ATOM 2430 N N . HIS A 1 317 ? -18.514 -10.656 1.845 1.00 79.44 317 HIS A N 1
ATOM 2431 C CA . HIS A 1 317 ? -17.069 -10.544 1.623 1.00 79.44 317 HIS A CA 1
ATOM 2432 C C . HIS A 1 317 ? -16.335 -11.817 2.049 1.00 79.44 317 HIS A C 1
ATOM 2434 O O . HIS A 1 317 ? -16.603 -12.398 3.101 1.00 79.44 317 HIS A O 1
ATOM 2440 N N . SER A 1 318 ? -15.373 -12.256 1.235 1.00 69.38 318 SER A N 1
ATOM 2441 C CA . SER A 1 318 ? -14.553 -13.428 1.541 1.00 69.38 318 SER A CA 1
ATOM 2442 C C . SER A 1 318 ? -13.454 -13.089 2.554 1.00 69.38 318 SER A C 1
ATOM 2444 O O . SER A 1 318 ? -12.603 -12.238 2.294 1.00 69.38 318 SER A O 1
ATOM 2446 N N . GLY A 1 319 ? -13.421 -13.816 3.674 1.00 79.38 319 GLY A N 1
ATOM 2447 C CA . GLY A 1 319 ? -12.302 -13.829 4.622 1.00 79.38 319 GLY A CA 1
ATOM 2448 C C . GLY A 1 319 ? -12.526 -13.000 5.891 1.00 79.38 319 GLY A C 1
ATOM 2449 O O . GLY A 1 319 ? -12.792 -11.799 5.845 1.00 79.38 319 GLY A O 1
ATOM 2450 N N . ALA A 1 320 ? -12.327 -13.634 7.047 1.00 90.44 320 ALA A N 1
ATOM 2451 C CA . ALA A 1 320 ? -12.549 -13.032 8.359 1.00 90.44 320 ALA A CA 1
ATOM 2452 C C . ALA A 1 320 ? -11.403 -12.103 8.813 1.00 90.44 320 ALA A C 1
ATOM 2454 O O . ALA A 1 320 ? -10.226 -12.330 8.504 1.00 90.44 320 ALA A O 1
ATOM 2455 N N . LEU A 1 321 ? -11.726 -11.011 9.510 1.00 94.19 321 LEU A N 1
ATOM 2456 C CA . LEU A 1 321 ? -10.753 -10.108 10.131 1.00 94.19 321 LEU A CA 1
ATOM 2457 C C . LEU A 1 321 ? -10.498 -10.563 11.560 1.00 94.19 321 LEU A C 1
ATOM 2459 O O . LEU A 1 321 ? -11.345 -10.366 12.422 1.00 94.19 321 LEU A O 1
ATOM 2463 N N . THR A 1 322 ? -9.324 -11.127 11.817 1.00 95.81 322 THR A N 1
ATOM 2464 C CA . THR A 1 322 ? -8.893 -11.422 13.185 1.00 95.81 322 THR A CA 1
ATOM 2465 C C . THR A 1 322 ? -8.142 -10.226 13.765 1.00 95.81 322 THR A C 1
ATOM 2467 O O . THR A 1 322 ? -7.140 -9.787 13.197 1.00 95.81 322 THR A O 1
ATOM 2470 N N . LEU A 1 323 ? -8.636 -9.714 14.889 1.00 96.94 323 LEU A N 1
ATOM 2471 C CA . LEU A 1 323 ? -8.028 -8.694 15.733 1.00 96.94 323 LEU A CA 1
ATOM 2472 C C . LEU A 1 323 ? -7.331 -9.383 16.907 1.00 96.94 323 LEU A C 1
ATOM 2474 O O . LEU A 1 323 ? -7.983 -9.988 17.756 1.00 96.94 323 LEU A O 1
ATOM 2478 N N . ASP A 1 324 ? -6.007 -9.303 16.939 1.00 95.38 324 ASP A N 1
ATOM 2479 C CA . ASP A 1 324 ? -5.152 -9.946 17.941 1.00 95.38 324 ASP A CA 1
ATOM 2480 C C . ASP A 1 324 ? -3.972 -9.058 18.357 1.00 95.38 324 ASP A C 1
ATOM 2482 O O . ASP A 1 324 ? -3.002 -9.535 18.933 1.00 95.38 324 ASP A O 1
ATOM 2486 N N . ALA A 1 325 ? -4.062 -7.748 18.102 1.00 94.62 325 ALA A N 1
ATOM 2487 C CA . ALA A 1 325 ? -3.029 -6.751 18.395 1.00 94.62 325 ALA A CA 1
ATOM 2488 C C . ALA A 1 325 ? -2.414 -6.855 19.799 1.00 94.62 325 ALA A C 1
ATOM 2490 O O . ALA A 1 325 ? -1.230 -6.589 19.990 1.00 94.62 325 ALA A O 1
ATOM 2491 N N . TRP A 1 326 ? -3.236 -7.241 20.768 1.00 94.38 326 TRP A N 1
ATOM 2492 C CA . TRP A 1 326 ? -2.944 -7.373 22.192 1.00 94.38 326 TRP A CA 1
ATOM 2493 C C . TRP A 1 326 ? -2.419 -8.748 22.611 1.00 94.38 326 TRP A C 1
ATOM 2495 O O . TRP A 1 326 ? -2.131 -8.952 23.791 1.00 94.38 326 TRP A O 1
ATOM 2505 N N . MET A 1 327 ? -2.290 -9.690 21.679 1.00 94.50 327 MET A N 1
ATOM 2506 C CA . MET A 1 327 ? -1.821 -11.050 21.917 1.00 94.50 327 MET A CA 1
ATOM 2507 C C . MET A 1 327 ? -0.548 -11.322 21.113 1.00 94.50 327 MET A C 1
ATOM 2509 O O . MET A 1 327 ? -0.298 -10.735 20.063 1.00 94.50 327 MET A O 1
ATOM 2513 N N . THR A 1 328 ? 0.303 -12.191 21.640 1.00 93.56 328 THR A N 1
ATOM 2514 C CA . THR A 1 328 ? 1.481 -12.695 20.939 1.00 93.56 328 THR A CA 1
ATOM 2515 C C . THR A 1 328 ? 1.729 -14.154 21.304 1.00 93.56 328 THR A C 1
ATOM 2517 O O . THR A 1 328 ? 1.376 -14.601 22.397 1.00 93.56 328 THR A O 1
ATOM 2520 N N . ILE A 1 329 ? 2.352 -14.894 20.392 1.00 93.19 329 ILE A N 1
ATOM 2521 C CA . ILE A 1 329 ? 2.822 -16.256 20.638 1.00 93.19 329 ILE A CA 1
ATOM 2522 C C . ILE A 1 329 ? 4.284 -16.160 21.068 1.00 93.19 329 ILE A C 1
ATOM 2524 O O . ILE A 1 329 ? 5.101 -15.550 20.377 1.00 93.19 329 ILE A O 1
ATOM 2528 N N . ARG A 1 330 ? 4.614 -16.748 22.215 1.00 90.94 330 ARG A N 1
ATOM 2529 C CA . ARG A 1 330 ? 5.961 -16.743 22.790 1.00 90.94 330 ARG A CA 1
ATOM 2530 C C . ARG A 1 330 ? 6.442 -18.169 22.987 1.00 90.94 330 ARG A C 1
ATOM 2532 O O . ARG A 1 330 ? 5.644 -19.090 23.135 1.00 90.94 330 ARG A O 1
ATOM 2539 N N . VAL A 1 331 ? 7.760 -18.326 22.996 1.00 90.88 331 VAL A N 1
ATOM 2540 C CA . VAL A 1 331 ? 8.412 -19.566 23.411 1.00 90.88 331 VAL A CA 1
ATOM 2541 C C . VAL A 1 331 ? 9.081 -19.293 24.748 1.00 90.88 331 VAL A C 1
ATOM 2543 O O . VAL A 1 331 ? 10.026 -18.511 24.819 1.00 90.88 331 VAL A O 1
ATOM 2546 N N . GLU A 1 332 ? 8.584 -19.916 25.809 1.00 84.88 332 GLU A N 1
ATOM 2547 C CA . GLU A 1 332 ? 9.116 -19.778 27.162 1.00 84.88 332 GLU A CA 1
ATOM 2548 C C . GLU A 1 332 ? 9.603 -21.143 27.637 1.00 84.88 332 GLU A C 1
ATOM 2550 O O . GLU A 1 332 ? 8.842 -22.102 27.695 1.00 84.88 332 GLU A O 1
ATOM 2555 N N . LYS A 1 333 ? 10.905 -21.250 27.935 1.00 88.06 333 LYS A N 1
ATOM 2556 C CA . LYS A 1 333 ? 11.546 -22.508 28.370 1.00 88.06 333 LYS A CA 1
ATOM 2557 C C . LYS A 1 333 ? 11.286 -23.704 27.431 1.00 88.06 333 LYS A C 1
ATOM 2559 O O . LYS A 1 333 ? 11.237 -24.842 27.877 1.00 88.06 333 LYS A O 1
ATOM 2564 N N . GLY A 1 334 ? 11.155 -23.442 26.128 1.00 88.44 334 GLY A N 1
ATOM 2565 C CA . GLY A 1 334 ? 10.898 -24.464 25.106 1.00 88.44 334 GLY A CA 1
ATOM 2566 C C . GLY A 1 334 ? 9.419 -24.789 24.881 1.00 88.44 334 GLY A C 1
ATOM 2567 O O . GLY A 1 334 ? 9.108 -25.512 23.939 1.00 88.44 334 GLY A O 1
ATOM 2568 N N . GLU A 1 335 ? 8.507 -24.223 25.673 1.00 89.56 335 GLU A N 1
ATOM 2569 C CA . GLU A 1 335 ? 7.064 -24.374 25.490 1.00 89.56 335 GLU A CA 1
ATOM 2570 C C . GLU A 1 335 ? 6.483 -23.181 24.729 1.00 89.56 335 GLU A C 1
ATOM 2572 O O . GLU A 1 335 ? 6.788 -22.021 25.015 1.00 89.56 335 GLU A O 1
ATOM 2577 N N . VAL A 1 336 ? 5.634 -23.467 23.742 1.00 92.69 336 VAL A N 1
ATOM 2578 C CA . VAL A 1 336 ? 4.921 -22.439 22.979 1.00 92.69 336 VAL A CA 1
ATOM 2579 C C . VAL A 1 336 ? 3.644 -22.073 23.727 1.00 92.69 336 VAL A C 1
ATOM 2581 O O . VAL A 1 336 ? 2.792 -22.929 23.955 1.00 92.69 336 VAL A O 1
ATOM 2584 N N . SER A 1 337 ? 3.486 -20.802 24.083 1.00 92.31 337 SER A N 1
ATOM 2585 C CA . SER A 1 337 ? 2.318 -20.301 24.807 1.00 92.31 337 SER A CA 1
ATOM 2586 C C . SER A 1 337 ? 1.858 -18.946 24.268 1.00 92.31 337 SER A C 1
ATOM 2588 O O . SER A 1 337 ? 2.578 -18.253 23.545 1.00 92.31 337 SER A O 1
ATOM 2590 N N . THR A 1 338 ? 0.623 -18.558 24.590 1.00 93.12 338 THR A N 1
ATOM 2591 C CA . THR A 1 338 ? 0.119 -17.214 24.280 1.00 93.12 338 THR A CA 1
ATOM 2592 C C . THR A 1 338 ? 0.361 -16.259 25.440 1.00 93.12 338 THR A C 1
ATOM 2594 O O . THR A 1 338 ? 0.087 -16.602 26.592 1.00 93.12 338 THR A O 1
ATOM 2597 N N . GLY A 1 339 ? 0.783 -15.037 25.132 1.00 92.31 339 GLY A N 1
ATOM 2598 C CA . GLY A 1 339 ? 1.009 -13.973 26.102 1.00 92.31 339 GLY A CA 1
ATOM 2599 C C . GLY A 1 339 ? 0.436 -12.635 25.648 1.00 92.31 339 GLY A C 1
ATOM 2600 O O . GLY A 1 339 ? 0.017 -12.464 24.503 1.00 92.31 339 GLY A O 1
ATOM 2601 N N . ALA A 1 340 ? 0.421 -11.671 26.565 1.00 92.06 340 ALA A N 1
ATOM 2602 C CA . ALA A 1 340 ? 0.011 -10.306 26.265 1.00 92.06 340 ALA A CA 1
ATOM 2603 C C . ALA A 1 340 ? 1.039 -9.614 25.354 1.00 92.06 340 ALA A C 1
ATOM 2605 O O . ALA A 1 340 ? 2.240 -9.890 25.434 1.00 92.06 340 ALA A O 1
ATOM 2606 N N . ASN A 1 341 ? 0.584 -8.694 24.510 1.00 91.81 341 ASN A N 1
ATOM 2607 C CA . ASN A 1 341 ? 1.426 -7.862 23.655 1.00 91.81 341 ASN A CA 1
ATOM 2608 C C . ASN A 1 341 ? 1.325 -6.387 24.085 1.00 91.81 341 ASN A C 1
ATOM 2610 O O . ASN A 1 341 ? 0.619 -5.610 23.435 1.00 91.81 341 ASN A O 1
ATOM 2614 N N . PRO A 1 342 ? 2.011 -5.985 25.174 1.00 89.06 342 PRO A N 1
ATOM 2615 C CA . PRO A 1 342 ? 1.975 -4.604 25.642 1.00 89.06 342 PRO A CA 1
ATOM 2616 C C . PRO A 1 342 ? 2.524 -3.666 24.563 1.00 89.06 342 PRO A C 1
ATOM 2618 O O . PRO A 1 342 ? 3.396 -4.079 23.808 1.00 89.06 342 PRO A O 1
ATOM 2621 N N . PRO A 1 343 ? 2.062 -2.418 24.461 1.00 89.12 343 PRO A N 1
ATOM 2622 C CA . PRO A 1 343 ? 1.098 -1.802 25.359 1.00 89.12 343 PRO A CA 1
ATOM 2623 C C . PRO A 1 343 ? -0.362 -2.114 24.993 1.00 89.12 343 PRO A C 1
ATOM 2625 O O . PRO A 1 343 ? -1.254 -1.748 25.737 1.00 89.12 343 PRO A O 1
ATOM 2628 N N . TRP A 1 344 ? -0.631 -2.829 23.899 1.00 91.94 344 TRP A N 1
ATOM 2629 C CA . TRP A 1 344 ? -1.960 -2.926 23.277 1.00 91.94 344 TRP A CA 1
ATOM 2630 C C . TRP A 1 344 ? -3.033 -3.668 24.093 1.00 91.94 344 TRP A C 1
ATOM 2632 O O . TRP A 1 344 ? -4.195 -3.677 23.696 1.00 91.94 344 TRP A O 1
ATOM 2642 N N . ASN A 1 345 ? -2.667 -4.273 25.226 1.00 88.75 345 ASN A N 1
ATOM 2643 C CA . ASN A 1 345 ? -3.563 -4.906 26.197 1.00 88.75 345 ASN A CA 1
ATOM 2644 C C . ASN A 1 345 ? -3.903 -3.965 27.375 1.00 88.75 345 ASN A C 1
ATOM 2646 O O . ASN A 1 345 ? -3.622 -4.263 28.532 1.00 88.75 345 ASN A O 1
ATOM 2650 N N . PHE A 1 346 ? -4.509 -2.819 27.082 1.00 82.50 346 PHE A N 1
ATOM 2651 C CA . PHE A 1 346 ? -4.810 -1.732 28.029 1.00 82.50 346 PHE A CA 1
ATOM 2652 C C . PHE A 1 346 ? -5.845 -2.043 29.133 1.00 82.50 346 PHE A C 1
ATOM 2654 O O . PHE A 1 346 ? -6.140 -1.195 29.975 1.00 82.50 346 PHE A O 1
ATOM 2661 N N . TRP A 1 347 ? -6.404 -3.251 29.162 1.00 85.25 347 TRP A N 1
ATOM 2662 C CA . TRP A 1 347 ? -7.404 -3.685 30.137 1.00 85.25 347 TRP A CA 1
ATOM 2663 C C . TRP A 1 347 ? -6.829 -4.673 31.156 1.00 85.25 347 TRP A C 1
ATOM 2665 O O . TRP A 1 347 ? -5.831 -5.353 30.919 1.00 85.25 347 TRP A O 1
ATOM 2675 N N . SER A 1 348 ? -7.503 -4.776 32.299 1.00 78.69 348 SER A N 1
ATOM 2676 C CA . SER A 1 348 ? -7.167 -5.696 33.385 1.00 78.69 348 SER A CA 1
ATOM 2677 C C . SER A 1 348 ? -8.437 -6.180 34.104 1.00 78.69 348 SER A C 1
ATOM 2679 O O . SER A 1 348 ? -9.564 -5.857 33.710 1.00 78.69 348 SER A O 1
ATOM 2681 N N . GLY A 1 349 ? -8.264 -7.003 35.142 1.00 81.81 349 GLY A N 1
ATOM 2682 C CA . GLY A 1 349 ? -9.368 -7.522 35.946 1.00 81.81 349 GLY A CA 1
ATOM 2683 C C . GLY A 1 349 ? -10.333 -8.390 35.133 1.00 81.81 349 GLY A C 1
ATOM 2684 O O . GLY A 1 349 ? -9.927 -9.352 34.485 1.00 81.81 349 GLY A O 1
ATOM 2685 N N . GLN A 1 350 ? -11.624 -8.056 35.192 1.00 83.06 350 GLN A N 1
ATOM 2686 C CA . GLN A 1 350 ? -12.705 -8.814 34.548 1.00 83.06 350 GLN A CA 1
ATOM 2687 C C . GLN A 1 350 ? -13.002 -8.371 33.102 1.00 83.06 350 GLN A C 1
ATOM 2689 O O . GLN A 1 350 ? -13.862 -8.964 32.441 1.00 83.06 350 GLN A O 1
ATOM 2694 N N . GLN A 1 351 ? -12.336 -7.321 32.613 1.00 88.31 351 GLN A N 1
ATOM 2695 C CA . GLN A 1 351 ? -12.498 -6.824 31.248 1.00 88.31 351 GLN A CA 1
ATOM 2696 C C . GLN A 1 351 ? -11.797 -7.756 30.254 1.00 88.31 351 GLN A C 1
ATOM 2698 O O . GLN A 1 351 ? -10.700 -8.250 30.505 1.00 88.31 351 GLN A O 1
ATOM 2703 N N . THR A 1 352 ? -12.434 -8.002 29.112 1.00 94.06 352 THR A N 1
ATOM 2704 C CA . THR A 1 352 ? -11.896 -8.828 28.020 1.00 94.06 352 THR A CA 1
ATOM 2705 C C . THR A 1 352 ? -12.185 -8.142 26.686 1.00 94.06 352 THR A C 1
ATOM 2707 O O . THR A 1 352 ? -13.120 -7.337 26.629 1.00 94.06 352 THR A O 1
ATOM 2710 N N . PRO A 1 353 ? -11.467 -8.474 25.596 1.00 95.88 353 PRO A N 1
ATOM 2711 C CA . PRO A 1 353 ? -11.726 -7.882 24.286 1.00 95.88 353 PRO A CA 1
ATOM 2712 C C . PRO A 1 353 ? -13.199 -7.953 23.876 1.00 95.88 353 PRO A C 1
ATOM 2714 O O . PRO A 1 353 ? -13.767 -6.949 23.461 1.00 95.88 353 PRO A O 1
ATOM 2717 N N . LEU A 1 354 ? -13.854 -9.105 24.067 1.00 96.56 354 LEU A N 1
ATOM 2718 C CA . LEU A 1 354 ? -15.266 -9.283 23.716 1.00 96.56 354 LEU A CA 1
ATOM 2719 C C . LEU A 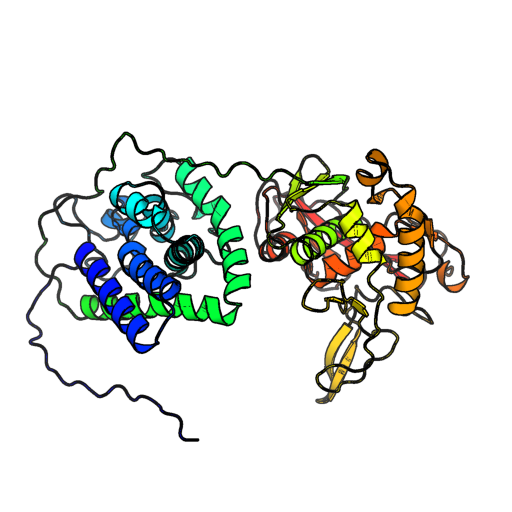1 354 ? -16.200 -8.440 24.604 1.00 96.56 354 LEU A C 1
ATOM 2721 O O . LEU A 1 354 ? -17.151 -7.839 24.098 1.00 96.56 354 LEU A O 1
ATOM 2725 N N . ARG A 1 355 ? -15.927 -8.373 25.917 1.00 95.44 355 ARG A N 1
ATOM 2726 C CA . ARG A 1 355 ? -16.718 -7.579 26.878 1.00 95.44 355 ARG A CA 1
ATOM 2727 C C . ARG A 1 355 ? -16.576 -6.076 26.662 1.00 95.44 355 ARG A C 1
ATOM 2729 O O . ARG A 1 355 ? -17.512 -5.353 26.978 1.00 95.44 355 ARG A O 1
ATOM 2736 N N . ILE A 1 356 ? -15.447 -5.628 26.119 1.00 95.00 356 ILE A N 1
ATOM 2737 C CA . ILE A 1 356 ? -15.231 -4.239 25.706 1.00 95.00 356 ILE A CA 1
ATOM 2738 C C . ILE A 1 356 ? -15.912 -3.984 24.360 1.00 95.00 356 ILE A C 1
ATOM 2740 O O . ILE A 1 356 ? -16.721 -3.072 24.238 1.00 95.00 356 ILE A O 1
ATOM 2744 N N . TRP A 1 357 ? -15.630 -4.807 23.348 1.00 96.88 357 TRP A N 1
ATOM 2745 C CA . TRP A 1 357 ? -16.116 -4.601 21.982 1.00 96.88 357 TRP A CA 1
ATOM 2746 C C . TRP A 1 357 ? -17.641 -4.531 21.901 1.00 96.88 357 TRP A C 1
ATOM 2748 O O . TRP A 1 357 ? -18.189 -3.677 21.211 1.00 96.88 357 TRP A O 1
ATOM 2758 N N . THR A 1 358 ? -18.337 -5.428 22.602 1.00 96.19 358 THR A N 1
ATOM 2759 C CA . THR A 1 358 ? -19.796 -5.578 22.504 1.00 96.19 358 THR A CA 1
ATOM 2760 C C . THR A 1 358 ? -20.570 -4.293 22.850 1.00 96.19 358 THR A C 1
ATOM 2762 O O . THR A 1 358 ? -21.324 -3.835 21.988 1.00 96.19 358 THR A O 1
ATOM 2765 N N . PRO A 1 359 ? -20.401 -3.677 24.039 1.00 95.44 359 PRO A N 1
ATOM 2766 C CA . PRO A 1 359 ? -21.083 -2.427 24.378 1.00 95.44 359 PRO A CA 1
ATOM 2767 C C . PRO A 1 359 ? -20.606 -1.235 23.539 1.00 95.44 359 PRO A C 1
ATOM 2769 O O . PRO A 1 359 ? -21.427 -0.408 23.158 1.00 95.44 359 PRO A O 1
ATOM 2772 N N . VAL A 1 360 ? -19.317 -1.157 23.183 1.00 96.69 360 VAL A N 1
ATOM 2773 C CA . VAL A 1 360 ? -18.804 -0.072 22.323 1.00 96.69 360 VAL A CA 1
ATOM 2774 C C . VAL A 1 360 ? -19.448 -0.139 20.930 1.00 96.69 360 VAL A C 1
ATOM 2776 O O . VAL A 1 360 ? -19.876 0.876 20.384 1.00 96.69 360 VAL A O 1
ATOM 2779 N N . ARG A 1 361 ? -19.591 -1.345 20.368 1.00 97.31 361 ARG A N 1
ATOM 2780 C CA . ARG A 1 361 ? -20.296 -1.577 19.100 1.00 97.31 361 ARG A CA 1
ATOM 2781 C C . ARG A 1 361 ? -21.776 -1.219 19.190 1.00 97.31 361 ARG A C 1
ATOM 2783 O O . ARG A 1 361 ? -22.291 -0.617 18.254 1.00 97.31 361 ARG A O 1
ATOM 2790 N N . ALA A 1 362 ? -22.446 -1.564 20.290 1.00 96.81 362 ALA A N 1
ATOM 2791 C CA . ALA A 1 362 ? -23.840 -1.182 20.512 1.00 96.81 362 ALA A CA 1
ATOM 2792 C C . ALA A 1 362 ? -24.005 0.348 20.569 1.00 96.81 362 ALA A C 1
ATOM 2794 O O . ALA A 1 362 ? -24.863 0.888 19.881 1.00 96.81 362 ALA A O 1
ATOM 2795 N N . ALA A 1 363 ? -23.114 1.055 21.270 1.00 96.69 363 ALA A N 1
ATOM 2796 C CA . ALA A 1 363 ? -23.126 2.517 21.315 1.00 96.69 363 ALA A CA 1
ATOM 2797 C C . ALA A 1 363 ? -22.910 3.154 19.928 1.00 96.69 363 ALA A C 1
ATOM 2799 O O . ALA A 1 363 ? -23.565 4.137 19.583 1.00 96.69 363 ALA A O 1
ATOM 2800 N N . LEU A 1 364 ? -22.030 2.584 19.092 1.00 97.19 364 LEU A N 1
ATOM 2801 C CA . LEU A 1 364 ? -21.883 3.029 17.700 1.00 97.19 364 LEU A CA 1
ATOM 2802 C C . LEU A 1 364 ? -23.151 2.755 16.872 1.00 97.19 364 LEU A C 1
ATOM 2804 O O . LEU A 1 364 ? -23.531 3.586 16.050 1.00 97.19 364 LEU A O 1
ATOM 2808 N N . ALA A 1 365 ? -23.813 1.617 17.098 1.00 97.31 365 ALA A N 1
ATOM 2809 C CA . ALA A 1 365 ? -25.073 1.268 16.445 1.00 97.31 365 ALA A CA 1
ATOM 2810 C C . ALA A 1 365 ? -26.186 2.277 16.759 1.00 97.31 365 ALA A C 1
ATOM 2812 O O . ALA A 1 365 ? -26.926 2.668 15.863 1.00 97.31 365 ALA A O 1
ATOM 2813 N N . GLU A 1 366 ? -26.282 2.715 18.015 1.00 96.62 366 GLU A N 1
ATOM 2814 C CA . GLU A 1 366 ? -27.258 3.710 18.473 1.00 96.62 366 GLU A CA 1
ATOM 2815 C C . GLU A 1 366 ? -26.970 5.115 17.927 1.00 96.62 366 GLU A C 1
ATOM 2817 O O . GLU A 1 366 ? -27.899 5.873 17.637 1.00 96.62 366 GLU A O 1
ATOM 2822 N N . LEU A 1 367 ? -25.689 5.462 17.759 1.00 95.56 367 LEU A N 1
ATOM 2823 C CA . LEU A 1 367 ? -25.268 6.723 17.146 1.00 95.56 367 LEU A CA 1
ATOM 2824 C C . LEU A 1 367 ? -25.586 6.782 15.650 1.00 95.56 367 LEU A C 1
ATOM 2826 O O . LEU A 1 367 ? -25.949 7.847 15.157 1.00 95.56 367 LEU A O 1
ATOM 2830 N N . LEU A 1 368 ? -25.439 5.667 14.928 1.00 95.88 368 LEU A N 1
ATOM 2831 C CA . LEU A 1 368 ? -25.454 5.622 13.463 1.00 95.88 368 LEU A CA 1
ATOM 2832 C C . LEU A 1 368 ? -26.661 6.342 12.815 1.00 95.88 368 LEU A C 1
ATOM 2834 O O . LEU A 1 368 ? -26.422 7.179 11.943 1.00 95.88 368 LEU A O 1
ATOM 2838 N N . PRO A 1 369 ? -27.927 6.127 13.241 1.00 96.06 369 PRO A N 1
ATOM 2839 C CA . PRO A 1 369 ? -29.089 6.789 12.638 1.00 96.06 369 PRO A CA 1
ATOM 2840 C C . PRO A 1 369 ? -29.131 8.306 12.878 1.00 96.06 369 PRO A C 1
ATOM 2842 O O . PRO A 1 369 ? -29.907 9.012 12.242 1.00 96.06 369 PRO A O 1
ATOM 2845 N N . GLN A 1 370 ? -28.327 8.812 13.816 1.00 94.88 370 GLN A N 1
ATOM 2846 C CA . GLN A 1 370 ? -28.285 10.218 14.222 1.00 94.88 370 GLN A CA 1
ATOM 2847 C C . GLN A 1 370 ? -27.184 11.010 13.497 1.00 94.88 370 GLN A C 1
ATOM 2849 O O . GLN A 1 370 ? -27.069 12.225 13.702 1.00 94.88 370 GLN A O 1
ATOM 2854 N N . LEU A 1 371 ? -26.351 10.331 12.695 1.00 95.19 371 LEU A N 1
ATOM 2855 C CA . LEU A 1 371 ? -25.209 10.912 11.995 1.00 95.19 371 LEU A CA 1
ATOM 2856 C C . LEU A 1 371 ? -25.632 11.522 10.653 1.00 95.19 371 LEU A C 1
ATOM 2858 O O . LEU A 1 371 ? -25.608 10.868 9.609 1.00 95.19 371 LEU A O 1
ATOM 2862 N N . ASP A 1 372 ? -25.959 12.812 10.677 1.00 95.75 372 ASP A N 1
ATOM 2863 C CA . ASP A 1 372 ? -26.021 13.622 9.461 1.00 95.75 372 ASP A CA 1
ATOM 2864 C C . ASP A 1 372 ? -24.627 13.810 8.825 1.00 95.75 372 ASP A C 1
ATOM 2866 O O . ASP A 1 372 ? -23.599 13.362 9.341 1.00 95.75 372 ASP A O 1
ATOM 2870 N N . GLN A 1 373 ? -24.568 14.495 7.683 1.00 93.69 373 GLN A N 1
ATOM 2871 C CA . GLN A 1 373 ? -23.315 14.688 6.953 1.00 93.69 373 GLN A CA 1
ATOM 2872 C C . GLN A 1 373 ? -22.239 15.442 7.759 1.00 93.69 373 GLN A C 1
ATOM 2874 O O . GLN A 1 373 ? -21.054 15.108 7.661 1.00 93.69 373 GLN A O 1
ATOM 2879 N N . MET A 1 374 ? -22.633 16.433 8.564 1.00 95.50 374 MET A N 1
ATOM 2880 C CA . MET A 1 374 ? -21.710 17.219 9.386 1.00 95.50 374 MET A CA 1
ATOM 2881 C C . MET A 1 374 ? -21.128 16.350 10.503 1.00 95.50 374 MET A C 1
ATOM 2883 O O . MET A 1 374 ? -19.911 16.294 10.672 1.00 95.50 374 MET A O 1
ATOM 2887 N N . LYS A 1 375 ? -21.977 15.587 11.197 1.00 96.19 375 LYS A N 1
ATOM 2888 C CA . LYS A 1 375 ? -21.559 14.646 12.245 1.00 96.19 375 LYS A CA 1
ATOM 2889 C C . LYS A 1 375 ? -20.726 13.489 11.708 1.00 96.19 375 LYS A C 1
ATOM 2891 O O . LYS A 1 375 ? -19.803 13.045 12.381 1.00 96.19 375 LYS A O 1
ATOM 2896 N N . ARG A 1 376 ? -21.003 13.020 10.487 1.00 96.12 376 ARG A N 1
ATOM 2897 C CA . ARG A 1 376 ? -20.156 12.041 9.785 1.00 96.12 376 ARG A CA 1
ATOM 2898 C C . ARG A 1 376 ? -18.768 12.591 9.489 1.00 96.12 376 ARG A C 1
ATOM 2900 O O . ARG A 1 376 ? -17.792 11.861 9.607 1.00 96.12 376 ARG A O 1
ATOM 2907 N N . THR A 1 377 ? -18.674 13.871 9.144 1.00 96.25 377 THR A N 1
ATOM 2908 C CA . THR A 1 377 ? -17.382 14.534 8.933 1.00 96.25 377 THR A CA 1
ATOM 2909 C C . THR A 1 377 ? -16.643 14.682 10.266 1.00 96.25 377 THR A C 1
ATOM 2911 O O . THR A 1 377 ? -15.456 14.388 10.352 1.00 96.25 377 THR A O 1
ATOM 2914 N N . ALA A 1 378 ? -17.356 15.022 11.339 1.00 96.50 378 ALA A N 1
ATOM 2915 C CA . ALA A 1 378 ? -16.848 15.088 12.708 1.00 96.50 378 ALA A CA 1
ATOM 2916 C C . ALA A 1 378 ? -16.976 13.744 13.465 1.00 96.50 378 ALA A C 1
ATOM 2918 O O . ALA A 1 378 ? -17.285 13.727 14.659 1.00 96.50 378 ALA A O 1
ATOM 2919 N N . LEU A 1 379 ? -16.773 12.605 12.784 1.00 97.88 379 LEU A N 1
ATOM 2920 C CA . LEU A 1 379 ? -17.042 11.264 13.332 1.00 97.88 379 LEU A CA 1
ATOM 2921 C C . LEU A 1 379 ? -16.342 11.019 14.677 1.00 97.88 379 LEU A C 1
ATOM 2923 O O . LEU A 1 379 ? -16.940 10.476 15.604 1.00 97.88 379 LEU A O 1
ATOM 2927 N N . PHE A 1 380 ? -15.076 11.418 14.791 1.00 96.06 380 PHE A N 1
ATOM 2928 C CA . PHE A 1 380 ? -14.271 11.172 15.990 1.00 96.06 380 PHE A CA 1
ATOM 2929 C C . PHE A 1 380 ? -14.623 12.076 17.176 1.00 96.06 380 PHE A C 1
ATOM 2931 O O . PHE A 1 380 ? -14.167 11.833 18.292 1.00 96.06 380 PHE A O 1
ATOM 2938 N N . GLU A 1 381 ? -15.442 13.100 16.951 1.00 93.38 381 GLU A N 1
ATOM 2939 C CA . GLU A 1 381 ? -15.979 13.973 17.996 1.00 93.38 381 GLU A CA 1
ATOM 2940 C C . GLU A 1 381 ? -17.313 13.446 18.542 1.00 93.38 381 GLU A C 1
ATOM 2942 O O . GLU A 1 381 ? -17.789 13.924 19.568 1.00 93.38 381 GLU A O 1
ATOM 2947 N N . GLN A 1 382 ? -17.911 12.435 17.899 1.00 94.69 382 GLN A N 1
ATOM 2948 C CA . GLN A 1 382 ? -19.146 11.814 18.372 1.00 94.69 382 GLN A CA 1
ATOM 2949 C C . GLN A 1 382 ? -18.831 10.901 19.558 1.00 94.69 382 GLN A C 1
ATOM 2951 O O . GLN A 1 382 ? -18.167 9.868 19.403 1.00 94.69 382 GLN A O 1
ATOM 2956 N N . ARG A 1 383 ? -19.295 11.295 20.748 1.00 91.38 383 ARG A N 1
ATOM 2957 C CA . ARG A 1 383 ? -19.013 10.610 22.012 1.00 91.38 383 ARG A CA 1
ATOM 2958 C C . ARG A 1 383 ? -20.262 10.016 22.652 1.00 91.38 383 ARG A C 1
ATOM 2960 O O . ARG A 1 383 ? -21.368 10.510 22.464 1.00 91.38 383 ARG A O 1
ATOM 2967 N N . GLN A 1 384 ? -20.053 8.948 23.415 1.00 90.38 384 GLN A N 1
ATOM 2968 C CA . GLN A 1 384 ? -21.061 8.267 24.227 1.00 90.38 384 GLN A CA 1
ATOM 2969 C C . GLN A 1 384 ? -20.466 7.898 25.586 1.00 90.38 384 GLN A C 1
ATOM 2971 O O . GLN A 1 384 ? -19.250 7.759 25.732 1.00 90.38 384 GLN A O 1
ATOM 2976 N N . PHE A 1 385 ? -21.326 7.710 26.582 1.00 88.62 385 PHE A N 1
ATOM 2977 C CA . PHE A 1 385 ? -20.926 7.205 27.892 1.00 88.62 385 PHE A CA 1
ATOM 2978 C C . PHE A 1 385 ? -20.732 5.686 27.828 1.00 88.62 385 PHE A C 1
ATOM 2980 O O . PHE A 1 385 ? -21.689 4.937 27.650 1.00 88.62 385 PHE A O 1
ATOM 2987 N N . LEU A 1 386 ? -19.488 5.224 27.976 1.00 87.56 386 LEU A N 1
ATOM 2988 C CA . LEU A 1 386 ? -19.123 3.811 27.844 1.00 87.56 386 LEU A CA 1
ATOM 2989 C C . LEU A 1 386 ? -18.701 3.218 29.190 1.00 87.56 386 LEU A C 1
ATOM 2991 O O . LEU A 1 386 ? -17.888 3.802 29.905 1.00 87.56 386 LEU A O 1
ATOM 2995 N N . THR A 1 387 ? -19.213 2.030 29.514 1.00 81.62 387 THR A N 1
ATOM 2996 C CA . THR A 1 387 ? -18.874 1.268 30.734 1.00 81.62 387 THR A CA 1
ATOM 2997 C C . THR A 1 387 ? -17.626 0.388 30.579 1.00 81.62 387 THR A C 1
ATOM 2999 O O . THR A 1 387 ? -17.136 -0.183 31.552 1.00 81.62 387 THR A O 1
ATOM 3002 N N . GLY A 1 388 ? -17.094 0.274 29.359 1.00 83.69 388 GLY A N 1
ATOM 3003 C CA . GLY A 1 388 ? -15.842 -0.405 29.036 1.00 83.69 388 GLY A CA 1
ATOM 3004 C C . GLY A 1 388 ? -15.265 0.140 27.731 1.00 83.69 388 GLY A C 1
ATOM 3005 O O . GLY A 1 388 ? -16.008 0.544 26.839 1.00 83.69 388 GLY A O 1
ATOM 3006 N N . ARG A 1 389 ? -13.935 0.183 27.628 1.00 88.12 389 ARG A N 1
ATOM 3007 C CA . ARG A 1 389 ? -13.210 0.735 26.474 1.00 88.12 389 ARG A CA 1
ATOM 3008 C C . ARG A 1 389 ? -11.843 0.086 26.316 1.00 88.12 389 ARG A C 1
ATOM 3010 O O . ARG A 1 389 ? -11.297 -0.416 27.299 1.00 88.12 389 ARG A O 1
ATOM 3017 N N . PHE A 1 390 ? -11.282 0.144 25.109 1.00 91.31 390 PHE A N 1
ATOM 3018 C CA . PHE A 1 390 ? -9.914 -0.307 24.877 1.00 91.31 390 PHE A CA 1
ATOM 3019 C C . PHE A 1 390 ? -8.896 0.715 25.379 1.00 91.31 390 PHE A C 1
ATOM 3021 O O . PHE A 1 390 ? -7.797 0.323 25.731 1.00 91.31 390 PHE A O 1
ATOM 3028 N N . GLY A 1 391 ? -9.247 2.001 25.465 1.00 91.31 391 GLY A N 1
ATOM 3029 C CA . GLY A 1 391 ? -8.309 3.047 25.875 1.00 91.31 391 GLY A CA 1
ATOM 3030 C C . GLY A 1 391 ? -7.477 3.577 24.709 1.00 91.31 391 GLY A C 1
ATOM 3031 O O . GLY A 1 391 ? -6.395 4.126 24.929 1.00 91.31 391 GLY A O 1
ATOM 3032 N N . PHE A 1 392 ? -7.971 3.412 23.477 1.00 93.44 392 PHE A N 1
ATOM 3033 C CA . PHE A 1 392 ? -7.354 4.008 22.295 1.00 93.44 392 PHE A CA 1
ATOM 3034 C C . PHE A 1 392 ? -7.718 5.484 22.135 1.00 93.44 392 PHE A C 1
ATOM 3036 O O . PHE A 1 392 ? -6.915 6.231 21.585 1.00 93.44 392 PHE A O 1
ATOM 3043 N N . ASP A 1 393 ? -8.878 5.926 22.630 1.00 90.25 393 ASP A N 1
ATOM 3044 C CA . ASP A 1 393 ? -9.226 7.346 22.638 1.00 90.25 393 ASP A CA 1
ATOM 3045 C C . ASP A 1 393 ? -8.559 8.058 23.841 1.00 90.25 393 ASP A C 1
ATOM 3047 O O . ASP A 1 393 ? -8.888 7.768 25.001 1.00 90.25 393 ASP A O 1
ATOM 3051 N N . PRO A 1 394 ? -7.622 9.001 23.616 1.00 83.56 394 PRO A N 1
ATOM 3052 C CA . PRO A 1 394 ? -7.039 9.819 24.673 1.00 83.56 394 PRO A CA 1
ATOM 3053 C C . PRO A 1 394 ? -7.995 10.920 25.160 1.00 83.56 394 PRO A C 1
ATOM 3055 O O . PRO A 1 394 ? -7.783 11.437 26.257 1.00 83.56 394 PRO A O 1
ATOM 3058 N N . GLY A 1 395 ? -9.042 11.262 24.399 1.00 71.50 395 GLY A N 1
ATOM 3059 C CA . GLY A 1 395 ? -9.989 12.347 24.674 1.00 71.50 395 GLY A CA 1
ATOM 3060 C C . GLY A 1 395 ? -10.676 12.337 26.049 1.00 71.50 395 GLY A C 1
ATOM 3061 O O . GLY A 1 395 ? -10.921 13.419 26.587 1.00 71.50 395 GLY A O 1
ATOM 3062 N N . PRO A 1 396 ? -10.940 11.179 26.679 1.00 64.25 396 PRO A N 1
ATOM 3063 C CA . PRO A 1 396 ? -11.431 11.109 28.047 1.00 64.25 396 PRO A CA 1
ATOM 3064 C C . PRO A 1 396 ? -10.274 11.246 29.054 1.00 64.25 396 PRO A C 1
ATOM 3066 O O . PRO A 1 396 ? -9.947 10.315 29.799 1.00 64.25 396 PRO A O 1
ATOM 3069 N N . ALA A 1 397 ? -9.575 12.379 29.042 1.00 52.72 397 ALA A N 1
ATOM 3070 C CA . ALA A 1 397 ? -8.505 12.641 29.996 1.00 52.72 397 ALA A CA 1
ATOM 3071 C C . ALA A 1 397 ? -9.100 12.961 31.379 1.00 52.72 397 ALA A C 1
ATOM 3073 O O . ALA A 1 397 ? -9.512 14.083 31.654 1.00 52.72 397 ALA A O 1
ATOM 3074 N N . TRP A 1 398 ? -9.135 11.952 32.253 1.00 52.22 398 TRP A N 1
ATOM 3075 C CA . TRP A 1 398 ? -9.251 12.156 33.696 1.00 52.22 398 TRP A CA 1
ATOM 3076 C C . TRP A 1 398 ? -7.969 12.847 34.166 1.00 52.22 398 TRP A C 1
ATOM 3078 O O . TRP A 1 398 ? -6.874 12.314 33.966 1.00 52.22 398 TRP A O 1
ATOM 3088 N N . ASN A 1 399 ? -8.089 14.053 34.721 1.00 41.16 399 ASN A N 1
ATOM 3089 C CA . ASN A 1 399 ? -6.944 14.775 35.267 1.00 41.16 399 ASN A CA 1
ATOM 3090 C C . ASN A 1 399 ? -6.298 13.956 36.396 1.00 41.16 399 ASN A C 1
ATOM 3092 O O . ASN A 1 399 ? -6.985 13.313 37.186 1.00 41.16 399 ASN A O 1
ATOM 3096 N N . ALA A 1 400 ? -4.967 13.989 36.453 1.00 38.97 400 ALA A N 1
ATOM 3097 C CA . ALA A 1 400 ? -4.090 13.157 37.279 1.00 38.97 400 ALA A CA 1
ATOM 3098 C C . ALA A 1 400 ? -4.144 13.428 38.804 1.00 38.97 400 ALA A C 1
ATOM 3100 O O . ALA A 1 400 ? -3.114 13.364 39.470 1.00 38.97 400 ALA A O 1
ATOM 3101 N N . LEU A 1 401 ? -5.316 13.739 39.366 1.00 39.56 401 LEU A N 1
ATOM 3102 C CA . LEU A 1 401 ? -5.498 13.954 40.808 1.00 39.56 401 LEU A CA 1
ATOM 3103 C C . LEU A 1 401 ? -6.019 12.721 41.569 1.00 39.56 401 LEU A C 1
ATOM 3105 O O . LEU A 1 401 ? -5.924 12.712 42.791 1.00 39.56 401 LEU A O 1
ATOM 3109 N N . ASP A 1 402 ? -6.451 11.652 40.889 1.00 41.72 402 ASP A N 1
ATOM 3110 C CA . ASP A 1 402 ? -7.011 10.460 41.548 1.00 41.72 402 ASP A CA 1
ATOM 3111 C C . ASP A 1 402 ? -6.098 9.227 41.439 1.00 41.72 402 ASP A C 1
ATOM 3113 O O . ASP A 1 402 ? -6.332 8.287 40.671 1.00 41.72 402 ASP A O 1
ATOM 3117 N N . VAL A 1 403 ? -5.029 9.200 42.237 1.00 40.25 403 VAL A N 1
ATOM 3118 C CA . VAL A 1 403 ? -4.244 7.974 42.441 1.00 40.25 403 VAL A CA 1
ATOM 3119 C C . VAL A 1 403 ? -5.099 6.982 43.244 1.00 40.25 403 VAL A C 1
ATOM 3121 O O . VAL A 1 403 ? -5.346 7.195 44.426 1.00 40.25 403 VAL A O 1
ATOM 3124 N N . GLY A 1 404 ? -5.552 5.897 42.604 1.00 49.44 404 GLY A N 1
ATOM 3125 C CA . GLY A 1 404 ? -6.312 4.809 43.245 1.00 49.44 404 GLY A CA 1
ATOM 3126 C C . GLY A 1 404 ? -7.776 4.656 42.809 1.00 49.44 404 GLY A C 1
ATOM 3127 O O . GLY A 1 404 ? -8.450 3.756 43.300 1.00 49.44 404 GLY A O 1
ATOM 3128 N N . PHE A 1 405 ? -8.267 5.478 41.875 1.00 50.25 405 PHE A N 1
ATOM 3129 C CA . PHE A 1 405 ? -9.642 5.412 41.365 1.00 50.25 405 PHE A CA 1
ATOM 3130 C C . PHE A 1 405 ? -9.675 4.933 39.905 1.00 50.25 405 PHE A C 1
ATOM 3132 O O . PHE A 1 405 ? -8.950 5.447 39.053 1.00 50.25 405 PHE A O 1
ATOM 3139 N N . SER A 1 406 ? -10.524 3.948 39.598 1.00 53.06 406 SER A N 1
ATOM 3140 C CA . SER A 1 406 ? -10.780 3.487 38.228 1.00 53.06 406 SER A CA 1
ATOM 3141 C C . SER A 1 406 ? -12.278 3.512 37.927 1.00 53.06 406 SER A C 1
ATOM 3143 O O . SER A 1 406 ? -13.018 2.707 38.498 1.00 53.06 406 SER A O 1
ATOM 3145 N N . PRO A 1 407 ? -12.741 4.351 36.981 1.00 57.00 407 PRO A N 1
ATOM 3146 C CA . PRO A 1 407 ? -14.128 4.327 36.526 1.00 57.00 407 PRO A CA 1
ATOM 3147 C C . PRO A 1 407 ? -14.578 2.937 36.057 1.00 57.00 407 PRO A C 1
ATOM 3149 O O . PRO A 1 407 ? -15.689 2.520 36.366 1.00 57.00 407 PRO A O 1
ATOM 3152 N N . ASN A 1 408 ? -13.693 2.175 35.400 1.00 53.44 408 ASN A N 1
ATOM 3153 C CA . ASN A 1 408 ? -14.001 0.826 34.915 1.00 53.44 408 ASN A CA 1
ATOM 3154 C C . ASN A 1 408 ? -14.243 -0.175 36.059 1.00 53.44 408 ASN A C 1
ATOM 3156 O O . ASN A 1 408 ? -15.109 -1.037 35.935 1.00 53.44 408 ASN A O 1
ATOM 3160 N N . GLU A 1 409 ? -13.494 -0.081 37.163 1.00 55.44 409 GLU A N 1
ATOM 3161 C CA . GLU A 1 409 ? -13.692 -0.952 38.340 1.00 55.44 409 GLU A CA 1
ATOM 3162 C C . GLU A 1 409 ? -14.957 -0.587 39.110 1.00 55.44 409 GLU A C 1
ATOM 3164 O O . GLU A 1 409 ? -15.579 -1.455 39.715 1.00 55.44 409 GLU A O 1
ATOM 3169 N N . GLN A 1 410 ? -15.350 0.685 39.048 1.00 57.72 410 GLN A N 1
ATOM 3170 C CA . GLN A 1 410 ? -16.533 1.223 39.713 1.00 57.72 410 GLN A CA 1
ATOM 3171 C C . GLN A 1 410 ? -17.787 1.209 38.817 1.00 57.72 410 GLN A C 1
ATOM 3173 O O . GLN A 1 410 ? -18.844 1.667 39.240 1.00 57.72 410 GLN A O 1
ATOM 3178 N N . GLY A 1 411 ? -17.693 0.706 37.576 1.00 57.47 411 GLY A N 1
ATOM 3179 C CA . GLY A 1 411 ? -18.806 0.689 36.615 1.00 57.47 411 GLY A CA 1
ATOM 3180 C C . GLY A 1 411 ? -19.282 2.081 36.174 1.00 57.47 411 GLY A C 1
ATOM 3181 O O . GLY A 1 411 ? -20.405 2.225 35.694 1.00 57.47 411 GLY A O 1
ATOM 3182 N N . ILE A 1 412 ? -18.448 3.106 36.344 1.00 61.03 412 ILE A N 1
ATOM 3183 C CA . ILE A 1 412 ? -18.752 4.495 36.005 1.00 61.03 412 ILE A CA 1
ATOM 3184 C C . ILE A 1 412 ? -18.506 4.693 34.515 1.00 61.03 412 ILE A C 1
ATOM 3186 O O . ILE A 1 412 ? -17.406 4.456 34.010 1.00 61.03 412 ILE A O 1
ATOM 3190 N N . ALA A 1 413 ? -19.538 5.149 33.812 1.00 67.00 413 ALA A N 1
ATOM 3191 C CA . ALA A 1 413 ? -19.442 5.392 32.388 1.00 67.00 413 ALA A CA 1
ATOM 3192 C C . ALA A 1 413 ? -18.538 6.600 32.097 1.00 67.00 413 ALA A C 1
ATOM 3194 O O . ALA A 1 413 ? -18.646 7.644 32.742 1.00 67.00 413 ALA A O 1
ATOM 3195 N N . VAL A 1 414 ? -17.652 6.462 31.110 1.00 74.38 414 VAL A N 1
ATOM 3196 C CA . VAL A 1 414 ? -16.756 7.537 30.676 1.00 74.38 414 VAL A CA 1
ATOM 3197 C C . VAL A 1 414 ? -17.098 7.941 29.253 1.00 74.38 414 VAL A C 1
ATOM 3199 O O . VAL A 1 414 ? -17.254 7.090 28.380 1.00 74.38 414 VAL A O 1
ATOM 3202 N N . GLU A 1 415 ? -17.191 9.244 29.025 1.00 83.25 415 GLU A N 1
ATOM 3203 C CA . GLU A 1 415 ? -17.452 9.810 27.710 1.00 83.25 415 GLU A CA 1
ATOM 3204 C C . GLU A 1 415 ? -16.264 9.542 26.766 1.00 83.25 415 GLU A C 1
ATOM 3206 O O . GLU A 1 415 ? -15.176 10.064 26.989 1.00 83.25 415 GLU A O 1
ATOM 3211 N N . SER A 1 416 ? -16.447 8.709 25.739 1.00 88.75 416 SER A N 1
ATOM 3212 C CA . SER A 1 416 ? -15.425 8.332 24.744 1.00 88.75 416 SER A CA 1
ATOM 3213 C C . SER A 1 416 ? -16.056 8.187 23.360 1.00 88.75 416 SER A C 1
ATOM 3215 O O . SER A 1 416 ? -17.268 7.979 23.267 1.00 88.75 416 SER A O 1
ATOM 3217 N N . SER A 1 417 ? -15.273 8.286 22.281 1.00 95.19 417 SER A N 1
ATOM 3218 C CA . SER A 1 417 ? -15.786 8.039 20.929 1.00 95.19 417 SER A CA 1
ATOM 3219 C C . SER A 1 417 ? -15.830 6.537 20.601 1.00 95.19 417 SER A C 1
ATOM 3221 O O . SER A 1 417 ? -14.773 5.910 20.460 1.00 95.19 417 SER A O 1
ATOM 3223 N N . PRO A 1 418 ? -17.022 5.932 20.394 1.00 96.62 418 PRO A N 1
ATOM 3224 C CA . PRO A 1 418 ? -17.120 4.517 20.030 1.00 96.62 418 PRO A CA 1
ATOM 3225 C C . PRO A 1 418 ? -16.447 4.205 18.690 1.00 96.62 418 PRO A C 1
ATOM 3227 O O . PRO A 1 418 ? -15.854 3.140 18.515 1.00 96.62 418 PRO A O 1
ATOM 3230 N N . ALA A 1 419 ? -16.510 5.154 17.749 1.00 97.56 419 ALA A N 1
ATOM 3231 C CA . ALA A 1 419 ? -15.867 5.037 16.449 1.00 97.56 419 ALA A CA 1
ATOM 3232 C C . ALA A 1 419 ? -14.340 4.967 16.588 1.00 97.56 419 ALA A C 1
ATOM 3234 O O . ALA A 1 419 ? -13.728 4.085 15.989 1.00 97.56 419 ALA A O 1
ATOM 3235 N N . VAL A 1 420 ? -13.735 5.838 17.408 1.00 97.94 420 VAL A N 1
ATOM 3236 C CA . VAL A 1 420 ? -12.283 5.825 17.650 1.00 97.94 420 VAL A CA 1
ATOM 3237 C C . VAL A 1 420 ? -11.849 4.498 18.266 1.00 97.94 420 VAL A C 1
ATOM 3239 O O . VAL A 1 420 ? -10.938 3.869 17.743 1.00 97.94 420 VAL A O 1
ATOM 3242 N N . GLU A 1 421 ? -12.519 4.026 19.319 1.00 96.81 421 GLU A N 1
ATOM 3243 C CA . GLU A 1 421 ? -12.144 2.780 20.006 1.00 96.81 421 GLU A CA 1
ATOM 3244 C C . GLU A 1 421 ? -12.185 1.554 19.067 1.00 96.81 421 GLU A C 1
ATOM 3246 O O . GLU A 1 421 ? -11.247 0.755 19.047 1.00 96.81 421 GLU A O 1
ATOM 3251 N N . LEU A 1 422 ? -13.238 1.403 18.253 1.00 97.94 422 LEU A N 1
ATOM 3252 C CA . LEU A 1 422 ? -13.389 0.244 17.358 1.00 97.94 422 LEU A CA 1
ATOM 3253 C C . LEU A 1 422 ? -12.487 0.330 16.125 1.00 97.94 422 LEU A C 1
ATOM 3255 O O . LEU A 1 422 ? -11.807 -0.639 15.780 1.00 97.94 422 LEU A O 1
ATOM 3259 N N . LEU A 1 423 ? -12.471 1.482 15.448 1.00 98.56 423 LEU A N 1
ATOM 3260 C CA . LEU A 1 423 ? -11.682 1.655 14.232 1.00 98.56 423 LEU A CA 1
ATOM 3261 C C . LEU A 1 423 ? -10.186 1.667 14.549 1.00 98.56 423 LEU A C 1
ATOM 3263 O O . LEU A 1 423 ? -9.417 1.117 13.767 1.00 98.56 423 LEU A O 1
ATOM 32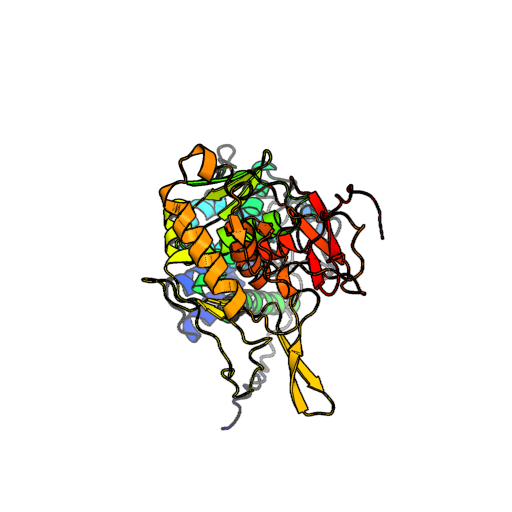67 N N . ALA A 1 424 ? -9.756 2.206 15.696 1.00 98.06 424 ALA A N 1
ATOM 3268 C CA . ALA A 1 424 ? -8.355 2.136 16.108 1.00 98.06 424 ALA A CA 1
ATOM 3269 C C . ALA A 1 424 ? -7.907 0.694 16.364 1.00 98.06 424 ALA A C 1
ATOM 3271 O O . ALA A 1 424 ? -6.817 0.321 15.934 1.00 98.06 424 ALA A O 1
ATOM 3272 N N . ALA A 1 425 ? -8.750 -0.144 16.980 1.00 97.25 425 ALA A N 1
ATOM 3273 C CA . ALA A 1 425 ? -8.457 -1.567 17.160 1.00 97.25 425 ALA A CA 1
ATOM 3274 C C . ALA A 1 425 ? -8.222 -2.277 15.812 1.00 97.25 425 ALA A C 1
ATOM 3276 O O . ALA A 1 425 ? -7.286 -3.070 15.669 1.00 97.25 425 ALA A O 1
ATOM 3277 N N . ILE A 1 426 ? -9.048 -1.954 14.810 1.00 97.75 426 ILE A N 1
ATOM 3278 C CA . ILE A 1 426 ? -8.922 -2.478 13.446 1.00 97.75 426 ILE A CA 1
ATOM 3279 C C . ILE A 1 426 ? -7.674 -1.936 12.754 1.00 97.75 426 ILE A C 1
ATOM 3281 O O . ILE A 1 426 ? -6.900 -2.711 12.197 1.00 97.75 426 ILE A O 1
ATOM 3285 N N . GLY A 1 427 ? -7.455 -0.623 12.792 1.00 97.94 427 GLY A N 1
ATOM 3286 C CA . GLY A 1 427 ? -6.308 0.006 12.150 1.00 97.94 427 GLY A CA 1
ATOM 3287 C C . GLY A 1 427 ? -5.007 -0.529 12.717 1.00 97.94 427 GLY A C 1
ATOM 3288 O O . GLY A 1 427 ? -4.159 -1.009 11.967 1.00 97.94 427 GLY A O 1
ATOM 3289 N N . LEU A 1 428 ? -4.900 -0.576 14.045 1.00 95.62 428 LEU A N 1
ATOM 3290 C CA . LEU A 1 428 ? -3.740 -1.113 14.737 1.00 95.62 428 LEU A CA 1
ATOM 3291 C C . LEU A 1 428 ? -3.422 -2.528 14.252 1.00 95.62 428 LEU A C 1
ATOM 3293 O O . LEU A 1 428 ? -2.243 -2.817 14.064 1.00 95.62 428 LEU A O 1
ATOM 3297 N N . GLN A 1 429 ? -4.427 -3.385 13.989 1.00 95.50 429 GLN A N 1
ATOM 3298 C CA . GLN A 1 429 ? -4.242 -4.774 13.533 1.00 95.50 429 GLN A CA 1
ATOM 3299 C C . GLN A 1 429 ? -3.273 -4.914 12.353 1.00 95.50 429 GLN A C 1
ATOM 3301 O O . GLN A 1 429 ? -2.536 -5.900 12.264 1.00 95.50 429 GLN A O 1
ATOM 3306 N N . ARG A 1 430 ? -3.266 -3.939 11.442 1.00 92.25 430 ARG A N 1
ATOM 3307 C CA . ARG A 1 430 ? -2.430 -3.970 10.238 1.00 92.25 430 ARG A CA 1
ATOM 3308 C C . ARG A 1 430 ? -1.424 -2.828 10.150 1.00 92.25 430 ARG A C 1
ATOM 3310 O O . ARG A 1 430 ? -0.375 -3.020 9.540 1.00 92.25 430 ARG A O 1
ATOM 3317 N N . PHE A 1 431 ? -1.713 -1.693 10.770 1.00 96.56 431 PHE A N 1
ATOM 3318 C CA . PHE A 1 431 ? -0.877 -0.500 10.811 1.00 96.56 431 PHE A CA 1
ATOM 3319 C C . PHE A 1 431 ? -0.161 -0.456 12.161 1.00 96.56 431 PHE A C 1
ATOM 3321 O O . PHE A 1 431 ? -0.547 0.265 13.079 1.00 96.56 431 PHE A O 1
ATOM 3328 N N . ARG A 1 432 ? 0.853 -1.315 12.305 1.00 92.94 432 ARG A N 1
ATOM 3329 C CA . ARG A 1 432 ? 1.654 -1.413 13.530 1.00 92.94 432 ARG A CA 1
ATOM 3330 C C . ARG A 1 432 ? 2.670 -0.266 13.548 1.00 92.94 432 ARG A C 1
ATOM 3332 O O . ARG A 1 432 ? 3.469 -0.207 12.617 1.00 92.94 432 ARG A O 1
ATOM 3339 N N . PRO A 1 433 ? 2.665 0.615 14.560 1.00 94.25 433 PRO A N 1
ATOM 3340 C CA . PRO A 1 433 ? 3.674 1.662 14.664 1.00 94.25 433 PRO A CA 1
ATOM 3341 C C . PRO A 1 433 ? 5.041 1.071 15.029 1.00 94.25 433 PRO A C 1
ATOM 3343 O O . PRO A 1 433 ? 5.139 -0.064 15.509 1.00 94.25 433 PRO A O 1
ATOM 3346 N N . GLU A 1 434 ? 6.091 1.863 14.847 1.00 92.19 434 GLU A N 1
ATOM 3347 C CA . GLU A 1 434 ? 7.423 1.519 15.336 1.00 92.19 434 GLU A CA 1
ATOM 3348 C C . GLU A 1 434 ? 7.472 1.726 16.856 1.00 92.19 434 GLU A C 1
ATOM 3350 O O . GLU A 1 434 ? 7.198 2.816 17.355 1.00 92.19 434 GLU A O 1
ATOM 3355 N N . MET A 1 435 ? 7.764 0.672 17.617 1.00 93.12 435 MET A N 1
ATOM 3356 C CA . MET A 1 435 ? 7.770 0.736 19.082 1.00 93.12 435 MET A CA 1
ATOM 3357 C C . MET A 1 435 ? 9.127 1.201 19.607 1.00 93.12 435 MET A C 1
ATOM 3359 O O . MET A 1 435 ? 10.154 0.643 19.228 1.00 93.12 435 MET A O 1
ATOM 3363 N N . GLY A 1 436 ? 9.124 2.135 20.561 1.00 89.00 436 GLY A N 1
ATOM 3364 C CA . GLY A 1 436 ? 10.320 2.463 21.335 1.00 89.00 436 GLY A CA 1
ATOM 3365 C C . GLY A 1 436 ? 10.775 1.282 22.203 1.00 89.00 436 GLY A C 1
ATOM 3366 O O . GLY A 1 436 ? 9.976 0.403 22.543 1.00 89.00 436 GLY A O 1
ATOM 3367 N N . ALA A 1 437 ? 12.050 1.277 22.602 1.00 85.44 437 ALA A N 1
ATOM 3368 C CA . ALA A 1 437 ? 12.672 0.172 23.344 1.00 85.44 437 ALA A CA 1
ATOM 3369 C C . ALA A 1 437 ? 11.893 -0.234 24.611 1.00 85.44 437 ALA A C 1
ATOM 3371 O O . ALA A 1 437 ? 11.689 -1.420 24.868 1.00 85.44 437 ALA A O 1
ATOM 3372 N N . ASN A 1 438 ? 11.385 0.752 25.356 1.00 84.94 438 ASN A N 1
ATOM 3373 C CA . ASN A 1 438 ? 10.636 0.538 26.598 1.00 84.94 438 ASN A CA 1
ATOM 3374 C C . ASN A 1 438 ? 9.135 0.289 26.378 1.00 84.94 438 ASN A C 1
ATOM 3376 O O . ASN A 1 438 ? 8.410 0.027 27.334 1.00 84.94 438 ASN A O 1
ATOM 3380 N N . ARG A 1 439 ? 8.653 0.365 25.128 1.00 85.56 439 ARG A N 1
ATOM 3381 C CA . ARG A 1 439 ? 7.243 0.185 24.725 1.00 85.56 439 ARG A CA 1
ATOM 3382 C C . ARG A 1 439 ? 6.239 1.130 25.407 1.00 85.56 439 ARG A C 1
ATOM 3384 O O . ARG A 1 439 ? 5.033 0.914 25.312 1.00 85.56 439 ARG A O 1
ATOM 3391 N N . ASP A 1 440 ? 6.734 2.184 26.045 1.00 88.81 440 ASP A N 1
ATOM 3392 C CA . ASP A 1 440 ? 5.986 3.314 26.611 1.00 88.81 440 ASP A CA 1
ATOM 3393 C C . ASP A 1 440 ? 5.730 4.427 25.580 1.00 88.81 440 ASP A C 1
AT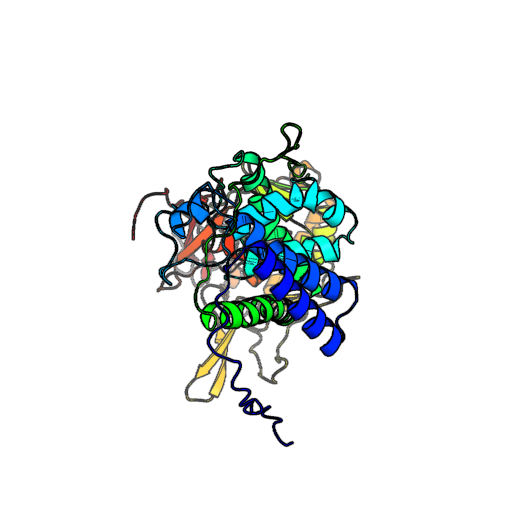OM 3395 O O . ASP A 1 440 ? 4.970 5.367 25.816 1.00 88.81 440 ASP A O 1
ATOM 3399 N N . SER A 1 441 ? 6.362 4.311 24.417 1.00 93.44 441 SER A N 1
ATOM 3400 C CA . SER A 1 441 ? 6.296 5.244 23.306 1.00 93.44 441 SER A CA 1
ATOM 3401 C C . SER A 1 441 ? 6.361 4.499 21.978 1.00 93.44 441 SER A C 1
ATOM 3403 O O . SER A 1 441 ? 6.824 3.356 21.894 1.00 93.44 441 SER A O 1
ATOM 3405 N N . PHE A 1 442 ? 5.851 5.141 20.934 1.00 95.50 442 PHE A N 1
ATOM 3406 C CA . PHE A 1 442 ? 5.838 4.607 19.577 1.00 95.50 442 PHE A CA 1
ATOM 3407 C C . PHE A 1 442 ? 5.841 5.743 18.555 1.00 95.50 442 PHE A C 1
ATOM 3409 O O . PHE A 1 442 ? 5.419 6.860 18.860 1.00 95.50 442 PHE A O 1
ATOM 3416 N N . ILE A 1 443 ? 6.317 5.461 17.348 1.00 96.75 443 ILE A N 1
ATOM 3417 C CA . ILE A 1 443 ? 6.403 6.412 16.243 1.00 96.75 443 ILE A CA 1
ATOM 3418 C C . ILE A 1 443 ? 5.421 6.005 15.149 1.00 96.75 443 ILE A C 1
ATOM 3420 O O . ILE A 1 443 ? 5.291 4.828 14.803 1.00 96.75 443 ILE A O 1
ATOM 3424 N N . TYR A 1 444 ? 4.714 6.998 14.619 1.00 97.25 444 TYR A N 1
ATOM 3425 C CA . TYR A 1 444 ? 3.866 6.847 13.447 1.00 97.25 444 TYR A CA 1
ATOM 3426 C C . TYR A 1 444 ? 3.897 8.107 12.584 1.00 97.25 444 TYR A C 1
ATOM 3428 O O . TYR A 1 444 ? 4.266 9.184 13.057 1.00 97.25 444 TYR A O 1
ATOM 3436 N N . SER A 1 445 ? 3.494 7.989 11.321 1.00 97.19 445 SER A N 1
ATOM 3437 C CA . SER A 1 445 ? 3.458 9.124 10.394 1.00 97.19 445 SER A CA 1
ATOM 3438 C C . SER A 1 445 ? 2.223 9.170 9.512 1.00 97.19 445 SER A C 1
ATOM 3440 O O . SER A 1 445 ? 1.670 8.146 9.114 1.00 97.19 445 SER A O 1
ATOM 3442 N N . THR A 1 446 ? 1.805 10.391 9.189 1.00 97.38 446 THR A N 1
ATOM 3443 C CA . THR A 1 446 ? 0.827 10.663 8.133 1.00 97.38 446 THR A CA 1
ATOM 3444 C C . THR A 1 446 ? 1.500 10.657 6.760 1.00 97.38 446 THR A C 1
ATOM 3446 O O . THR A 1 446 ? 2.725 10.721 6.648 1.00 97.38 446 THR A O 1
ATOM 3449 N N . TRP A 1 447 ? 0.690 10.591 5.707 1.00 95.31 447 TRP A N 1
ATOM 3450 C CA . TRP A 1 447 ? 1.135 10.632 4.316 1.00 95.31 447 TRP A CA 1
ATOM 3451 C C . TRP A 1 447 ? 0.144 11.435 3.466 1.00 95.31 447 TRP A C 1
ATOM 3453 O O . TRP A 1 447 ? -1.060 11.423 3.739 1.00 95.31 447 TRP A O 1
ATOM 3463 N N . GLY A 1 448 ? 0.654 12.125 2.445 1.00 91.38 448 GLY A N 1
ATOM 3464 C CA . GLY A 1 448 ? -0.118 13.121 1.694 1.00 91.38 448 GLY A CA 1
ATOM 3465 C C . GLY A 1 448 ? -0.712 12.646 0.368 1.00 91.38 448 GLY A C 1
ATOM 3466 O O . GLY A 1 448 ? -1.592 13.309 -0.176 1.00 91.38 448 GLY A O 1
ATOM 3467 N N . ILE A 1 449 ? -0.258 11.505 -0.155 1.00 88.56 449 ILE A N 1
ATOM 3468 C CA . ILE A 1 449 ? -0.713 10.953 -1.442 1.00 88.56 449 ILE A CA 1
ATOM 3469 C C . ILE A 1 449 ? -1.680 9.784 -1.243 1.00 88.56 449 ILE A C 1
ATOM 3471 O O . ILE A 1 449 ? -1.621 9.104 -0.223 1.00 88.56 449 ILE A O 1
ATOM 3475 N N . SER A 1 450 ? -2.546 9.500 -2.216 1.00 92.75 450 SER A N 1
ATOM 3476 C CA . SER A 1 450 ? -3.475 8.368 -2.127 1.00 92.75 450 SER A CA 1
ATOM 3477 C C . SER A 1 450 ? -2.722 7.032 -2.158 1.00 92.75 450 SER A C 1
ATOM 3479 O O . SER A 1 450 ? -2.044 6.692 -3.132 1.00 92.75 450 SER A O 1
ATOM 3481 N N . LEU A 1 451 ? -2.807 6.276 -1.059 1.00 93.50 451 LEU A N 1
ATOM 3482 C CA . LEU A 1 451 ? -2.108 5.002 -0.900 1.00 93.50 451 LEU A CA 1
ATOM 3483 C C . LEU A 1 451 ? -3.080 3.857 -0.600 1.00 93.50 451 LEU A C 1
ATOM 3485 O O . LEU A 1 451 ? -3.960 4.007 0.252 1.00 93.50 451 LEU A O 1
ATOM 3489 N N . PRO A 1 452 ? -2.881 2.676 -1.209 1.00 94.25 452 PRO A N 1
ATOM 3490 C CA . PRO A 1 452 ? -3.586 1.465 -0.813 1.00 94.25 452 PRO A CA 1
ATOM 3491 C C . PRO A 1 452 ? -3.109 1.013 0.579 1.00 94.25 452 PRO A C 1
ATOM 3493 O O . PRO A 1 452 ? -1.945 1.257 0.933 1.00 94.25 452 PRO A O 1
ATOM 3496 N N . PRO A 1 453 ? -3.932 0.282 1.360 1.00 94.81 453 PRO A N 1
ATOM 3497 C CA . PRO A 1 453 ? -3.590 -0.098 2.730 1.00 94.81 453 PRO A CA 1
ATOM 3498 C C . PRO A 1 453 ? -2.237 -0.803 2.845 1.00 94.81 453 PRO A C 1
ATOM 3500 O O . PRO A 1 453 ? -1.484 -0.543 3.776 1.00 94.81 453 PRO A O 1
ATOM 3503 N N . LEU A 1 454 ? -1.889 -1.672 1.888 1.00 92.44 454 LEU A N 1
ATOM 3504 C CA . LEU A 1 454 ? -0.621 -2.408 1.898 1.00 92.44 454 LEU A CA 1
ATOM 3505 C C . LEU A 1 454 ? 0.600 -1.477 2.011 1.00 92.44 454 LEU A C 1
ATOM 3507 O O . LEU A 1 454 ? 1.518 -1.770 2.775 1.00 92.44 454 LEU A O 1
ATOM 3511 N N . VAL A 1 455 ? 0.597 -0.370 1.268 1.00 93.56 455 VAL A N 1
ATOM 3512 C CA . VAL A 1 455 ? 1.692 0.610 1.240 1.00 93.56 455 VAL A CA 1
ATOM 3513 C C . VAL A 1 455 ? 1.541 1.605 2.382 1.00 93.56 455 VAL A C 1
ATOM 3515 O O . VAL A 1 455 ? 2.517 1.911 3.064 1.00 93.56 455 VAL A O 1
ATOM 3518 N N . ALA A 1 456 ? 0.312 2.054 2.638 1.00 95.94 456 ALA A N 1
ATOM 3519 C CA . ALA A 1 456 ? 0.002 2.971 3.723 1.00 95.94 456 ALA A CA 1
ATOM 3520 C C . ALA A 1 456 ? 0.459 2.434 5.091 1.00 95.94 456 ALA A C 1
ATOM 3522 O O . ALA A 1 456 ? 0.873 3.210 5.939 1.00 95.94 456 ALA A O 1
ATOM 3523 N N . ARG A 1 457 ? 0.478 1.109 5.303 1.00 95.38 457 ARG A N 1
ATOM 3524 C CA . ARG A 1 457 ? 1.039 0.491 6.522 1.00 95.38 457 ARG A CA 1
ATOM 3525 C C . ARG A 1 457 ? 2.525 0.789 6.713 1.00 95.38 457 ARG A C 1
ATOM 3527 O O . ARG A 1 457 ? 2.934 1.093 7.826 1.00 95.38 457 ARG A O 1
ATOM 3534 N N . ALA A 1 458 ? 3.316 0.713 5.643 1.00 92.88 458 ALA A N 1
ATOM 3535 C CA . ALA A 1 458 ? 4.738 1.046 5.692 1.00 92.88 458 ALA A CA 1
ATOM 3536 C C . ALA A 1 458 ? 4.949 2.558 5.868 1.00 92.88 458 ALA A C 1
ATOM 3538 O O . ALA A 1 458 ? 5.867 2.971 6.573 1.00 92.88 458 ALA A O 1
ATOM 3539 N N . ALA A 1 459 ? 4.073 3.377 5.275 1.00 94.19 459 ALA A N 1
ATOM 3540 C CA . ALA A 1 459 ? 4.077 4.820 5.494 1.00 94.19 459 ALA A CA 1
ATOM 3541 C C . ALA A 1 459 ? 3.697 5.183 6.937 1.00 94.19 459 ALA A C 1
ATOM 3543 O O . ALA A 1 459 ? 4.289 6.078 7.525 1.00 94.19 459 ALA A O 1
ATOM 3544 N N . ALA A 1 460 ? 2.753 4.460 7.539 1.00 96.69 460 ALA A N 1
ATOM 3545 C CA . ALA A 1 460 ? 2.289 4.694 8.899 1.00 96.69 460 ALA A CA 1
ATOM 3546 C C . ALA A 1 460 ? 3.352 4.396 9.960 1.00 96.69 460 ALA A C 1
ATOM 3548 O O . ALA A 1 460 ? 3.327 5.028 11.008 1.00 96.69 460 ALA A O 1
ATOM 3549 N N . CYS A 1 461 ? 4.277 3.467 9.702 1.00 94.00 461 CYS A N 1
ATOM 3550 C CA . CYS A 1 461 ? 5.361 3.095 10.616 1.00 94.00 461 CYS A CA 1
ATOM 3551 C C . CYS A 1 461 ? 6.717 3.702 10.223 1.00 94.00 461 CYS A C 1
ATOM 3553 O O . CYS A 1 461 ? 7.750 3.091 10.481 1.00 94.00 461 CYS A O 1
ATOM 3555 N N . THR A 1 462 ? 6.712 4.838 9.516 1.00 91.44 462 THR A N 1
ATOM 3556 C CA . THR A 1 462 ? 7.911 5.579 9.079 1.00 91.44 462 THR A CA 1
ATOM 3557 C C . THR A 1 462 ? 8.912 4.815 8.202 1.00 91.44 462 THR A C 1
ATOM 3559 O O . THR A 1 462 ? 9.954 5.371 7.860 1.00 91.44 462 THR A O 1
ATOM 3562 N N . ALA A 1 463 ? 8.600 3.591 7.760 1.00 89.62 463 ALA A N 1
ATOM 3563 C CA . ALA A 1 463 ? 9.497 2.785 6.930 1.00 89.62 463 ALA A CA 1
ATOM 3564 C C . ALA A 1 463 ? 9.676 3.379 5.523 1.00 89.62 463 ALA A C 1
ATOM 3566 O O . ALA A 1 463 ? 10.707 3.177 4.884 1.00 89.62 463 ALA A O 1
ATOM 3567 N N . ILE A 1 464 ? 8.663 4.106 5.044 1.00 88.00 464 ILE A N 1
ATOM 3568 C CA . ILE A 1 464 ? 8.677 4.893 3.806 1.00 88.00 464 ILE A CA 1
ATOM 3569 C C . ILE A 1 464 ? 7.961 6.225 4.059 1.00 88.00 464 ILE A C 1
ATOM 3571 O O . ILE A 1 464 ? 7.077 6.292 4.911 1.00 88.00 464 ILE A O 1
ATOM 3575 N N . ARG A 1 465 ? 8.324 7.290 3.338 1.00 86.31 465 ARG A N 1
ATOM 3576 C CA . ARG A 1 465 ? 7.704 8.618 3.489 1.00 86.31 465 ARG A CA 1
ATOM 3577 C C . ARG A 1 465 ? 7.146 9.114 2.163 1.00 86.31 465 ARG A C 1
ATOM 3579 O O . ARG A 1 465 ? 7.792 8.965 1.130 1.00 86.31 465 ARG A O 1
ATOM 3586 N N . PHE A 1 466 ? 5.957 9.709 2.222 1.00 86.12 466 PHE A N 1
ATOM 3587 C CA . PHE A 1 466 ? 5.294 10.327 1.077 1.00 86.12 466 PHE A CA 1
ATOM 3588 C C . PHE A 1 466 ? 4.739 11.686 1.474 1.00 86.12 466 PHE A C 1
ATOM 3590 O O . PHE A 1 466 ? 3.807 11.769 2.280 1.00 86.12 466 PHE A O 1
ATOM 3597 N N . ASP A 1 467 ? 5.318 12.732 0.898 1.00 84.06 467 ASP A N 1
ATOM 3598 C CA . ASP A 1 467 ? 4.992 14.097 1.273 1.00 84.06 467 ASP A CA 1
ATOM 3599 C C . ASP A 1 467 ? 3.665 14.602 0.678 1.00 84.06 467 ASP A C 1
ATOM 3601 O O . ASP A 1 467 ? 3.234 14.123 -0.373 1.00 84.06 467 ASP A O 1
ATOM 3605 N N . PRO A 1 468 ? 3.015 15.581 1.337 1.00 89.62 468 PRO A N 1
ATOM 3606 C CA . PRO A 1 468 ? 3.340 16.077 2.679 1.00 89.62 468 PRO A CA 1
ATOM 3607 C C . PRO A 1 468 ? 3.144 14.997 3.755 1.00 89.62 468 PRO A C 1
ATOM 3609 O O . PRO A 1 468 ? 2.122 14.316 3.796 1.00 89.62 468 PRO A O 1
ATOM 3612 N N . SER A 1 469 ? 4.135 14.843 4.632 1.00 91.94 469 SER A N 1
ATOM 3613 C CA . SER A 1 469 ? 4.116 13.881 5.734 1.00 91.94 469 SER A CA 1
ATOM 3614 C C . SER A 1 469 ? 4.488 14.560 7.050 1.00 91.94 469 SER A C 1
ATOM 3616 O O . SER A 1 469 ? 5.202 15.561 7.075 1.00 91.94 469 SER A O 1
ATOM 3618 N N . ALA A 1 470 ? 3.986 14.030 8.162 1.00 95.00 470 ALA A N 1
ATOM 3619 C CA . ALA A 1 470 ? 4.373 14.458 9.499 1.00 95.00 470 ALA A CA 1
ATOM 3620 C C . ALA A 1 470 ? 4.579 13.234 10.387 1.00 95.00 470 ALA A C 1
ATOM 3622 O O . ALA A 1 470 ? 3.823 12.264 10.310 1.00 95.00 470 ALA A O 1
ATOM 3623 N N . VAL A 1 471 ? 5.608 13.287 11.231 1.00 96.50 471 VAL A N 1
ATOM 3624 C CA . VAL A 1 471 ? 5.970 12.202 12.143 1.00 96.50 471 VAL A CA 1
ATOM 3625 C C . VAL A 1 471 ? 5.553 12.575 13.558 1.00 96.50 471 VAL A C 1
ATOM 3627 O O . VAL A 1 471 ? 5.749 13.705 14.005 1.00 96.50 471 VAL A O 1
ATOM 3630 N N . TYR A 1 472 ? 4.989 11.613 14.274 1.00 96.56 472 TYR A N 1
ATOM 3631 C CA . TYR A 1 472 ? 4.451 11.784 15.612 1.00 96.56 472 TYR A CA 1
ATOM 3632 C C . TYR A 1 472 ? 5.051 10.749 16.552 1.00 96.56 472 TYR A C 1
ATOM 3634 O O . TYR A 1 472 ? 5.212 9.580 16.204 1.00 96.56 472 TYR A O 1
ATOM 3642 N N . ARG A 1 473 ? 5.338 11.183 17.777 1.00 96.88 473 ARG A N 1
ATOM 3643 C CA . ARG A 1 473 ? 5.715 10.314 18.888 1.00 96.88 473 ARG A CA 1
ATOM 3644 C C . ARG A 1 473 ? 4.524 10.170 19.823 1.00 96.88 473 ARG A C 1
ATOM 3646 O O . ARG A 1 473 ? 4.199 11.100 20.564 1.00 96.88 473 ARG A O 1
ATOM 3653 N N . GLY A 1 474 ? 3.883 9.010 19.767 1.00 94.38 474 GLY A N 1
ATOM 3654 C CA . GLY A 1 474 ? 2.845 8.595 20.699 1.00 94.38 474 GLY A CA 1
ATOM 3655 C C . GLY A 1 474 ? 3.429 8.125 22.023 1.00 94.38 474 GLY A C 1
ATOM 3656 O O . GLY A 1 474 ? 4.592 7.720 22.107 1.00 94.38 474 GLY A O 1
ATOM 3657 N N . ARG A 1 475 ? 2.613 8.201 23.074 1.00 93.12 475 ARG A N 1
ATOM 3658 C CA . ARG A 1 475 ? 2.965 7.764 24.427 1.00 93.12 475 ARG A CA 1
ATOM 3659 C C . ARG A 1 475 ? 1.839 6.940 25.025 1.00 93.12 475 ARG A C 1
ATOM 3661 O O . ARG A 1 475 ? 0.661 7.189 24.765 1.00 93.12 475 ARG A O 1
ATOM 3668 N N . VAL A 1 476 ? 2.222 5.990 25.857 1.00 90.69 476 VAL A N 1
ATOM 3669 C CA . VAL A 1 476 ? 1.321 5.220 26.704 1.00 90.69 476 VAL A CA 1
ATOM 3670 C C . VAL A 1 476 ? 1.281 5.905 28.062 1.00 90.69 476 VAL A C 1
ATOM 3672 O O . VAL A 1 476 ? 2.322 6.177 28.655 1.00 90.69 476 VAL A O 1
ATOM 3675 N N . VAL A 1 477 ? 0.084 6.221 28.542 1.00 87.94 477 VAL A N 1
ATOM 3676 C CA . VAL A 1 477 ? -0.129 6.885 29.832 1.00 87.94 477 VAL A CA 1
ATOM 3677 C C . VAL A 1 477 ? -0.850 5.958 30.791 1.00 87.94 477 VAL A C 1
ATOM 3679 O O . VAL A 1 477 ? -1.692 5.159 30.384 1.00 87.94 477 VAL A O 1
ATOM 3682 N N . THR A 1 478 ? -0.557 6.102 32.077 1.00 80.25 478 THR A N 1
ATOM 3683 C CA . THR A 1 478 ? -1.259 5.384 33.141 1.00 80.25 478 THR A CA 1
ATOM 3684 C C . THR A 1 478 ? -2.429 6.227 33.652 1.00 80.25 478 THR A C 1
ATOM 3686 O O . THR A 1 478 ? -2.264 7.402 33.974 1.00 80.25 478 THR A O 1
ATOM 3689 N N . ARG A 1 479 ? -3.620 5.632 33.735 1.00 71.00 479 ARG A N 1
ATOM 3690 C CA . ARG A 1 479 ? -4.858 6.195 34.292 1.00 71.00 479 ARG A CA 1
ATOM 3691 C C . ARG A 1 479 ? -5.338 5.275 35.421 1.00 71.00 479 ARG A C 1
ATOM 3693 O O . ARG A 1 479 ? -6.077 4.320 35.182 1.00 71.00 479 ARG A O 1
ATOM 3700 N N . GLY A 1 480 ? -4.860 5.514 36.643 1.00 66.12 480 GLY A N 1
ATOM 3701 C CA . GLY A 1 480 ? -5.083 4.612 37.780 1.00 66.12 480 GLY A CA 1
ATOM 3702 C C . GLY A 1 480 ? -4.316 3.292 37.614 1.00 66.12 480 GLY A C 1
ATOM 3703 O O . GLY A 1 480 ? -3.098 3.304 37.488 1.00 66.12 480 GLY A O 1
ATOM 3704 N N . GLN A 1 481 ? -5.022 2.158 37.596 1.00 61.19 481 GLN A N 1
ATOM 3705 C CA . GLN A 1 481 ? -4.450 0.814 37.367 1.00 61.19 481 GLN A CA 1
ATOM 3706 C C . GLN A 1 481 ? -4.319 0.443 35.870 1.00 61.19 481 GLN A C 1
ATOM 3708 O O . GLN A 1 481 ? -3.895 -0.665 35.543 1.00 61.19 481 GLN A O 1
ATOM 3713 N N . TYR A 1 482 ? -4.710 1.334 34.950 1.00 72.38 482 TYR A N 1
ATOM 3714 C CA . TYR A 1 482 ? -4.867 1.027 33.522 1.00 72.38 482 TYR A CA 1
ATOM 3715 C C . TYR A 1 482 ? -3.909 1.842 32.666 1.00 72.38 482 TYR A C 1
ATOM 3717 O O . TYR A 1 482 ? -3.634 2.998 32.972 1.00 72.38 482 TYR A O 1
ATOM 3725 N N . ALA A 1 483 ? -3.446 1.265 31.563 1.00 83.00 483 ALA A N 1
ATOM 3726 C CA . ALA A 1 483 ? -2.737 2.007 30.529 1.00 83.00 483 ALA A CA 1
ATOM 3727 C C . ALA A 1 483 ? -3.725 2.466 29.445 1.00 83.00 483 ALA A C 1
ATOM 3729 O O . ALA A 1 483 ? -4.756 1.838 29.229 1.00 83.00 483 ALA A O 1
ATOM 3730 N N . ALA A 1 484 ? -3.432 3.577 28.784 1.00 88.75 484 ALA A N 1
ATOM 3731 C CA . ALA A 1 484 ? -4.202 4.105 27.664 1.00 88.75 484 ALA A CA 1
ATOM 3732 C C . ALA A 1 484 ? -3.276 4.884 26.727 1.00 88.75 484 ALA A C 1
ATOM 3734 O O . ALA A 1 484 ? -2.139 5.207 27.083 1.00 88.75 484 ALA A O 1
ATOM 3735 N N . LEU A 1 485 ? -3.765 5.232 25.541 1.00 92.06 485 LEU A N 1
ATOM 3736 C CA . LEU A 1 485 ? -3.059 6.179 24.689 1.00 92.06 485 LEU A CA 1
ATOM 3737 C C . LEU A 1 485 ? -3.137 7.596 25.272 1.00 92.06 485 LEU A C 1
ATOM 3739 O O . LEU A 1 485 ? -4.187 8.046 25.735 1.00 92.06 485 LEU A O 1
ATOM 3743 N N . GLY A 1 486 ? -2.002 8.294 25.259 1.00 91.81 486 GLY A N 1
ATOM 3744 C CA . GLY A 1 486 ? -1.924 9.739 25.457 1.00 91.81 486 GLY A CA 1
ATOM 3745 C C . GLY A 1 486 ? -1.878 10.483 24.123 1.00 91.81 486 GLY A C 1
ATOM 3746 O O . GLY A 1 486 ? -1.726 9.873 23.067 1.00 91.81 486 GLY A O 1
ATOM 3747 N N . TYR A 1 487 ? -1.977 11.811 24.169 1.00 93.06 487 TYR A N 1
ATOM 3748 C CA . TYR A 1 487 ? -1.722 12.641 22.991 1.00 93.06 487 TYR A CA 1
ATOM 3749 C C . TYR A 1 487 ? -0.245 12.578 22.582 1.00 93.06 487 TYR A C 1
ATOM 3751 O O . TYR A 1 487 ? 0.657 12.538 23.422 1.00 93.06 487 TYR A O 1
ATOM 3759 N N . SER A 1 488 ? -0.017 12.587 21.275 1.00 95.19 488 SER A N 1
ATOM 3760 C CA . SER A 1 488 ? 1.294 12.511 20.644 1.00 95.19 488 SER A CA 1
ATOM 3761 C C . SER A 1 488 ? 1.907 13.889 20.427 1.00 95.19 488 SER A C 1
ATOM 3763 O O . SER A 1 488 ? 1.214 14.882 20.201 1.00 95.19 488 SER A O 1
ATOM 3765 N N . THR A 1 489 ? 3.236 13.939 20.408 1.00 95.12 489 THR A N 1
ATOM 3766 C CA . THR A 1 489 ? 4.000 15.134 20.032 1.00 95.12 489 THR A CA 1
ATOM 3767 C C . THR A 1 489 ? 4.474 15.019 18.589 1.00 95.12 489 THR A C 1
ATOM 3769 O O . THR A 1 489 ? 4.927 13.950 18.185 1.00 95.12 489 THR A O 1
ATOM 3772 N N . ILE A 1 490 ? 4.409 16.106 17.818 1.00 94.00 490 ILE A N 1
ATOM 3773 C CA . ILE A 1 490 ? 5.015 16.145 16.481 1.00 94.00 490 ILE A CA 1
ATOM 3774 C C . ILE A 1 490 ? 6.543 16.137 16.608 1.00 94.00 490 ILE A C 1
ATOM 3776 O O . ILE A 1 490 ? 7.093 16.811 17.479 1.00 94.00 490 ILE A O 1
ATOM 3780 N N . LEU A 1 491 ? 7.219 15.368 15.761 1.00 90.81 491 LEU A N 1
ATOM 3781 C CA . LEU A 1 491 ? 8.666 15.417 15.598 1.00 90.81 491 LEU A CA 1
ATOM 3782 C C . LEU A 1 491 ? 8.941 16.340 14.408 1.00 90.81 491 LEU A C 1
ATOM 3784 O O . LEU A 1 491 ? 8.600 16.006 13.273 1.00 90.81 491 LEU A O 1
ATOM 3788 N N . SER A 1 492 ? 9.476 17.533 14.666 1.00 74.50 492 SER A N 1
ATOM 3789 C CA . SER A 1 492 ? 9.954 18.417 13.601 1.00 74.50 492 SER A CA 1
ATOM 3790 C C . SER A 1 492 ? 11.078 17.713 12.841 1.00 74.50 492 SER A C 1
ATOM 3792 O O . SER A 1 492 ? 11.980 17.159 13.467 1.00 74.50 492 SER A O 1
ATOM 3794 N N . GLY A 1 493 ? 10.995 17.696 11.509 1.00 54.28 493 GLY A N 1
ATOM 3795 C CA . GLY A 1 493 ? 12.039 17.146 10.649 1.00 54.28 493 GLY A CA 1
ATOM 3796 C C . GLY A 1 493 ? 13.309 17.976 10.774 1.00 54.28 493 GLY A C 1
ATOM 3797 O O . GLY A 1 493 ? 13.382 19.037 10.176 1.00 54.28 493 GLY A O 1
ATOM 3798 N N . ASP A 1 494 ? 14.191 17.532 11.667 1.00 39.00 494 ASP A N 1
ATOM 3799 C CA . ASP A 1 494 ? 15.650 17.683 11.695 1.00 39.00 494 ASP A CA 1
ATOM 3800 C C . ASP A 1 494 ? 16.105 17.450 13.139 1.00 39.00 494 ASP A C 1
ATOM 3802 O O . ASP A 1 494 ? 16.304 18.365 13.938 1.00 39.00 494 ASP A O 1
ATOM 3806 N N . SER A 1 495 ? 16.236 16.179 13.494 1.00 27.55 495 SER A N 1
ATOM 3807 C CA . SER A 1 495 ? 17.206 15.763 14.497 1.00 27.55 495 SER A CA 1
ATOM 3808 C C . SER A 1 495 ? 17.645 14.362 14.106 1.00 27.55 495 SER A C 1
ATOM 3810 O O . SER A 1 495 ? 16.881 13.410 14.280 1.00 27.55 495 SER A O 1
ATOM 3812 N N . ASP A 1 496 ? 18.832 14.281 13.509 1.00 32.38 496 ASP A N 1
ATOM 3813 C CA . ASP A 1 496 ? 19.622 13.059 13.461 1.00 32.38 496 ASP A CA 1
ATOM 3814 C C . ASP A 1 496 ? 19.727 12.496 14.890 1.00 32.38 496 ASP A C 1
ATOM 3816 O O . ASP A 1 496 ? 20.388 13.084 15.747 1.00 32.38 496 ASP A O 1
ATOM 3820 N N . GLU A 1 497 ? 19.051 11.376 15.135 1.00 30.67 497 GLU A N 1
ATOM 3821 C CA . GLU A 1 497 ? 19.483 10.337 16.076 1.00 30.67 497 GLU A CA 1
ATOM 3822 C C . GLU A 1 497 ? 19.459 8.991 15.355 1.00 30.67 497 GLU A C 1
ATOM 3824 O O . GLU A 1 497 ? 18.430 8.687 14.702 1.00 30.67 497 GLU A O 1
#

Sequence (497 aa):
MAHLIHRPRTRAVVLERNEKAWPSLDGHLAGVKGIAEAISLQLGLVPDVANAARLSAGWHDLGKDRGVWQRGAGNTRDAAPVAKTLHGRPPENLNGFRHELASLIDIKFDPLHSSTFLTQTPTCQELLLHLVATHHGRGRPHFPLKEATDPERPDTAAQSIVAETPQRFALLQREYGRWGLAYLESLLRAADVLDSQRIEDTPIGDREPGTWPRSVPTDVAWSQARAPATPTISVNVDPRNPGQFFACCGILELADRLWPGAEGWFANGQFHVACTGTLEALLSALVGAAPEQITRLANGLEVKTLLAPLQLVFSGHSGALTLDAWMTIRVEKGEVSTGANPPWNFWSGQQTPLRIWTPVRAALAELLPQLDQMKRTALFEQRQFLTGRFGFDPGPAWNALDVGFSPNEQGIAVESSPAVELLAAIGLQRFRPEMGANRDSFIYSTWGISLPPLVARAAACTAIRFDPSAVYRGRVVTRGQYAALGYSTILSGDSDE

Secondary structure (DSSP, 8-state):
----------------TT--B--BHHHHHHHHHHHHHHHHHHHT--HHHHHHHHHHHHHTTGGGGSHHHHHHTT--TTBPPBSS-TTSSPPP--TT--HHHHHHHHHHH-HHHHHHHHTS-HHHHHHHHHHHHHTTS--SS---GGG---TTS-HHHHHHHHHHHHHHHHHHHHHHHHHHHHHHHHHHHHHHHHHHHHHHTSPB-PPPB--SSPPPPTT------PPPPPPSEEEE--TTSHHHHHHHHHHHHHHHHHSTT-EEEEETTEEEEESSS-HHHHHHHHHHSPEEE-SB-TTS-B--TTT--EEE--TT-SS-EEE-TTEEEEEETTEEEEEE-TTS----TT--HHHHHHHHHHHHHHHGGG--HHHHHTGGG--EEES---S----S---TT-TT--TTTTT--EEE-HHHHHHHHHHHHH-PPEEPTTSSEEEEE--SS-B-HHHHHHHHTTSS--SS--EEEEEEEEETTEEEEPPPEEE-S----

Radius of gyration: 27.52 Å; chains: 1; bounding box: 67×58×79 Å

pLDDT: mean 87.82, std 15.4, range [26.92, 98.81]